Protein AF-A0A432I299-F1 (afdb_monomer)

pLDDT: mean 74.49, std 20.68, range [29.39, 97.19]

Secondary structure (DSSP, 8-state):
-------HHHHHHS-HHHHHHHHHHTT----S-HHHHHHHHHHHHHHHHGGG-------------TTHHHHHHHHHHHHHHHHHHHHHHHHHHHHHHHHHHHGGG--------PPP-------------------------PPPP--TTSTTTSGGG-HHHHSS-HHHHHHHHHHHHHHHHHHHHHHH-PPPEEPPPP-TT-EEEEEEEEEEEEEESHHHHHHHHHHTTSTTTTEEEEEEEEEEEEEEEEE--B-GGGSSSTT-STTBBBEEEE-TTS-EEEEEEEEEEEEEEEEEEEEEEETTEEEEEEEEEEEEEEEEEEEEEETTT--EEEEEEEEEEEETTEEEEEEEEE-SS--S-GGGSHHHHTGGGSPP-HHHHHTTPEE-TT-EEEETTEEEEEEEEEE-SSSEEEEEEEEETTHHHHT-EEEEEEEE-TT-SS-SEEEEEEE-

Foldseek 3Di:
DQDQDDDLVNLLVDDLVVLLVNCVVVVHDSDDDSVVSSVRNVVSNVVVVVVPDDDDDDDDDDDDDPPVVVVVVVVVVVVVVVVVVQVVQVVVLVVVVVCVVVVVPDDDDDDDDDDDDDDDDDDDDDDDDDDDDDDDDDDDDDDDDDDPPVVVVPPPPDPVPLCPDPVSVVVVVVVCCCVVVVVVCVVFDDDWDFFDFDDQFDKDKDWFNKDKDKDADFVRVVLVCVLQQNPCVFFGGIKMKIKIFMKMKTWHFAALVQDPHSVDPVLGRWGWDQFPVRDIATWTKMKMKTWMWMKMWHFGDDPNDRDDIDIDGGKTKIKMKIWTAGPPPRATRKIKMKIWIDDPRDIRIDIDMDGRDDDPRCNVCVVVVCVQVDFDQRCQAQPRDTADAQDWDGDDQKIKHWHGWDDDPPFIWIWMKMWGNVCVPPFWTWIKIFTGGPPDRTGPDMDIDDGD

Solvent-accessible surface area (backbone atoms only — not comparable to full-atom values): 26477 Å² total; per-residue (Å²): 137,79,84,83,80,81,50,76,70,57,53,70,70,52,52,64,69,57,48,36,48,52,24,53,78,69,76,40,79,66,77,74,56,68,64,57,47,41,53,54,54,52,53,55,56,54,63,67,65,60,80,75,76,85,78,86,88,79,93,80,90,80,95,79,67,82,71,59,56,64,52,52,52,51,50,52,57,48,49,56,50,48,54,53,48,51,53,49,50,53,54,50,54,53,52,52,54,53,50,63,68,61,61,83,76,67,86,77,81,79,80,87,76,88,78,80,87,77,90,78,82,92,74,88,83,78,87,82,88,78,84,80,81,81,77,82,81,80,88,87,81,84,83,77,91,73,72,85,74,65,69,72,75,68,62,86,79,57,72,75,69,52,72,74,38,75,73,52,44,52,54,50,50,52,50,46,48,50,52,51,49,49,49,50,48,66,76,68,59,72,79,68,41,53,47,35,65,84,52,67,56,44,69,50,78,47,76,40,85,79,43,77,49,79,40,70,40,52,69,56,46,50,48,52,21,58,47,36,41,51,78,47,77,58,57,37,51,39,38,38,36,39,34,31,40,40,36,39,39,37,30,46,58,29,50,53,87,37,41,95,54,66,83,54,74,87,59,60,22,30,29,64,40,62,33,73,83,73,44,79,44,57,13,46,40,36,41,39,39,38,47,29,48,31,34,43,32,36,25,26,63,53,95,93,35,72,71,45,75,49,74,48,75,69,29,44,38,38,37,44,36,42,36,33,28,30,68,84,82,64,42,57,27,29,38,42,36,39,32,34,39,32,43,97,90,47,74,22,63,28,74,34,76,40,42,69,64,95,66,98,49,67,53,68,46,46,69,64,76,42,44,80,79,47,83,57,56,37,18,80,56,50,40,87,44,71,49,41,70,75,37,68,53,72,40,97,58,32,37,39,40,30,40,56,81,38,86,50,100,89,48,65,26,38,36,32,42,36,38,35,61,66,41,52,74,79,56,41,40,39,37,36,44,34,34,38,43,79,92,36,32,46,52,84,40,77,48,72,51,75,46,111

Sequence (452 aa):
MLVTGSSPEELASMTVAQLKQLCRDAGLKVSGLKRELVDRLHFAAIADDTDALILDDEDVEPVVEEVQEVTAELDASREAKVAQLRERLLSEMEKQREVEAEGEVLEAEILEADVLDAEFDDEPFEADLLDADIIEVEEVFKPKAVSPLDAAAQVSRSTRNVLTRPSTLAVLVVLSLLAGGGYWYYTTNLDPFIADPTTYGDRMDFGINSGSLDIEGEEMVRAFDDATGGALQDVCTEMQISFTGVGHVAVARGTTSQLIDGSDTELIGAVRAQGPYGRTFLAVEQELEHSLSATFSGKTLVLDQCSTSFERSGYAFDQTTTTWTEVTDKTLLRSDSEVSLERDGVINRNRAVSYGLPTASLTEFLPELLLPLKPVDLHNLFGNALLKPGNTGANDGWTWTVGDVIPTSDNLGLKVYVKNTDVEQCLGHAQMTLHVIPGSPWPVMQQVDMKI

Radius of gyration: 33.85 Å; Cα contacts (8 Å, |Δi|>4): 677; chains: 1; bounding box: 110×93×74 Å

Nearest PDB structures (foldseek):
  6i97-assembly1_B  TM=2.087E-01  e=8.337E-01  Pseudomonas aeruginosa

Structure (mmCIF, N/CA/C/O backbone):
data_AF-A0A432I299-F1
#
_entry.id   AF-A0A432I299-F1
#
loop_
_atom_site.group_PDB
_atom_site.id
_atom_site.type_symbol
_atom_site.label_atom_id
_atom_site.label_alt_id
_atom_site.label_comp_id
_atom_site.label_asym_id
_atom_site.label_entity_id
_atom_site.label_seq_id
_atom_site.pdbx_PDB_ins_code
_atom_site.Cartn_x
_atom_site.Cartn_y
_atom_site.Cartn_z
_atom_site.occupancy
_atom_site.B_iso_or_equiv
_atom_site.auth_seq_id
_atom_site.auth_comp_id
_atom_site.auth_asym_id
_atom_site.auth_atom_id
_atom_site.pdbx_PDB_model_num
ATOM 1 N N . MET A 1 1 ? 29.543 -31.550 -27.685 1.00 32.06 1 MET A N 1
ATOM 2 C CA . MET A 1 1 ? 30.794 -32.004 -27.041 1.00 32.06 1 MET A CA 1
ATOM 3 C C . MET A 1 1 ? 31.085 -30.987 -25.950 1.00 32.06 1 MET A C 1
ATOM 5 O O . MET A 1 1 ? 31.722 -29.982 -26.225 1.00 32.06 1 MET A O 1
ATOM 9 N N . LEU A 1 2 ? 30.473 -31.164 -24.779 1.00 36.94 2 LEU A N 1
ATOM 10 C CA . LEU A 1 2 ? 30.712 -30.306 -23.618 1.00 36.94 2 LEU A CA 1
ATOM 11 C C . LEU A 1 2 ? 32.009 -30.782 -22.962 1.00 36.94 2 LEU A C 1
ATOM 13 O O . LEU A 1 2 ? 32.197 -31.981 -22.764 1.00 36.94 2 LEU A O 1
ATOM 17 N N . VAL A 1 3 ? 32.936 -29.856 -22.733 1.00 39.84 3 VAL A N 1
ATOM 18 C CA . VAL A 1 3 ? 34.218 -30.135 -22.083 1.00 39.84 3 VAL A CA 1
ATOM 19 C C . VAL A 1 3 ? 33.953 -30.240 -20.585 1.00 39.84 3 VAL A C 1
ATOM 21 O O . VAL A 1 3 ? 33.990 -29.250 -19.866 1.00 39.84 3 VAL A O 1
ATOM 24 N N . THR A 1 4 ? 33.642 -31.445 -20.121 1.00 45.62 4 THR A N 1
ATOM 25 C CA . THR A 1 4 ? 33.632 -31.784 -18.697 1.00 45.62 4 THR A CA 1
ATOM 26 C C . THR A 1 4 ? 35.082 -31.915 -18.225 1.00 45.62 4 THR A C 1
ATOM 28 O O . THR A 1 4 ? 35.813 -32.766 -18.739 1.00 45.62 4 THR A O 1
ATOM 31 N N . GLY A 1 5 ? 35.503 -31.083 -17.267 1.00 50.94 5 GLY A N 1
ATOM 32 C CA . GLY A 1 5 ? 36.723 -31.329 -16.485 1.00 50.94 5 GLY A CA 1
ATOM 33 C C . GLY A 1 5 ? 37.844 -30.285 -16.528 1.00 50.94 5 GLY A C 1
ATOM 34 O O . GLY A 1 5 ? 38.975 -30.643 -16.212 1.00 50.94 5 GLY A O 1
ATOM 35 N N . SER A 1 6 ? 37.597 -29.020 -16.889 1.00 58.44 6 SER A N 1
ATOM 36 C CA . SER A 1 6 ? 38.631 -27.984 -16.705 1.00 58.44 6 SER A CA 1
ATOM 37 C C . SER A 1 6 ? 38.724 -27.551 -15.242 1.00 58.44 6 SER A C 1
ATOM 39 O O . SER A 1 6 ? 37.759 -27.053 -14.667 1.00 58.44 6 SER A O 1
ATOM 41 N N . SER A 1 7 ? 39.901 -27.733 -14.642 1.00 67.94 7 SER A N 1
ATOM 42 C CA . SER A 1 7 ? 40.160 -27.373 -13.242 1.00 67.94 7 SER A CA 1
ATOM 43 C C . SER A 1 7 ? 40.159 -25.842 -13.034 1.00 67.94 7 SER A C 1
ATOM 45 O O . SER A 1 7 ? 40.447 -25.090 -13.972 1.00 67.94 7 SER A O 1
ATOM 47 N N . PRO A 1 8 ? 39.865 -25.329 -11.822 1.00 65.81 8 PRO A N 1
ATOM 48 C CA . PRO A 1 8 ? 39.810 -23.884 -11.555 1.00 65.81 8 PRO A CA 1
ATOM 49 C C . PRO A 1 8 ? 41.119 -23.142 -11.884 1.00 65.81 8 PRO A C 1
ATOM 51 O O . PRO A 1 8 ? 41.088 -21.984 -12.308 1.00 65.81 8 PRO A O 1
ATOM 54 N N . GLU A 1 9 ? 42.270 -23.811 -11.767 1.00 70.44 9 GLU A N 1
ATOM 55 C CA . GLU A 1 9 ? 43.573 -23.251 -12.150 1.00 70.44 9 GLU A CA 1
ATOM 56 C C . GLU A 1 9 ? 43.725 -23.095 -13.675 1.00 70.44 9 GLU A C 1
ATOM 58 O O . GLU A 1 9 ? 44.309 -22.114 -14.148 1.00 70.44 9 GLU A O 1
ATOM 63 N N . GLU A 1 10 ? 43.138 -23.995 -14.469 1.00 75.44 10 GLU A N 1
ATOM 64 C CA . GLU A 1 10 ? 43.145 -23.901 -15.932 1.00 75.44 10 GLU A CA 1
ATOM 65 C C . GLU A 1 10 ? 42.258 -22.753 -16.423 1.00 75.44 10 GLU A C 1
ATOM 67 O O . GLU A 1 10 ? 42.694 -21.967 -17.270 1.00 75.44 10 GLU A O 1
ATOM 72 N N . LEU A 1 11 ? 41.066 -22.578 -15.840 1.00 77.81 11 LEU A N 1
ATOM 73 C CA . LEU A 1 11 ? 40.159 -21.468 -16.164 1.00 77.81 11 LEU A CA 1
ATOM 74 C C . LEU A 1 11 ? 40.794 -20.103 -15.847 1.00 77.81 11 LEU A C 1
ATOM 76 O O . LEU A 1 11 ? 40.683 -19.157 -16.633 1.00 77.81 11 LEU A O 1
ATOM 80 N N . ALA A 1 12 ? 41.542 -20.000 -14.745 1.00 78.94 12 ALA A N 1
ATOM 81 C CA . ALA A 1 12 ? 42.261 -18.779 -14.383 1.00 78.94 12 ALA A CA 1
ATOM 82 C C . ALA A 1 12 ? 43.390 -18.425 -15.375 1.00 78.94 12 ALA A C 1
ATOM 84 O O . ALA A 1 12 ? 43.693 -17.241 -15.581 1.00 78.94 12 ALA A O 1
ATOM 85 N N . SER A 1 13 ? 43.985 -19.422 -16.037 1.00 81.88 13 SER A N 1
ATOM 86 C CA . SER A 1 13 ? 45.064 -19.235 -17.017 1.00 81.88 13 SER A CA 1
ATOM 87 C C . SER A 1 13 ? 44.579 -18.764 -18.400 1.00 81.88 13 SER A C 1
ATOM 89 O O . SER A 1 13 ? 45.346 -18.158 -19.152 1.00 81.88 13 SER A O 1
ATOM 91 N N . MET A 1 14 ? 43.294 -18.952 -18.723 1.00 84.19 14 MET A N 1
ATOM 92 C CA . MET A 1 14 ? 42.726 -18.625 -20.035 1.00 84.19 14 MET A CA 1
ATOM 93 C C . MET A 1 14 ? 42.581 -17.120 -20.292 1.00 84.19 14 MET A C 1
ATOM 95 O O . MET A 1 14 ? 42.508 -16.285 -19.386 1.00 84.19 14 MET A O 1
ATOM 99 N N . THR A 1 15 ? 42.527 -16.737 -21.567 1.00 87.75 15 THR A N 1
ATOM 100 C CA . THR A 1 15 ? 42.242 -15.348 -21.955 1.00 87.75 15 THR A CA 1
ATOM 101 C C . THR A 1 15 ? 40.756 -15.019 -21.785 1.00 87.75 15 THR A C 1
ATOM 103 O O . THR A 1 15 ? 39.892 -15.889 -21.876 1.00 87.75 15 THR A O 1
ATOM 106 N N . VAL A 1 16 ? 40.430 -13.735 -21.599 1.00 82.19 16 VAL A N 1
ATOM 107 C CA . VAL A 1 16 ? 39.033 -13.270 -21.471 1.00 82.19 16 VAL A CA 1
ATOM 108 C C . VAL A 1 16 ? 38.188 -13.660 -22.690 1.00 82.19 16 VAL A C 1
ATOM 110 O O . VAL A 1 16 ? 37.013 -13.977 -22.545 1.00 82.19 16 VAL A O 1
ATOM 113 N N . ALA A 1 17 ? 38.776 -13.681 -23.889 1.00 83.50 17 ALA A N 1
ATOM 114 C CA . ALA A 1 17 ? 38.079 -14.096 -25.104 1.00 83.50 17 ALA A CA 1
ATOM 115 C C . ALA A 1 17 ? 37.668 -15.580 -25.065 1.00 83.50 17 ALA A C 1
ATOM 117 O O . ALA A 1 17 ? 36.538 -15.903 -25.421 1.00 83.50 17 ALA A O 1
ATOM 118 N N . GLN A 1 18 ? 38.551 -16.458 -24.577 1.00 83.38 18 GLN A N 1
ATOM 119 C CA . GLN A 1 18 ? 38.274 -17.892 -24.421 1.00 83.38 18 GLN A CA 1
ATOM 120 C C . GLN A 1 18 ? 37.223 -18.151 -23.339 1.00 83.38 18 GLN A C 1
ATOM 122 O O . GLN A 1 18 ? 36.295 -18.918 -23.568 1.00 83.38 18 GLN A O 1
ATOM 127 N N . LEU A 1 19 ? 37.300 -17.448 -22.206 1.00 84.69 19 LEU A N 1
ATOM 128 C CA . LEU A 1 19 ? 36.306 -17.560 -21.133 1.00 84.69 19 LEU A CA 1
ATOM 129 C C . LEU A 1 19 ? 34.912 -17.114 -21.594 1.00 84.69 19 LEU A C 1
ATOM 131 O O . LEU A 1 19 ? 33.923 -17.775 -21.304 1.00 84.69 19 LEU A O 1
ATOM 135 N N . LYS A 1 20 ? 34.819 -16.040 -22.389 1.00 84.25 20 LYS A N 1
ATOM 136 C CA . LYS A 1 20 ? 33.545 -15.618 -22.998 1.00 84.25 20 LYS A CA 1
ATOM 137 C C . LYS A 1 20 ? 33.010 -16.629 -24.013 1.00 84.25 20 LYS A C 1
ATOM 139 O O . LYS A 1 20 ? 31.799 -16.732 -24.170 1.00 84.25 20 LYS A O 1
ATOM 144 N N . GLN A 1 21 ? 33.884 -17.342 -24.722 1.00 85.19 21 GLN A N 1
ATOM 145 C CA . GLN A 1 21 ? 33.474 -18.427 -25.615 1.00 85.19 21 GLN A CA 1
ATOM 146 C C . GLN A 1 21 ? 32.850 -19.572 -24.806 1.00 85.19 21 GLN A C 1
ATOM 148 O O . GLN A 1 21 ? 31.725 -19.958 -25.091 1.00 85.19 21 GLN A O 1
ATOM 153 N N . LEU A 1 22 ? 33.524 -20.011 -23.738 1.00 82.75 22 LEU A N 1
ATOM 154 C CA . LEU A 1 22 ? 33.038 -21.070 -22.851 1.00 82.75 22 LEU A CA 1
ATOM 155 C C . LEU A 1 22 ? 31.722 -20.697 -22.162 1.00 82.75 22 LEU A C 1
ATOM 157 O O . LEU A 1 22 ? 30.816 -21.519 -22.107 1.00 82.75 22 LEU A O 1
ATOM 161 N N . CYS A 1 23 ? 31.570 -19.448 -21.707 1.00 83.44 23 CYS A N 1
ATOM 162 C CA . CYS A 1 23 ? 30.292 -18.982 -21.172 1.00 83.44 23 CYS A CA 1
ATOM 163 C C . CYS A 1 23 ? 29.178 -19.044 -22.229 1.00 83.44 23 CYS A C 1
ATOM 165 O O . CYS A 1 23 ? 28.089 -19.497 -21.911 1.00 83.44 23 CYS A O 1
ATOM 167 N N . ARG A 1 24 ? 29.439 -18.648 -23.486 1.00 84.06 24 ARG A N 1
ATOM 168 C CA . ARG A 1 24 ? 28.449 -18.766 -24.576 1.00 84.06 24 ARG A CA 1
ATOM 169 C C . ARG A 1 24 ? 28.053 -20.215 -24.839 1.00 84.06 24 ARG A C 1
ATOM 171 O O . ARG A 1 24 ? 26.865 -20.491 -24.966 1.00 84.06 24 ARG A O 1
ATOM 178 N N . ASP A 1 25 ? 29.032 -21.110 -24.903 1.00 80.81 25 ASP A N 1
ATOM 179 C CA . ASP A 1 25 ? 28.803 -22.529 -25.186 1.00 80.81 25 ASP A CA 1
ATOM 180 C C . ASP A 1 25 ? 28.042 -23.226 -24.040 1.00 80.81 25 ASP A C 1
ATOM 182 O O . ASP A 1 25 ? 27.297 -24.170 -24.287 1.00 80.81 25 ASP A O 1
ATOM 186 N N . ALA A 1 26 ? 28.178 -22.722 -22.807 1.00 76.94 26 ALA A N 1
ATOM 187 C CA . ALA A 1 26 ? 27.447 -23.169 -21.620 1.00 76.94 26 ALA A CA 1
ATOM 188 C C . ALA A 1 26 ? 26.118 -22.417 -21.371 1.00 76.94 26 ALA A C 1
ATOM 190 O O . ALA A 1 26 ? 25.477 -22.638 -20.349 1.00 76.94 26 ALA A O 1
ATOM 191 N N . GLY A 1 27 ? 25.702 -21.500 -22.257 1.00 80.31 27 GLY A N 1
ATOM 192 C CA . GLY A 1 27 ? 24.475 -20.704 -22.077 1.00 80.31 27 GLY A CA 1
ATOM 193 C C . GLY A 1 27 ? 24.541 -19.651 -20.957 1.00 80.31 27 GLY A C 1
ATOM 194 O O . GLY A 1 27 ? 23.516 -19.136 -20.521 1.00 80.31 27 GLY A O 1
ATOM 195 N N . LEU A 1 28 ? 25.740 -19.306 -20.488 1.00 82.00 28 LEU A N 1
ATOM 196 C CA . LEU A 1 28 ? 26.002 -18.377 -19.389 1.00 82.00 28 LEU A CA 1
ATOM 197 C C . LEU A 1 28 ? 26.278 -16.950 -19.900 1.00 82.00 28 LEU A C 1
ATOM 199 O O . LEU A 1 28 ? 26.834 -16.730 -20.980 1.00 82.00 28 LEU A O 1
ATOM 203 N N . LYS A 1 29 ? 25.962 -15.941 -19.075 1.00 84.81 29 LYS A N 1
ATOM 204 C CA . LYS A 1 29 ? 26.227 -14.516 -19.368 1.00 84.81 29 LYS A CA 1
ATOM 205 C C . LYS A 1 29 ? 27.720 -14.288 -19.679 1.00 84.81 29 LYS A C 1
ATOM 207 O O . LYS A 1 29 ? 28.592 -14.851 -19.018 1.00 84.81 29 LYS A O 1
ATOM 212 N N . VAL A 1 30 ? 28.037 -13.431 -20.658 1.00 85.88 30 VAL A N 1
ATOM 213 C CA . VAL A 1 30 ? 29.423 -13.197 -21.150 1.00 85.88 30 VAL A CA 1
ATOM 214 C C . VAL A 1 30 ? 30.014 -11.830 -20.805 1.00 85.88 30 VAL A C 1
ATOM 216 O O . VAL A 1 30 ? 31.121 -11.490 -21.233 1.00 85.88 30 VAL A O 1
ATOM 219 N N . SER A 1 31 ? 29.279 -11.026 -20.045 1.00 79.00 31 SER A N 1
ATOM 220 C CA . SER A 1 31 ? 29.757 -9.758 -19.501 1.00 79.00 31 SER A CA 1
ATOM 221 C C . SER A 1 31 ? 30.408 -9.969 -18.133 1.00 79.00 31 SER A C 1
ATOM 223 O O . SER A 1 31 ? 30.036 -10.893 -17.397 1.00 79.00 31 SER A O 1
ATOM 225 N N . GLY A 1 32 ? 31.361 -9.096 -17.806 1.00 80.50 32 GLY A N 1
ATOM 226 C CA . GLY A 1 32 ? 32.045 -9.086 -16.517 1.00 80.50 32 GLY A CA 1
ATOM 227 C C . GLY A 1 32 ? 33.567 -9.044 -16.615 1.00 80.50 32 GLY A C 1
ATOM 228 O O . GLY A 1 32 ? 34.158 -9.152 -17.699 1.00 80.50 32 GLY A O 1
ATOM 229 N N . LEU A 1 33 ? 34.193 -8.880 -15.452 1.00 82.69 33 LEU A N 1
ATOM 230 C CA . LEU A 1 33 ? 35.639 -8.989 -15.268 1.00 82.69 33 LEU A CA 1
ATOM 231 C C . LEU A 1 33 ? 36.093 -10.447 -15.447 1.00 82.69 33 LEU A C 1
ATOM 233 O O . LEU A 1 33 ? 35.315 -11.386 -15.294 1.00 82.69 33 LEU A O 1
ATOM 237 N N . LYS A 1 34 ? 37.386 -10.664 -15.736 1.00 84.25 34 LYS A N 1
ATOM 238 C CA . LYS A 1 34 ? 37.943 -12.017 -15.943 1.00 84.25 34 LYS A CA 1
ATOM 239 C C . LYS A 1 34 ? 37.614 -12.971 -14.784 1.00 84.25 34 LYS A C 1
ATOM 241 O O . LYS A 1 34 ? 37.296 -14.125 -15.037 1.00 84.25 34 LYS A O 1
ATOM 246 N N . ARG A 1 35 ? 37.667 -12.478 -13.541 1.00 83.00 35 ARG A N 1
ATOM 247 C CA . ARG A 1 35 ? 37.366 -13.260 -12.332 1.00 83.00 35 ARG A CA 1
ATOM 248 C C . ARG A 1 35 ? 35.907 -13.725 -12.298 1.00 83.00 35 ARG A C 1
ATOM 250 O O . ARG A 1 35 ? 35.661 -14.901 -12.105 1.00 83.00 35 ARG A O 1
ATOM 257 N N . GLU A 1 36 ? 34.970 -12.841 -12.628 1.00 83.94 36 GLU A N 1
ATOM 258 C CA . GLU A 1 36 ? 33.532 -13.149 -12.645 1.00 83.94 36 GLU A CA 1
ATOM 259 C C . GLU A 1 36 ? 33.162 -14.199 -13.702 1.00 83.94 36 GLU A C 1
ATOM 261 O O . GLU A 1 36 ? 32.254 -14.997 -13.491 1.00 83.94 36 GLU A O 1
ATOM 266 N N . LEU A 1 37 ? 33.863 -14.216 -14.843 1.00 83.06 37 LEU A N 1
ATOM 267 C CA . LEU A 1 37 ? 33.676 -15.252 -15.865 1.00 83.06 37 LEU A CA 1
ATOM 268 C C . LEU A 1 37 ? 34.187 -16.620 -15.390 1.00 83.06 37 LEU A C 1
ATOM 270 O O . LEU A 1 37 ? 33.558 -17.633 -15.681 1.00 83.06 37 LEU A O 1
ATOM 274 N N . VAL A 1 38 ? 35.304 -16.648 -14.655 1.00 84.56 38 VAL A N 1
ATOM 275 C CA . VAL A 1 38 ? 35.860 -17.879 -14.067 1.00 84.56 38 VAL A CA 1
ATOM 276 C C . VAL A 1 38 ? 34.945 -18.413 -12.965 1.00 84.56 38 VAL A C 1
ATOM 278 O O . VAL A 1 38 ? 34.606 -19.592 -12.994 1.00 84.56 38 VAL A O 1
ATOM 281 N N . ASP A 1 39 ? 34.485 -17.549 -12.058 1.00 83.88 39 ASP A N 1
ATOM 282 C CA . ASP A 1 39 ? 33.597 -17.931 -10.952 1.00 83.88 39 ASP A CA 1
ATOM 283 C C . ASP A 1 39 ? 32.272 -18.514 -11.477 1.00 83.88 39 ASP A C 1
ATOM 285 O O . ASP A 1 39 ? 31.792 -19.535 -10.985 1.00 83.88 39 ASP A O 1
ATOM 289 N N . ARG A 1 40 ? 31.717 -17.918 -12.543 1.00 85.94 40 ARG A N 1
ATOM 290 C CA . ARG A 1 40 ? 30.478 -18.374 -13.192 1.00 85.94 40 ARG A CA 1
ATOM 291 C C . ARG A 1 40 ? 30.627 -19.747 -13.851 1.00 85.94 40 ARG A C 1
ATOM 293 O O . ARG A 1 40 ? 29.728 -20.573 -13.732 1.00 85.94 40 ARG A O 1
ATOM 300 N N . LEU A 1 41 ? 31.752 -19.998 -14.524 1.00 84.75 41 LEU A N 1
ATOM 301 C CA . LEU A 1 41 ? 32.046 -21.300 -15.134 1.00 84.75 41 LEU A CA 1
ATOM 302 C C . LEU A 1 41 ? 32.315 -22.381 -14.079 1.00 84.75 41 LEU A C 1
ATOM 304 O O . LEU A 1 41 ? 31.888 -23.517 -14.249 1.00 84.75 41 LEU A O 1
ATOM 308 N N . HIS A 1 42 ? 32.977 -22.025 -12.978 1.00 82.81 42 HIS A N 1
ATOM 309 C CA . HIS A 1 42 ? 33.238 -22.943 -11.872 1.00 82.81 42 HIS A CA 1
ATOM 310 C C . HIS A 1 42 ? 31.951 -23.351 -11.145 1.00 82.81 42 HIS A C 1
ATOM 312 O O . HIS A 1 42 ? 31.745 -24.527 -10.865 1.00 82.81 42 HIS A O 1
ATOM 318 N N . PHE A 1 43 ? 31.057 -22.395 -10.878 1.00 78.06 43 PHE A N 1
ATOM 319 C CA . PHE A 1 43 ? 29.774 -22.682 -10.238 1.00 78.06 43 PHE A CA 1
ATOM 320 C C . PHE A 1 43 ? 28.886 -23.586 -11.105 1.00 78.06 43 PHE A C 1
ATOM 322 O O . PHE A 1 43 ? 28.287 -24.529 -10.597 1.00 78.06 43 PHE A O 1
ATOM 329 N N . ALA A 1 44 ? 28.860 -23.348 -12.421 1.00 76.31 44 ALA A N 1
ATOM 330 C CA . ALA A 1 44 ? 28.121 -24.189 -13.360 1.00 76.31 44 ALA A CA 1
ATOM 331 C C . ALA A 1 44 ? 28.643 -25.638 -13.402 1.00 76.31 44 ALA A C 1
ATOM 333 O O . ALA A 1 44 ? 27.847 -26.559 -13.534 1.00 76.31 44 ALA A O 1
ATOM 334 N N . ALA A 1 45 ? 29.954 -25.850 -13.240 1.00 70.44 45 ALA A N 1
ATOM 335 C CA . ALA A 1 45 ? 30.539 -27.191 -13.194 1.00 70.44 45 ALA A CA 1
ATOM 336 C C . ALA A 1 45 ? 30.165 -27.971 -11.919 1.00 70.44 45 ALA A C 1
ATOM 338 O O . ALA A 1 45 ? 29.996 -29.181 -11.978 1.00 70.44 45 ALA A O 1
ATOM 339 N N . ILE A 1 46 ? 30.005 -27.288 -10.778 1.00 68.31 46 ILE A N 1
ATOM 340 C CA . ILE A 1 46 ? 29.592 -27.926 -9.513 1.00 68.31 46 ILE A CA 1
ATOM 341 C C . ILE A 1 46 ? 28.116 -28.334 -9.557 1.00 68.31 46 ILE A C 1
ATOM 343 O O . ILE A 1 46 ? 27.763 -29.392 -9.045 1.00 68.31 46 ILE A O 1
ATOM 347 N N . ALA A 1 47 ? 27.265 -27.505 -10.167 1.00 59.88 47 ALA A N 1
ATOM 348 C CA . ALA A 1 47 ? 25.834 -27.779 -10.274 1.00 59.88 47 ALA A CA 1
ATOM 349 C C . ALA A 1 47 ? 25.531 -29.039 -11.112 1.00 59.88 47 ALA A C 1
ATOM 351 O O . ALA A 1 47 ? 24.580 -29.753 -10.810 1.00 59.88 47 ALA A O 1
ATOM 352 N N . ASP A 1 48 ? 26.364 -29.333 -12.116 1.00 57.62 48 ASP A N 1
ATOM 353 C CA . ASP A 1 48 ? 26.231 -30.514 -12.984 1.00 57.62 48 ASP A CA 1
ATOM 354 C C . ASP A 1 48 ? 26.664 -31.818 -12.270 1.00 57.62 48 ASP A C 1
ATOM 356 O O . ASP A 1 48 ? 26.117 -32.886 -12.530 1.00 57.62 48 ASP A O 1
ATOM 360 N N . ASP A 1 49 ? 27.594 -31.739 -11.306 1.00 50.06 49 ASP A N 1
ATOM 361 C CA . ASP A 1 49 ? 28.052 -32.892 -10.506 1.00 50.06 49 ASP A CA 1
ATOM 362 C C . ASP A 1 49 ? 27.076 -33.269 -9.366 1.00 50.06 49 ASP A C 1
ATOM 364 O O . ASP A 1 49 ? 27.116 -34.392 -8.854 1.00 50.06 49 ASP A O 1
ATOM 368 N N . THR A 1 50 ? 26.187 -32.360 -8.944 1.00 47.19 50 THR A N 1
ATOM 369 C CA . THR A 1 50 ? 25.258 -32.590 -7.817 1.00 47.19 50 THR A CA 1
ATOM 370 C C . THR A 1 50 ? 23.990 -33.376 -8.164 1.00 47.19 50 THR A C 1
ATOM 372 O O . THR A 1 50 ? 23.322 -33.856 -7.249 1.00 47.19 50 THR A O 1
ATOM 375 N N . ASP A 1 51 ? 23.698 -33.603 -9.447 1.00 39.94 51 ASP A N 1
ATOM 376 C CA . ASP A 1 51 ? 22.523 -34.370 -9.907 1.00 39.94 51 ASP A CA 1
ATOM 377 C C . ASP A 1 51 ? 22.670 -35.903 -9.730 1.00 39.94 51 ASP A C 1
ATOM 379 O O . ASP A 1 51 ? 21.787 -36.677 -10.096 1.00 39.94 51 ASP A O 1
ATOM 383 N N . ALA A 1 52 ? 23.778 -36.372 -9.138 1.00 37.25 52 ALA A N 1
ATOM 384 C CA . ALA A 1 52 ? 24.092 -37.794 -8.963 1.00 37.25 52 ALA A CA 1
ATOM 385 C C . ALA A 1 52 ? 23.933 -38.343 -7.525 1.00 37.25 52 ALA A C 1
ATOM 387 O O . ALA A 1 52 ? 24.331 -39.480 -7.268 1.00 37.25 52 ALA A O 1
ATOM 388 N N . LEU A 1 53 ? 23.365 -37.586 -6.576 1.00 34.72 53 LEU A N 1
ATOM 389 C CA . LEU A 1 53 ? 23.188 -38.033 -5.182 1.00 34.72 53 LEU A CA 1
ATOM 390 C C . LEU A 1 53 ? 21.711 -38.068 -4.756 1.00 34.72 53 LEU A C 1
ATOM 392 O O . LEU A 1 53 ? 21.266 -37.274 -3.933 1.00 34.72 53 LEU A O 1
ATOM 396 N N . ILE A 1 54 ? 20.971 -39.048 -5.283 1.00 32.97 54 ILE A N 1
ATOM 397 C CA . ILE A 1 54 ? 19.734 -39.555 -4.670 1.00 32.97 54 ILE A CA 1
ATOM 398 C C . ILE A 1 54 ? 20.139 -40.758 -3.808 1.00 32.97 54 ILE A C 1
ATOM 400 O O . ILE A 1 54 ? 20.676 -41.735 -4.330 1.00 32.97 54 ILE A O 1
ATOM 404 N N . LEU A 1 55 ? 19.943 -40.665 -2.491 1.00 35.06 55 LEU A N 1
ATOM 405 C CA . LEU A 1 55 ? 20.048 -41.794 -1.562 1.00 35.06 55 LEU A CA 1
ATOM 406 C C . LEU A 1 55 ? 18.635 -42.220 -1.154 1.00 35.06 55 LEU A C 1
ATOM 408 O O . LEU A 1 55 ? 17.816 -41.371 -0.815 1.00 35.06 55 LEU A O 1
ATOM 412 N N . ASP A 1 56 ? 18.415 -43.530 -1.236 1.00 32.72 56 ASP A N 1
ATOM 413 C CA . ASP A 1 56 ? 17.158 -44.266 -1.100 1.00 32.72 56 ASP A CA 1
ATOM 414 C C . ASP A 1 56 ? 16.362 -43.984 0.193 1.00 32.72 56 ASP A C 1
ATOM 416 O O . ASP A 1 56 ? 16.925 -43.896 1.288 1.00 32.72 56 ASP A O 1
ATOM 420 N N . ASP A 1 57 ? 15.036 -43.917 0.034 1.00 33.72 57 ASP A N 1
ATOM 421 C CA . ASP A 1 57 ? 14.007 -43.856 1.078 1.00 33.72 57 ASP A CA 1
ATOM 422 C C . ASP A 1 57 ? 13.849 -45.204 1.818 1.00 33.72 57 ASP A C 1
ATOM 424 O O . ASP A 1 57 ? 13.731 -46.253 1.183 1.00 33.72 57 ASP A O 1
ATOM 428 N N . GLU A 1 58 ? 13.747 -45.179 3.155 1.00 33.66 58 GLU A N 1
ATOM 429 C CA . GLU A 1 58 ? 13.117 -46.256 3.940 1.00 33.66 58 GLU A CA 1
ATOM 430 C C . GLU A 1 58 ? 11.939 -45.719 4.779 1.00 33.66 58 GLU A C 1
ATOM 432 O O . GLU A 1 58 ? 12.079 -44.822 5.612 1.00 33.66 58 GLU A O 1
ATOM 437 N N . ASP A 1 59 ? 10.788 -46.336 4.507 1.00 35.16 59 ASP A N 1
ATOM 438 C CA . ASP A 1 59 ? 9.481 -46.402 5.169 1.00 35.16 59 ASP A CA 1
ATOM 439 C C . ASP A 1 59 ? 9.310 -45.833 6.595 1.00 35.16 59 ASP A C 1
ATOM 441 O O . ASP A 1 59 ? 9.732 -46.437 7.585 1.00 35.16 59 ASP A O 1
ATOM 445 N N . VAL A 1 60 ? 8.476 -44.788 6.718 1.00 30.92 60 VAL A N 1
ATOM 446 C CA . VAL A 1 60 ? 7.603 -44.559 7.889 1.00 30.92 60 VAL A CA 1
ATOM 447 C C . VAL A 1 60 ? 6.271 -43.956 7.418 1.00 30.92 60 VAL A C 1
ATOM 449 O O . VAL A 1 60 ? 6.214 -42.787 7.047 1.00 30.92 60 VAL A O 1
ATOM 452 N N . GLU A 1 61 ? 5.180 -44.725 7.467 1.00 39.78 61 GLU A N 1
ATOM 453 C CA . GLU A 1 61 ? 3.820 -44.176 7.338 1.00 39.78 61 GLU A CA 1
ATOM 454 C C . GLU A 1 61 ? 3.408 -43.421 8.615 1.00 39.78 61 GLU A C 1
ATOM 456 O O . GLU A 1 61 ? 3.599 -43.933 9.726 1.00 39.78 61 GLU A O 1
ATOM 461 N N . PRO A 1 62 ? 2.720 -42.272 8.480 1.00 32.44 62 PRO A N 1
ATOM 462 C CA . PRO A 1 62 ? 1.672 -41.942 9.431 1.00 32.44 62 PRO A CA 1
ATOM 463 C C . PRO A 1 62 ? 0.330 -41.617 8.758 1.00 32.44 62 PRO A C 1
ATOM 465 O O . PRO A 1 62 ? 0.211 -40.814 7.839 1.00 32.44 62 PRO A O 1
ATOM 468 N N . VAL A 1 63 ? -0.693 -42.250 9.320 1.00 38.97 63 VAL A N 1
ATOM 469 C CA . VAL A 1 63 ? -2.130 -42.105 9.077 1.00 38.97 63 VAL A CA 1
ATOM 470 C C . VAL A 1 63 ? -2.612 -40.686 9.411 1.00 38.97 63 VAL A C 1
ATOM 472 O O . VAL A 1 63 ? -2.637 -40.341 10.589 1.00 38.97 63 VAL A O 1
ATOM 475 N N . VAL A 1 64 ? -3.044 -39.898 8.415 1.00 38.22 64 VAL A N 1
ATOM 476 C CA . VAL A 1 64 ? -3.941 -38.723 8.562 1.00 38.22 64 VAL A CA 1
ATOM 477 C C . VAL A 1 64 ? -4.442 -38.251 7.178 1.00 38.22 64 VAL A C 1
ATOM 479 O O . VAL A 1 64 ? -3.893 -37.316 6.614 1.00 38.22 64 VAL A O 1
ATOM 482 N N . GLU A 1 65 ? -5.484 -38.878 6.617 1.00 44.59 65 GLU A N 1
ATOM 483 C CA . GLU A 1 65 ? -6.135 -38.393 5.372 1.00 44.59 65 GLU A CA 1
ATOM 484 C C . GLU A 1 65 ? -7.468 -37.654 5.617 1.00 44.59 65 GLU A C 1
ATOM 486 O O . GLU A 1 65 ? -7.812 -36.748 4.867 1.00 44.59 65 GLU A O 1
ATOM 491 N N . GLU A 1 66 ? -8.209 -37.932 6.696 1.00 38.09 66 GLU A N 1
ATOM 492 C CA . GLU A 1 66 ? -9.598 -37.435 6.807 1.00 38.09 66 GLU A CA 1
ATOM 493 C C . GLU A 1 66 ? -9.763 -35.968 7.263 1.00 38.09 66 GLU A C 1
ATOM 495 O O . GLU A 1 66 ? -10.850 -35.410 7.130 1.00 38.09 66 GLU A O 1
ATOM 500 N N . VAL A 1 67 ? -8.729 -35.305 7.798 1.00 39.44 67 VAL A N 1
ATOM 501 C CA . VAL A 1 67 ? -8.852 -33.907 8.290 1.00 39.44 67 VAL A CA 1
ATOM 502 C C . VAL A 1 67 ? -8.449 -32.875 7.227 1.00 39.44 67 VAL A C 1
ATOM 504 O O . VAL A 1 67 ? -8.886 -31.729 7.281 1.00 39.44 67 VAL A O 1
ATOM 507 N N . GLN A 1 68 ? -7.644 -33.276 6.241 1.00 38.69 68 GLN A N 1
ATOM 508 C CA . GLN A 1 68 ? -7.037 -32.376 5.256 1.00 38.69 68 GLN A CA 1
ATOM 509 C C . GLN A 1 68 ? -8.006 -32.001 4.121 1.00 38.69 68 GLN A C 1
ATOM 511 O O . GLN A 1 68 ? -7.988 -30.871 3.630 1.00 38.69 68 GLN A O 1
ATOM 516 N N . GLU A 1 69 ? -8.896 -32.926 3.750 1.00 44.03 69 GLU A N 1
ATOM 517 C CA . GLU A 1 69 ? -9.859 -32.753 2.656 1.00 44.03 69 GLU A CA 1
ATOM 518 C C . GLU A 1 69 ? -10.942 -31.714 3.006 1.00 44.03 69 GLU A C 1
ATOM 520 O O . GLU A 1 69 ? -11.250 -30.835 2.205 1.00 44.03 69 GLU A O 1
ATOM 525 N N . VAL A 1 70 ? -11.423 -31.707 4.256 1.00 38.19 70 VAL A N 1
ATOM 526 C CA . VAL A 1 70 ? -12.488 -30.792 4.713 1.00 38.19 70 VAL A CA 1
ATOM 527 C C . VAL A 1 70 ? -12.029 -29.325 4.745 1.00 38.19 70 VAL A C 1
ATOM 529 O O . VAL A 1 70 ? -12.822 -28.417 4.493 1.00 38.19 70 VAL A O 1
ATOM 532 N N . THR A 1 71 ? -10.749 -29.063 5.035 1.00 45.72 71 THR A N 1
ATOM 533 C CA . THR A 1 71 ? -10.185 -27.702 5.002 1.00 45.72 71 THR A CA 1
ATOM 534 C C . THR A 1 71 ? -9.862 -27.242 3.585 1.00 45.72 71 THR A C 1
ATOM 536 O O . THR A 1 71 ? -10.153 -26.098 3.251 1.00 45.72 71 THR A O 1
ATOM 539 N N . ALA A 1 72 ? -9.351 -28.133 2.729 1.00 51.06 72 ALA A N 1
ATOM 540 C CA . ALA A 1 72 ? -9.054 -27.810 1.334 1.00 51.06 72 ALA A CA 1
ATOM 541 C C . ALA A 1 72 ? -10.328 -27.472 0.540 1.00 51.06 72 ALA A C 1
ATOM 543 O O . ALA A 1 72 ? -10.334 -26.522 -0.240 1.00 51.06 72 ALA A O 1
ATOM 544 N N . GLU A 1 73 ? -11.432 -28.185 0.781 1.00 49.81 73 GLU A N 1
ATOM 545 C CA . GLU A 1 73 ? -12.729 -27.866 0.173 1.00 49.81 73 GLU A CA 1
ATOM 546 C C . GLU A 1 73 ? -13.300 -26.528 0.669 1.00 49.81 73 GLU A C 1
ATOM 548 O O . GLU A 1 73 ? -13.884 -25.771 -0.114 1.00 49.81 73 GLU A O 1
ATOM 553 N N . LEU A 1 74 ? -13.118 -26.203 1.955 1.00 49.03 74 LEU A N 1
ATOM 554 C CA . LEU A 1 74 ? -13.554 -24.925 2.522 1.00 49.03 74 LEU A CA 1
ATOM 555 C C . LEU A 1 74 ? -12.732 -23.752 1.972 1.00 49.03 74 LEU A C 1
ATOM 557 O O . LEU A 1 74 ? -13.303 -22.703 1.662 1.00 49.03 74 LEU A O 1
ATOM 561 N N . ASP A 1 75 ? -11.421 -23.927 1.822 1.00 51.34 75 ASP A N 1
ATOM 562 C CA . ASP A 1 75 ? -10.533 -22.920 1.245 1.00 51.34 75 ASP A CA 1
ATOM 563 C C . ASP A 1 75 ? -10.794 -22.732 -0.253 1.00 51.34 75 ASP A C 1
ATOM 565 O O . ASP A 1 75 ? -11.001 -21.596 -0.674 1.00 51.34 75 ASP A O 1
ATOM 569 N N . ALA A 1 76 ? -10.972 -23.810 -1.022 1.00 63.75 76 ALA A N 1
ATOM 570 C CA . ALA A 1 76 ? -11.348 -23.734 -2.435 1.00 63.75 76 ALA A CA 1
ATOM 571 C C . ALA A 1 76 ? -12.733 -23.090 -2.644 1.00 63.75 76 ALA A C 1
ATOM 573 O O . ALA A 1 76 ? -12.924 -22.253 -3.530 1.00 63.75 76 ALA A O 1
ATOM 574 N N . SER A 1 77 ? -13.723 -23.422 -1.803 1.00 60.00 77 SER A N 1
ATOM 575 C CA . SER A 1 77 ? -15.044 -22.780 -1.852 1.00 60.00 77 SER A CA 1
ATOM 576 C C . SER A 1 77 ? -14.985 -21.299 -1.466 1.00 60.00 77 SER A C 1
ATOM 578 O O . SER A 1 77 ? -15.794 -20.508 -1.960 1.00 60.00 77 SER A O 1
ATOM 580 N N . ARG A 1 78 ? -14.073 -20.915 -0.567 1.00 57.09 78 ARG A N 1
ATOM 581 C CA . ARG A 1 78 ? -13.859 -19.525 -0.154 1.00 57.09 78 ARG A CA 1
ATOM 582 C C . ARG A 1 78 ? -13.135 -18.737 -1.247 1.00 57.09 78 ARG A C 1
ATOM 584 O O . ARG A 1 78 ? -13.576 -17.636 -1.558 1.00 57.09 78 ARG A O 1
ATOM 591 N N . GLU A 1 79 ? -12.123 -19.316 -1.885 1.00 65.62 79 GLU A N 1
ATOM 592 C CA . GLU A 1 79 ? -11.415 -18.752 -3.042 1.00 65.62 79 GLU A CA 1
ATOM 593 C C . GLU A 1 79 ? -12.342 -18.532 -4.238 1.00 65.62 79 GLU A C 1
ATOM 595 O O . GLU A 1 79 ? -12.347 -17.453 -4.825 1.00 65.62 79 GLU A O 1
ATOM 600 N N . ALA A 1 80 ? -13.221 -19.490 -4.545 1.00 69.44 80 ALA A N 1
ATOM 601 C CA . ALA A 1 80 ? -14.215 -19.323 -5.605 1.00 69.44 80 ALA A CA 1
ATOM 602 C C . ALA A 1 80 ? -15.161 -18.136 -5.339 1.00 69.44 80 ALA A C 1
ATOM 604 O O . ALA A 1 80 ? -15.573 -17.432 -6.264 1.00 69.44 80 ALA A O 1
ATOM 605 N N . LYS A 1 81 ? -15.500 -17.884 -4.069 1.00 65.19 81 LYS A N 1
ATOM 606 C CA . LYS A 1 81 ? -16.341 -16.749 -3.671 1.00 65.19 81 LYS A CA 1
ATOM 607 C C . LYS A 1 81 ? -15.590 -15.416 -3.753 1.00 65.19 81 LYS A C 1
ATOM 609 O O . LYS A 1 81 ? -16.194 -14.420 -4.141 1.00 65.19 81 LYS A O 1
ATOM 614 N N . VAL A 1 82 ? -14.298 -15.412 -3.430 1.00 61.69 82 VAL A N 1
ATOM 615 C CA . VAL A 1 82 ? -13.396 -14.262 -3.614 1.00 61.69 82 VAL A CA 1
ATOM 616 C C . VAL A 1 82 ? -13.256 -13.928 -5.101 1.00 61.69 82 VAL A C 1
ATOM 618 O O . VAL A 1 82 ? -13.475 -12.786 -5.490 1.00 61.69 82 VAL A O 1
ATOM 621 N N . ALA A 1 83 ? -13.032 -14.923 -5.963 1.00 69.62 83 ALA A N 1
ATOM 622 C CA . ALA A 1 83 ? -12.963 -14.718 -7.411 1.00 69.62 83 ALA A CA 1
ATOM 623 C C . ALA A 1 83 ? -14.249 -14.075 -7.974 1.00 69.62 83 ALA A C 1
ATOM 625 O O . ALA A 1 83 ? -14.183 -13.136 -8.767 1.00 69.62 83 ALA A O 1
ATOM 626 N N . GLN A 1 84 ? -15.424 -14.513 -7.505 1.00 73.06 84 GLN A N 1
ATOM 627 C CA . GLN A 1 84 ? -16.707 -13.896 -7.871 1.00 73.06 84 GLN A CA 1
ATOM 628 C C . GLN A 1 84 ? -16.860 -12.457 -7.356 1.00 73.06 84 GLN A C 1
ATOM 630 O O . GLN A 1 84 ? -17.467 -11.622 -8.029 1.00 73.06 84 GLN A O 1
ATOM 635 N N . LEU A 1 85 ? -16.357 -12.154 -6.156 1.00 68.75 85 LEU A N 1
ATOM 636 C CA . LEU A 1 85 ? -16.379 -10.796 -5.603 1.00 68.75 85 LEU A CA 1
ATOM 637 C C . LEU A 1 85 ? -15.443 -9.864 -6.375 1.00 68.75 85 LEU A C 1
ATOM 639 O O . LEU A 1 85 ? -15.837 -8.739 -6.670 1.00 68.75 85 LEU A O 1
ATOM 643 N N . ARG A 1 86 ? -14.269 -10.351 -6.783 1.00 70.94 86 ARG A N 1
ATOM 644 C CA . ARG A 1 86 ? -13.324 -9.625 -7.637 1.00 70.94 86 ARG A CA 1
ATOM 645 C C . ARG A 1 86 ? -13.935 -9.269 -8.991 1.00 70.94 86 ARG A C 1
ATOM 647 O O . ARG A 1 86 ? -13.841 -8.122 -9.415 1.00 70.94 86 ARG A O 1
ATOM 654 N N . GLU A 1 87 ? -14.615 -10.213 -9.643 1.00 81.25 87 GLU A N 1
ATOM 655 C CA . GLU A 1 87 ? -15.330 -9.945 -10.901 1.00 81.25 87 GLU A CA 1
ATOM 656 C C . GLU A 1 87 ? -16.450 -8.910 -10.706 1.00 81.25 87 GLU A C 1
ATOM 658 O O . GLU A 1 87 ? -16.606 -7.989 -11.510 1.00 81.25 87 GLU A O 1
ATOM 663 N N . ARG A 1 88 ? -17.197 -8.999 -9.595 1.00 78.19 88 ARG A N 1
ATOM 664 C CA . ARG A 1 88 ? -18.213 -7.995 -9.250 1.00 78.19 88 ARG A CA 1
ATOM 665 C C . ARG A 1 88 ? -17.594 -6.612 -9.055 1.00 78.19 88 ARG A C 1
ATOM 667 O O . ARG A 1 88 ? -18.134 -5.653 -9.597 1.00 78.19 88 ARG A O 1
ATOM 674 N N . LEU A 1 89 ? -16.484 -6.516 -8.329 1.00 76.00 89 LEU A N 1
ATOM 675 C CA . LEU A 1 89 ? -15.801 -5.254 -8.060 1.00 76.00 89 LEU A CA 1
ATOM 676 C C . LEU A 1 89 ? -15.301 -4.599 -9.352 1.00 76.00 89 LEU A C 1
ATOM 678 O O . LEU A 1 89 ? -15.553 -3.417 -9.565 1.00 76.00 89 LEU A O 1
ATOM 682 N N . LEU A 1 90 ? -14.693 -5.381 -10.250 1.00 77.00 90 LEU A N 1
ATOM 683 C CA . LEU A 1 90 ? -14.310 -4.917 -11.587 1.00 77.00 90 LEU A CA 1
ATOM 684 C C . LEU A 1 90 ? -15.518 -4.352 -12.348 1.00 77.00 90 LEU A C 1
ATOM 686 O O . LEU A 1 90 ? -15.452 -3.243 -12.873 1.00 77.00 90 LEU A O 1
ATOM 690 N N . SER A 1 91 ? -16.652 -5.062 -12.333 1.00 79.62 91 SER A N 1
ATOM 691 C CA . SER A 1 91 ? -17.878 -4.600 -13.002 1.00 79.62 91 SER A CA 1
ATOM 692 C C . SER A 1 91 ? -18.471 -3.325 -12.386 1.00 79.62 91 SER A C 1
ATOM 694 O O . SER A 1 91 ? -19.156 -2.557 -13.059 1.00 79.62 91 SER A O 1
ATOM 696 N N . GLU A 1 92 ? -18.256 -3.102 -11.091 1.00 78.81 92 GLU A N 1
ATOM 697 C CA . GLU A 1 92 ? -18.753 -1.929 -10.373 1.00 78.81 92 GLU A CA 1
ATOM 698 C C . GLU A 1 92 ? -17.873 -0.704 -10.645 1.00 78.81 92 GLU A C 1
ATOM 700 O O . GLU A 1 92 ? -18.398 0.378 -10.905 1.00 78.81 92 GLU A O 1
ATOM 705 N N . MET A 1 93 ? -16.553 -0.901 -10.727 1.00 73.38 93 MET A N 1
ATOM 706 C CA . MET A 1 93 ? -15.606 0.119 -11.184 1.00 73.38 93 MET A CA 1
ATOM 707 C C . MET A 1 93 ? -15.889 0.561 -12.628 1.00 73.38 93 MET A C 1
ATOM 709 O O . MET A 1 93 ? -15.855 1.756 -12.924 1.00 73.38 93 MET A O 1
ATOM 713 N N . GLU A 1 94 ? -16.212 -0.375 -13.528 1.00 74.94 94 GLU A N 1
ATOM 714 C CA . GLU A 1 94 ? -16.600 -0.048 -14.908 1.00 74.94 94 GLU A CA 1
ATOM 715 C C . GLU A 1 94 ? -17.860 0.827 -14.957 1.00 74.94 94 GLU A C 1
ATOM 717 O O . GLU A 1 94 ? -17.869 1.851 -15.638 1.00 74.94 94 GLU A O 1
ATOM 722 N N . LYS A 1 95 ? -18.894 0.490 -14.175 1.00 76.19 95 LYS A N 1
ATOM 723 C CA . LYS A 1 95 ? -20.120 1.302 -14.086 1.00 76.19 95 LYS A CA 1
ATOM 724 C C . LYS A 1 95 ? -19.852 2.697 -13.537 1.00 76.19 95 LYS A C 1
ATOM 726 O O . LYS A 1 95 ? -20.420 3.667 -14.027 1.00 76.19 95 LYS A O 1
ATOM 731 N N . GLN A 1 96 ? -19.002 2.813 -12.520 1.00 65.56 96 GLN A N 1
ATOM 732 C CA . GLN A 1 96 ? -18.677 4.108 -11.930 1.00 65.56 96 GLN A CA 1
ATOM 733 C C . GLN A 1 96 ? -17.950 5.016 -12.934 1.00 65.56 96 GLN A C 1
ATOM 735 O O . GLN A 1 96 ? -18.260 6.203 -13.021 1.00 65.56 96 GLN A O 1
ATOM 740 N N . ARG A 1 97 ? -17.078 4.441 -13.772 1.00 66.00 97 ARG A N 1
ATOM 741 C CA . ARG A 1 97 ? -16.422 5.142 -14.884 1.00 66.00 97 ARG A CA 1
ATOM 742 C C . ARG A 1 97 ? -17.412 5.642 -15.945 1.00 66.00 97 ARG A C 1
ATOM 744 O O . ARG A 1 97 ? -17.213 6.724 -16.491 1.00 66.00 97 ARG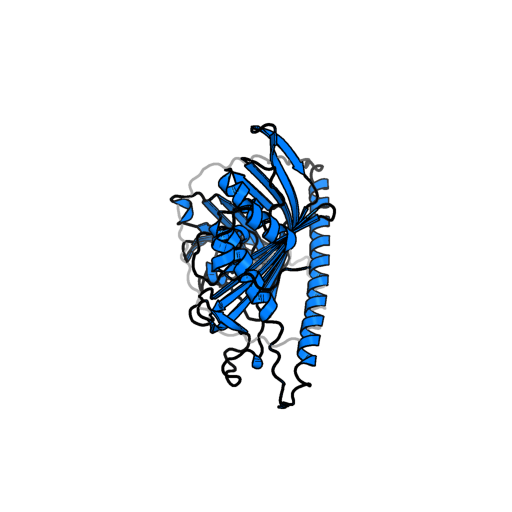 A O 1
ATOM 751 N N . GLU A 1 98 ? -18.463 4.879 -16.247 1.00 62.94 98 GLU A N 1
ATOM 752 C CA . GLU A 1 98 ? -19.522 5.308 -17.176 1.00 62.94 98 GLU A CA 1
ATOM 753 C C . GLU A 1 98 ? -20.344 6.476 -16.606 1.00 62.94 98 GLU A C 1
ATOM 755 O O . GLU A 1 98 ? -20.622 7.439 -17.317 1.00 62.94 98 GLU A O 1
ATOM 760 N N . VAL A 1 99 ? -20.664 6.443 -15.309 1.00 64.81 99 VAL A N 1
ATOM 761 C CA . VAL A 1 99 ? -21.414 7.516 -14.632 1.00 64.81 99 VAL A CA 1
ATOM 762 C C . VAL A 1 99 ? -20.616 8.822 -14.569 1.00 64.81 99 VAL A C 1
ATOM 764 O O . VAL A 1 99 ? -21.178 9.890 -14.806 1.00 64.81 99 VAL A O 1
ATOM 767 N N . GLU A 1 100 ? -19.312 8.762 -14.291 1.00 53.56 100 GLU A N 1
ATOM 768 C CA . GLU A 1 100 ? -18.446 9.9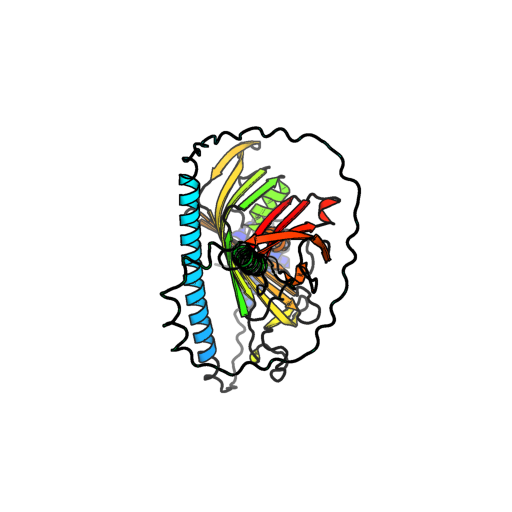52 -14.310 1.00 53.56 100 GLU A CA 1
ATOM 769 C C . GLU A 1 100 ? -18.317 10.557 -15.717 1.00 53.56 100 GLU A C 1
ATOM 771 O O . GLU A 1 100 ? -18.261 11.778 -15.852 1.00 53.56 100 GLU A O 1
ATOM 776 N N . ALA A 1 101 ? -18.347 9.732 -16.769 1.00 51.81 101 ALA A N 1
ATOM 777 C CA . ALA A 1 101 ? -18.317 10.199 -18.156 1.00 51.81 101 ALA A CA 1
ATOM 778 C C . ALA A 1 101 ? -19.641 10.848 -18.612 1.00 51.81 101 ALA A C 1
ATOM 780 O O . ALA A 1 101 ? -19.627 11.737 -19.463 1.00 51.81 101 ALA A O 1
ATOM 781 N N . GLU A 1 102 ? -20.783 10.436 -18.055 1.00 50.88 102 GLU A N 1
ATOM 782 C CA . GLU A 1 102 ? -22.095 11.040 -18.340 1.00 50.88 102 GLU A CA 1
ATOM 783 C C . GLU A 1 102 ? -22.421 12.251 -17.437 1.00 50.88 102 GLU A C 1
ATOM 785 O O . GLU A 1 102 ? -23.308 13.047 -17.756 1.00 50.88 102 GLU A O 1
ATOM 790 N N . GLY A 1 103 ? -21.687 12.435 -16.333 1.00 41.84 10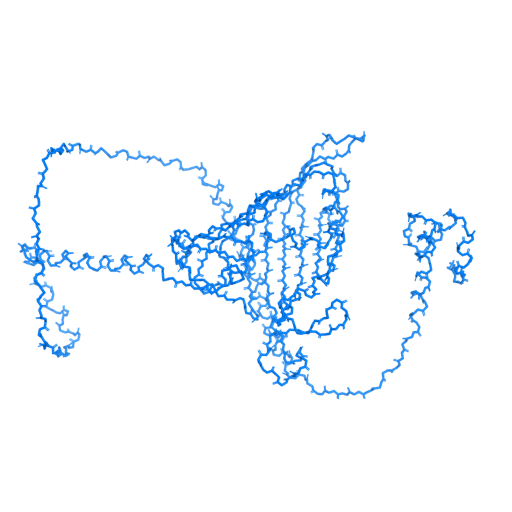3 GLY A N 1
ATOM 791 C CA . GLY A 1 103 ? -21.901 13.495 -15.339 1.00 41.84 103 GLY A CA 1
ATOM 792 C C . GLY A 1 103 ? -21.487 14.914 -15.757 1.00 41.84 103 GLY A C 1
ATOM 793 O O . GLY A 1 103 ? -21.845 15.867 -15.067 1.00 41.84 103 GLY A O 1
ATOM 794 N N . GLU A 1 104 ? -20.791 15.096 -16.884 1.00 39.88 104 GLU A N 1
ATOM 795 C CA . GLU A 1 104 ? -20.367 16.423 -17.374 1.00 39.88 104 GLU A CA 1
ATOM 796 C C . GLU A 1 104 ? -21.506 17.214 -18.069 1.00 39.88 104 GLU A C 1
ATOM 798 O O . GLU A 1 104 ? -21.303 18.339 -18.517 1.00 39.88 104 GLU A O 1
ATOM 803 N N . VAL A 1 105 ? -22.732 16.670 -18.158 1.00 40.03 105 VAL A N 1
ATOM 804 C CA . VAL A 1 105 ? -23.826 17.257 -18.965 1.00 40.03 105 VAL A CA 1
ATOM 805 C C . VAL A 1 105 ? -25.121 17.524 -18.188 1.00 40.03 105 VAL A C 1
ATOM 807 O O . VAL A 1 105 ? -26.208 17.337 -18.720 1.00 40.03 105 VAL A O 1
ATOM 810 N N . LEU A 1 106 ? -25.050 17.997 -16.942 1.00 35.34 106 LEU A N 1
ATOM 811 C CA . LEU A 1 106 ? -26.209 18.580 -16.244 1.00 35.34 106 LEU A CA 1
ATOM 812 C C . LEU A 1 106 ? -25.777 19.825 -15.450 1.00 35.34 106 LEU A C 1
ATOM 814 O O . LEU A 1 106 ? -25.613 19.786 -14.233 1.00 35.34 106 LEU A O 1
ATOM 818 N N . GLU A 1 107 ? -25.614 20.953 -16.151 1.00 32.78 107 GLU A N 1
ATOM 819 C CA . GLU A 1 107 ? -25.656 22.275 -15.517 1.00 32.78 107 GLU A CA 1
ATOM 820 C C . GLU A 1 107 ? -27.037 22.454 -14.872 1.00 32.78 107 GLU A C 1
ATOM 822 O O . GLU A 1 107 ? -28.068 22.527 -15.545 1.00 32.78 107 GLU A O 1
ATOM 827 N N . ALA A 1 108 ? -27.054 22.473 -13.542 1.00 35.66 108 ALA A N 1
ATOM 828 C CA . ALA A 1 108 ? -28.244 22.723 -12.752 1.00 35.66 108 ALA A CA 1
ATOM 829 C C . ALA A 1 108 ? -28.720 24.171 -12.957 1.00 35.66 108 ALA A C 1
ATOM 831 O O . ALA A 1 108 ? -28.074 25.127 -12.531 1.00 35.66 108 ALA A O 1
ATOM 832 N N . GLU A 1 109 ? -29.884 24.316 -13.586 1.00 31.61 109 GLU A N 1
ATOM 833 C CA . GLU A 1 109 ? -30.689 25.534 -13.601 1.00 31.61 109 GLU A CA 1
ATOM 834 C C . GLU A 1 109 ? -31.150 25.837 -12.162 1.00 31.61 109 GLU A C 1
ATOM 836 O O . GLU A 1 109 ? -32.046 25.190 -11.615 1.00 31.61 109 GLU A O 1
ATOM 841 N N . ILE A 1 110 ? -30.480 26.791 -11.513 1.00 33.56 110 ILE A N 1
ATOM 842 C CA . ILE A 1 110 ? -30.853 27.308 -10.194 1.00 33.56 110 ILE A CA 1
ATOM 843 C C . ILE A 1 110 ? -32.075 28.213 -10.384 1.00 33.56 110 ILE A C 1
ATOM 845 O O . ILE A 1 110 ? -31.972 29.313 -10.922 1.00 33.56 110 ILE A O 1
ATOM 849 N N . LEU A 1 111 ? -33.241 27.749 -9.933 1.00 32.75 111 LEU A N 1
ATOM 850 C CA . LEU A 1 111 ? -34.427 28.584 -9.754 1.00 32.75 111 LEU A CA 1
ATOM 851 C C . LEU A 1 111 ? -34.188 29.548 -8.582 1.00 32.75 111 LEU A C 1
ATOM 853 O O . LEU A 1 111 ? -34.174 29.133 -7.423 1.00 32.75 111 LEU A O 1
ATOM 857 N N . GLU A 1 112 ? -34.009 30.832 -8.896 1.00 30.89 112 GLU A N 1
ATOM 858 C CA . GLU A 1 112 ? -34.052 31.934 -7.932 1.00 30.89 112 GLU A CA 1
ATOM 859 C C . GLU A 1 112 ? -35.417 31.953 -7.225 1.00 30.89 112 GLU A C 1
ATOM 861 O O . GLU A 1 112 ? -36.466 32.126 -7.849 1.00 30.89 112 GLU A O 1
ATOM 866 N N . ALA A 1 113 ? -35.401 31.770 -5.906 1.00 36.06 113 ALA A N 1
ATOM 867 C CA . ALA A 1 113 ? -36.528 32.070 -5.038 1.00 36.06 113 ALA A CA 1
ATOM 868 C C . ALA A 1 113 ? -36.230 33.386 -4.308 1.00 36.06 113 ALA A C 1
ATOM 870 O O . ALA A 1 113 ? -35.316 33.451 -3.486 1.00 36.06 113 ALA A O 1
ATOM 871 N N . ASP A 1 114 ? -37.007 34.420 -4.633 1.00 29.39 114 ASP A N 1
ATOM 872 C CA . ASP A 1 114 ? -36.975 35.741 -4.004 1.00 29.39 114 ASP A CA 1
ATOM 873 C C . ASP A 1 114 ? -37.161 35.640 -2.480 1.00 29.39 114 ASP A C 1
ATOM 875 O O . ASP A 1 114 ? -38.204 35.207 -1.978 1.00 29.39 114 ASP A O 1
ATOM 879 N N . VAL A 1 115 ? -36.146 36.081 -1.735 1.00 34.41 115 VAL A N 1
ATOM 880 C CA . VAL A 1 115 ? -36.210 36.300 -0.288 1.00 34.41 115 VAL A CA 1
ATOM 881 C C . VAL A 1 115 ? -36.792 37.693 -0.052 1.00 34.41 115 VAL A C 1
ATOM 883 O O . VAL A 1 115 ? -36.217 38.699 -0.458 1.00 34.41 115 VAL A O 1
ATOM 886 N N . LEU A 1 116 ? -37.955 37.749 0.597 1.00 32.22 116 LEU A N 1
ATOM 887 C CA . LEU A 1 116 ? -38.551 38.989 1.089 1.00 32.22 116 LEU A CA 1
ATOM 888 C C . LEU A 1 116 ? -37.729 39.518 2.274 1.00 32.22 116 LEU A C 1
ATOM 890 O O . LEU A 1 116 ? -37.649 38.860 3.310 1.00 32.22 116 LEU A O 1
ATOM 894 N N . ASP A 1 117 ? -37.167 40.716 2.108 1.00 29.56 117 ASP A N 1
ATOM 895 C CA . ASP A 1 117 ? -36.527 41.514 3.158 1.00 29.56 117 ASP A CA 1
ATOM 896 C C . ASP A 1 117 ? -37.526 41.802 4.291 1.00 29.56 117 ASP A C 1
ATOM 898 O O . ASP A 1 117 ? -38.513 42.522 4.112 1.00 29.56 117 ASP A O 1
ATOM 902 N N . ALA A 1 118 ? -37.262 41.241 5.471 1.00 36.69 118 ALA A N 1
ATOM 903 C CA . ALA A 1 118 ? -37.868 41.670 6.722 1.00 36.69 118 ALA A CA 1
ATOM 904 C C . ALA A 1 118 ? -36.783 42.372 7.546 1.00 36.69 118 ALA A C 1
ATOM 906 O O . ALA A 1 118 ? -35.919 41.732 8.141 1.00 36.69 118 ALA A O 1
ATOM 907 N N . GLU A 1 119 ? -36.834 43.699 7.527 1.00 35.09 119 GLU A N 1
ATOM 908 C CA . GLU A 1 119 ? -36.040 44.611 8.347 1.00 35.09 119 GLU A CA 1
ATOM 909 C C . GLU A 1 119 ? -36.303 44.308 9.836 1.00 35.09 119 GLU A C 1
ATOM 911 O O . GLU A 1 119 ? -37.431 44.445 10.315 1.00 35.09 119 GLU A O 1
ATOM 916 N N . PHE A 1 120 ? -35.282 43.831 10.555 1.00 32.41 120 PHE A N 1
ATOM 917 C CA . PHE A 1 120 ? -35.314 43.666 12.009 1.00 32.41 120 PHE A CA 1
ATOM 918 C C . PHE A 1 120 ? -34.571 44.838 12.654 1.00 32.41 120 PHE A C 1
ATOM 920 O O . PHE A 1 120 ? -33.388 45.050 12.401 1.00 32.41 120 PHE A O 1
ATOM 927 N N . ASP A 1 121 ? -35.317 45.595 13.453 1.00 30.41 121 ASP A N 1
ATOM 928 C CA . ASP A 1 121 ? -34.870 46.729 14.257 1.00 30.41 121 ASP A CA 1
ATOM 929 C C . ASP A 1 121 ? -34.108 46.218 15.496 1.00 30.41 121 ASP A C 1
ATOM 931 O O . ASP A 1 121 ? -34.578 45.314 16.198 1.00 30.41 121 ASP A O 1
ATOM 935 N N . ASP A 1 122 ? -32.924 46.777 15.746 1.00 36.22 122 ASP A N 1
ATOM 936 C CA . ASP A 1 122 ? -32.046 46.437 16.868 1.00 36.22 122 ASP A CA 1
ATOM 937 C C . ASP A 1 122 ? -32.518 47.146 18.155 1.00 36.22 122 ASP A C 1
ATOM 939 O O . ASP A 1 122 ? -32.141 48.289 18.423 1.00 36.22 122 ASP A O 1
ATOM 943 N N . GLU A 1 123 ? -33.279 46.454 19.012 1.00 38.94 123 GLU A N 1
ATOM 944 C CA . GLU A 1 123 ? -33.406 46.817 20.434 1.00 38.94 123 GLU A CA 1
ATOM 945 C C . GLU A 1 123 ? -32.701 45.778 21.332 1.00 38.94 123 GLU A C 1
ATOM 947 O O . GLU A 1 123 ? -32.979 44.578 21.237 1.00 38.94 123 GLU A O 1
ATOM 952 N N . PRO A 1 124 ? -31.797 46.198 22.241 1.00 37.12 124 PRO A N 1
ATOM 953 C CA . PRO A 1 124 ? -31.134 45.288 23.165 1.00 37.12 124 PRO A CA 1
ATOM 954 C C . PRO A 1 124 ? -32.076 44.904 24.316 1.00 37.12 124 PRO A C 1
ATOM 956 O O . PRO A 1 124 ? -32.388 45.726 25.176 1.00 37.12 124 PRO A O 1
ATOM 959 N N . PHE A 1 125 ? -32.494 43.638 24.375 1.00 33.78 125 PHE A N 1
ATOM 960 C CA . PHE A 1 125 ? -33.177 43.098 25.552 1.00 33.78 125 PHE A CA 1
ATOM 961 C C . PHE A 1 125 ? -32.164 42.745 26.649 1.00 33.78 125 PHE A C 1
ATOM 963 O O . PHE A 1 125 ? -31.364 41.817 26.518 1.00 33.78 125 PHE A O 1
ATOM 970 N N . GLU A 1 126 ? -32.220 43.508 27.741 1.00 31.41 126 GLU A N 1
ATOM 971 C CA . GLU A 1 126 ? -31.623 43.160 29.027 1.00 31.41 126 GLU A CA 1
ATOM 972 C C . GLU A 1 126 ? -32.348 41.970 29.687 1.00 31.41 126 GLU A C 1
ATOM 974 O O . GLU A 1 126 ? -33.522 41.695 29.444 1.00 31.41 126 GLU A O 1
ATOM 979 N N . ALA A 1 127 ? -31.565 41.282 30.517 1.00 41.78 127 ALA A N 1
ATOM 980 C CA . ALA A 1 127 ? -31.791 40.062 31.283 1.00 41.78 127 ALA A CA 1
ATOM 981 C C . ALA A 1 127 ? -33.193 39.795 31.864 1.00 41.78 127 ALA A C 1
ATOM 983 O O . ALA A 1 127 ? -33.804 40.671 32.466 1.00 41.78 127 ALA A O 1
ATOM 984 N N . ASP A 1 128 ? -33.564 38.508 31.899 1.00 31.19 128 ASP A N 1
ATOM 985 C CA . ASP A 1 128 ? -34.071 37.925 33.145 1.00 31.19 128 ASP A CA 1
ATOM 986 C C . ASP A 1 128 ? -33.703 36.435 33.261 1.00 31.19 128 ASP A C 1
ATOM 988 O O . ASP A 1 128 ? -33.974 35.616 32.379 1.00 31.19 128 ASP A O 1
ATOM 992 N N . LEU A 1 129 ? -33.018 36.110 34.359 1.00 38.31 129 LEU A N 1
ATOM 993 C CA . LEU A 1 129 ? -32.707 34.758 34.812 1.00 38.31 129 LEU A CA 1
ATOM 994 C C . LEU A 1 129 ? -34.005 34.091 35.279 1.00 38.31 129 LEU A C 1
ATOM 996 O O . LEU A 1 129 ? -34.624 34.557 36.231 1.00 38.31 129 LEU A O 1
ATOM 1000 N N . LEU A 1 130 ? -34.390 32.975 34.661 1.00 33.38 130 LEU A N 1
ATOM 1001 C CA . LEU A 1 130 ? -35.400 32.087 35.232 1.00 33.38 130 LEU A CA 1
ATOM 1002 C C . LEU A 1 130 ? -34.699 30.962 35.997 1.00 33.38 130 LEU A C 1
ATOM 1004 O O . LEU A 1 130 ? -34.131 30.047 35.400 1.00 33.38 130 LEU A O 1
ATOM 1008 N N . ASP A 1 131 ? -34.757 31.068 37.325 1.00 30.38 131 ASP A N 1
ATOM 1009 C CA . ASP A 1 131 ? -34.487 29.990 38.272 1.00 30.38 131 ASP A CA 1
ATOM 1010 C C . ASP A 1 131 ? -35.358 28.771 37.928 1.00 30.38 131 ASP A C 1
ATOM 1012 O O . ASP A 1 131 ? -36.590 28.838 37.899 1.00 30.38 131 ASP A O 1
ATOM 1016 N N . ALA A 1 132 ? -34.708 27.644 37.646 1.00 36.81 132 ALA A N 1
ATOM 1017 C CA . ALA A 1 132 ? -35.370 26.362 37.479 1.00 36.81 132 ALA A CA 1
ATOM 1018 C C . ALA A 1 132 ? -35.568 25.716 38.857 1.00 36.81 132 ALA A C 1
ATOM 1020 O O . ALA A 1 132 ? -34.642 25.124 39.412 1.00 36.81 132 ALA A O 1
ATOM 1021 N N . ASP A 1 133 ? -36.784 25.810 39.396 1.00 30.83 133 ASP A N 1
ATOM 1022 C CA . ASP A 1 133 ? -37.210 24.984 40.525 1.00 30.83 133 ASP A CA 1
ATOM 1023 C C . ASP A 1 133 ? -37.242 23.506 40.099 1.00 30.83 133 ASP A C 1
ATOM 1025 O O . ASP A 1 133 ? -37.958 23.096 39.180 1.00 30.83 133 ASP A O 1
ATOM 1029 N N . ILE A 1 134 ? -36.441 22.697 40.791 1.00 34.56 134 ILE A N 1
ATOM 1030 C CA . ILE A 1 134 ? -36.418 21.239 40.693 1.00 34.56 134 ILE A CA 1
ATOM 1031 C C . ILE A 1 134 ? -37.732 20.714 41.283 1.00 34.56 134 ILE A C 1
ATOM 1033 O O . ILE A 1 134 ? -37.951 20.782 42.491 1.00 34.56 134 ILE A O 1
ATOM 1037 N N . ILE A 1 135 ? -38.610 20.170 40.440 1.00 30.23 135 ILE A N 1
ATOM 1038 C CA . ILE A 1 135 ? -39.777 19.410 40.899 1.00 30.23 135 ILE A CA 1
ATOM 1039 C C . ILE A 1 135 ? -39.307 17.991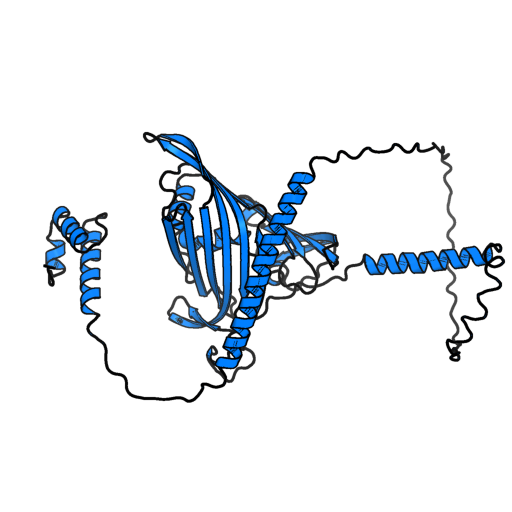 41.233 1.00 30.23 135 ILE A C 1
ATOM 1041 O O . ILE A 1 135 ? -38.961 17.214 40.342 1.00 30.23 135 ILE A O 1
ATOM 1045 N N . GLU A 1 136 ? -39.300 17.659 42.523 1.00 33.66 136 GLU A N 1
ATOM 1046 C CA . GLU A 1 136 ? -39.177 16.287 43.016 1.00 33.66 136 GLU A CA 1
ATOM 1047 C C . GLU A 1 136 ? -40.355 15.449 42.491 1.00 33.66 136 GLU A C 1
ATOM 1049 O O . GLU A 1 136 ? -41.524 15.736 42.755 1.00 33.66 136 GLU A O 1
ATOM 1054 N N . VAL A 1 137 ? -40.045 14.416 41.707 1.00 37.22 137 VAL A N 1
ATOM 1055 C CA . VAL A 1 137 ? -41.031 13.466 41.184 1.00 37.22 137 VAL A CA 1
ATOM 1056 C C . VAL A 1 137 ? -41.286 12.406 42.252 1.00 37.22 137 VAL A C 1
ATOM 1058 O O . VAL A 1 137 ? -40.466 11.514 42.460 1.00 37.22 137 VAL A O 1
ATOM 1061 N N . GLU A 1 138 ? -42.429 12.504 42.928 1.00 33.22 138 GLU A N 1
ATOM 1062 C CA . GLU A 1 138 ? -42.955 11.433 43.774 1.00 33.22 138 GLU A CA 1
ATOM 1063 C C . GLU A 1 138 ? -43.478 10.284 42.893 1.00 33.22 138 GLU A C 1
ATOM 1065 O O . GLU A 1 138 ? -44.164 10.489 41.887 1.00 33.22 138 GLU A O 1
ATOM 1070 N N . GLU A 1 139 ? -43.102 9.058 43.258 1.00 44.06 139 GLU A N 1
ATOM 1071 C CA . GLU A 1 139 ? -43.477 7.829 42.570 1.00 44.06 139 GLU A CA 1
ATOM 1072 C C . GLU A 1 139 ? -44.997 7.588 42.531 1.00 44.06 139 GLU A C 1
ATOM 1074 O O . GLU A 1 139 ? -45.740 7.961 43.435 1.00 44.06 139 GLU A O 1
ATOM 1079 N N . VAL A 1 140 ? -45.397 6.804 41.519 1.00 36.59 140 VAL A N 1
ATOM 1080 C CA . VAL A 1 140 ? -46.471 5.787 41.482 1.00 36.59 140 VAL A CA 1
ATOM 1081 C C . VAL A 1 140 ? -47.381 6.007 40.278 1.00 36.59 140 VAL A C 1
ATOM 1083 O O . VAL A 1 140 ? -48.335 6.765 40.341 1.00 36.59 140 VAL A O 1
ATOM 1086 N N . PHE A 1 141 ? -47.177 5.219 39.219 1.00 31.98 141 PHE A N 1
ATOM 1087 C CA . PHE A 1 141 ? -48.287 4.594 38.491 1.00 31.98 141 PHE A CA 1
ATOM 1088 C C . PHE A 1 141 ? -47.792 3.333 37.770 1.00 31.98 141 PHE A C 1
ATOM 1090 O O . PHE A 1 141 ? -47.039 3.398 36.803 1.00 31.98 141 PHE A O 1
ATOM 1097 N N . LYS A 1 142 ? -48.233 2.155 38.232 1.00 36.56 142 LYS A N 1
ATOM 1098 C CA . LYS A 1 142 ? -48.127 0.906 37.462 1.00 36.56 142 LYS A CA 1
ATOM 1099 C C . LYS A 1 142 ? -49.212 0.922 36.377 1.00 36.56 142 LYS A C 1
ATOM 1101 O O . LYS A 1 142 ? -50.390 0.949 36.747 1.00 36.56 142 LYS A O 1
ATOM 1106 N N . PRO A 1 143 ? -48.890 0.864 35.074 1.00 41.94 143 PRO A N 1
ATOM 1107 C CA . PRO A 1 143 ? -49.923 0.724 34.061 1.00 41.94 143 PRO A CA 1
ATOM 1108 C C . PRO A 1 143 ? -50.446 -0.717 34.049 1.00 41.94 143 PRO A C 1
ATOM 1110 O O . PRO A 1 143 ? -49.689 -1.688 34.080 1.00 41.94 143 PRO A O 1
ATOM 1113 N N . LYS A 1 144 ? -51.771 -0.863 34.017 1.00 35.09 144 LYS A N 1
ATOM 1114 C CA . LYS A 1 144 ? -52.443 -2.143 33.784 1.00 35.09 144 LYS A CA 1
ATOM 1115 C C . LYS A 1 144 ? -52.470 -2.398 32.276 1.00 35.09 144 LYS A C 1
ATOM 1117 O O . LYS A 1 144 ? -52.875 -1.518 31.523 1.00 35.09 144 LYS A O 1
ATOM 1122 N N . ALA A 1 145 ? -52.055 -3.589 31.848 1.00 40.38 145 ALA A N 1
ATOM 1123 C CA . ALA A 1 145 ? -52.089 -3.989 30.445 1.00 40.38 145 ALA A CA 1
ATOM 1124 C C . ALA A 1 145 ? -53.530 -3.965 29.905 1.00 40.38 145 ALA A C 1
ATOM 1126 O O . ALA A 1 145 ? -54.428 -4.567 30.499 1.00 40.38 145 ALA A O 1
ATOM 1127 N N . VAL A 1 146 ? -53.732 -3.279 28.779 1.00 42.28 146 VAL A N 1
ATOM 1128 C CA . VAL A 1 146 ? -54.983 -3.294 28.012 1.00 42.28 146 VAL A CA 1
ATOM 1129 C C . VAL A 1 146 ? -54.682 -3.877 26.634 1.00 42.28 146 VAL A C 1
ATOM 1131 O O . VAL A 1 146 ? -53.682 -3.527 26.011 1.00 42.28 146 VAL A O 1
ATOM 1134 N N . SER A 1 147 ? -55.519 -4.812 26.197 1.00 43.88 147 SER A N 1
ATOM 1135 C CA . SER A 1 147 ? -55.367 -5.593 24.969 1.00 43.88 147 SER A CA 1
ATOM 1136 C C . SER A 1 147 ? -55.392 -4.711 23.703 1.00 43.88 147 SER A C 1
ATOM 1138 O O . SER A 1 147 ? -56.175 -3.762 23.645 1.00 43.88 147 SER A O 1
ATOM 1140 N N . PRO A 1 148 ? -54.625 -5.046 22.647 1.00 46.44 148 PRO A N 1
ATOM 1141 C CA . PRO A 1 148 ? -54.392 -4.177 21.483 1.00 46.44 148 PRO A CA 1
ATOM 1142 C C . PRO A 1 148 ? -55.578 -4.035 20.509 1.00 46.44 148 PRO A C 1
ATOM 1144 O O . PRO A 1 148 ? -55.441 -3.375 19.482 1.00 46.44 148 PRO A O 1
ATOM 1147 N N . LEU A 1 149 ? -56.744 -4.627 20.795 1.00 43.69 149 LEU A N 1
ATOM 1148 C CA . LEU A 1 149 ? -57.858 -4.682 19.838 1.00 43.69 149 LEU A CA 1
ATOM 1149 C C . LEU A 1 149 ? -58.941 -3.607 20.041 1.00 43.69 149 LEU A C 1
ATOM 1151 O O . LEU A 1 149 ? -59.671 -3.318 19.098 1.00 43.69 149 LEU A O 1
ATOM 1155 N N . ASP A 1 150 ? -59.001 -2.950 21.203 1.00 40.06 150 ASP A N 1
ATOM 1156 C CA . ASP A 1 150 ? -59.991 -1.886 21.459 1.00 40.06 150 ASP A CA 1
ATOM 1157 C C . ASP A 1 150 ? -59.448 -0.463 21.221 1.00 40.06 150 ASP A C 1
ATOM 1159 O O . ASP A 1 150 ? -60.221 0.483 21.063 1.00 40.06 150 ASP A O 1
ATOM 1163 N N . ALA A 1 151 ? -58.126 -0.291 21.098 1.00 43.78 151 ALA A N 1
ATOM 1164 C CA . ALA A 1 151 ? -57.516 1.015 20.823 1.00 43.78 151 ALA A CA 1
ATOM 1165 C C . ALA A 1 151 ? -57.745 1.497 19.375 1.00 43.78 151 ALA A C 1
ATOM 1167 O O . ALA A 1 151 ? -57.787 2.700 19.122 1.00 43.78 151 ALA A O 1
ATOM 1168 N N . ALA A 1 152 ? -57.953 0.581 18.422 1.00 45.00 152 ALA A N 1
ATOM 1169 C CA . ALA A 1 152 ? -58.169 0.922 17.013 1.00 45.00 152 ALA A CA 1
ATOM 1170 C C . ALA A 1 152 ? -59.602 1.412 16.711 1.00 45.00 152 ALA A C 1
ATOM 1172 O O . ALA A 1 152 ? -59.814 2.154 15.751 1.00 45.00 152 ALA A O 1
ATOM 1173 N N . ALA A 1 153 ? -60.596 1.053 17.533 1.00 42.66 153 ALA A N 1
ATOM 1174 C CA . ALA A 1 153 ? -62.006 1.338 17.247 1.00 42.66 153 ALA A CA 1
ATOM 1175 C C . ALA A 1 153 ? -62.501 2.715 17.746 1.00 42.66 153 ALA A C 1
ATOM 1177 O O . ALA A 1 153 ? -63.534 3.195 17.276 1.00 42.66 153 ALA A O 1
ATOM 1178 N N . GLN A 1 154 ? -61.774 3.400 18.640 1.00 41.91 154 GLN A N 1
ATOM 1179 C CA . GLN A 1 154 ? -62.160 4.735 19.140 1.00 41.91 154 GLN A CA 1
ATOM 1180 C C . GLN A 1 154 ? -61.498 5.922 18.413 1.00 41.91 154 GLN A C 1
ATOM 1182 O O . GLN A 1 154 ? -61.888 7.067 18.638 1.00 41.91 154 GLN A O 1
ATOM 1187 N N . VAL A 1 155 ? -60.559 5.689 17.489 1.00 45.19 155 VAL A N 1
ATOM 1188 C CA . VAL A 1 155 ? -59.785 6.770 16.836 1.00 45.19 155 VAL A CA 1
ATOM 1189 C C . VAL A 1 155 ? -60.533 7.437 15.663 1.00 45.19 155 VAL A C 1
ATOM 1191 O O . VAL A 1 155 ? -60.190 8.540 15.243 1.00 45.19 155 VAL A O 1
ATOM 1194 N N . SER A 1 156 ? -61.629 6.855 15.166 1.00 46.56 156 SER A N 1
ATOM 1195 C CA . SER A 1 156 ? -62.293 7.339 13.939 1.00 46.56 156 SER A CA 1
ATOM 1196 C C . SER A 1 156 ? -63.264 8.526 14.124 1.00 46.56 156 SER A C 1
ATOM 1198 O O . SER A 1 156 ? -63.792 9.053 13.146 1.00 46.56 156 SER A O 1
ATOM 1200 N N . ARG A 1 157 ? -63.521 9.010 15.349 1.00 46.38 157 ARG A N 1
ATOM 1201 C CA . ARG A 1 157 ? -64.470 10.126 15.568 1.00 46.38 157 ARG A CA 1
ATOM 1202 C C . ARG A 1 157 ? -64.013 11.167 16.591 1.00 46.38 157 ARG A C 1
ATOM 1204 O O . ARG A 1 157 ? -64.800 11.550 17.443 1.00 46.38 157 ARG A O 1
ATOM 1211 N N . SER A 1 158 ? -62.779 11.672 16.509 1.00 50.53 158 SER A N 1
ATOM 1212 C CA . SER A 1 158 ? -62.454 12.978 17.127 1.00 50.53 158 SER A CA 1
ATOM 1213 C C . SER A 1 158 ? -61.133 13.615 16.655 1.00 50.53 158 SER A C 1
ATOM 1215 O O . SER A 1 158 ? -60.502 14.348 17.409 1.00 50.53 158 SER A O 1
ATOM 1217 N N . THR A 1 159 ? -60.680 13.404 15.420 1.00 51.72 159 THR A N 1
ATOM 1218 C CA . THR A 1 159 ? -59.424 14.030 14.948 1.00 51.72 159 THR A CA 1
ATOM 1219 C C . THR A 1 159 ? -59.570 15.518 14.597 1.00 51.72 159 THR A C 1
ATOM 1221 O O . THR A 1 159 ? -58.584 16.246 14.599 1.00 51.72 159 THR A O 1
ATOM 1224 N N . ARG A 1 160 ? -60.797 16.020 14.379 1.00 53.53 160 ARG A N 1
ATOM 1225 C CA . ARG A 1 160 ? -61.040 17.441 14.046 1.00 53.53 160 ARG A CA 1
ATOM 1226 C C . ARG A 1 160 ? -61.092 18.403 15.242 1.00 53.53 160 ARG A C 1
ATOM 1228 O O . ARG A 1 160 ? -60.820 19.579 15.052 1.00 53.53 160 ARG A O 1
ATOM 1235 N N . ASN A 1 161 ? -61.383 17.928 16.458 1.00 53.94 161 ASN A N 1
ATOM 1236 C CA . ASN A 1 161 ? -61.440 18.776 17.667 1.00 53.94 161 ASN A CA 1
ATOM 1237 C C . ASN A 1 161 ? -60.151 18.760 18.508 1.00 53.94 161 ASN A C 1
ATOM 1239 O O . ASN A 1 161 ? -60.022 19.546 19.443 1.00 53.94 161 ASN A O 1
ATOM 1243 N N . VAL A 1 162 ? -59.205 17.869 18.197 1.00 54.25 162 VAL A N 1
ATOM 1244 C CA . VAL A 1 162 ? -57.884 17.816 18.853 1.00 54.25 162 VAL A CA 1
ATOM 1245 C C . VAL A 1 162 ? -56.923 18.842 18.238 1.00 54.25 162 VAL A C 1
ATOM 1247 O O . VAL A 1 162 ? -56.017 19.311 18.917 1.00 54.25 162 VAL A O 1
ATOM 1250 N N . LEU A 1 163 ? -57.164 19.260 16.992 1.00 52.94 163 LEU A N 1
ATOM 1251 C CA . LEU A 1 163 ? -56.318 20.214 16.267 1.00 52.94 163 LEU A CA 1
ATOM 1252 C C . LEU A 1 163 ? -56.692 21.693 16.500 1.00 52.94 163 LEU A C 1
ATOM 1254 O O . LEU A 1 163 ? -55.968 22.580 16.071 1.00 52.94 163 LEU A O 1
ATOM 1258 N N . THR A 1 164 ? -57.818 21.982 17.162 1.00 59.47 164 THR A N 1
ATOM 1259 C CA . THR A 1 164 ? -58.337 23.356 17.339 1.00 59.47 164 THR A CA 1
ATOM 1260 C C . THR A 1 164 ? -58.093 23.944 18.729 1.00 59.47 164 THR A C 1
ATOM 1262 O O . THR A 1 164 ? -58.418 25.107 18.964 1.00 59.47 164 THR A O 1
ATOM 1265 N N . ARG A 1 165 ? -57.519 23.175 19.665 1.00 70.31 165 ARG A N 1
ATOM 1266 C CA . ARG A 1 165 ? -57.137 23.674 20.994 1.00 70.31 165 ARG A CA 1
ATOM 1267 C C . ARG A 1 165 ? -55.639 24.014 21.012 1.00 70.31 165 ARG A C 1
ATOM 1269 O O . ARG A 1 165 ? -54.827 23.141 20.716 1.00 70.31 165 ARG A O 1
ATOM 1276 N N . PRO A 1 166 ? -55.245 25.240 21.402 1.00 66.19 166 PRO A N 1
ATOM 1277 C CA . PRO A 1 166 ? -53.838 25.650 21.383 1.00 66.19 166 PRO A CA 1
ATOM 1278 C C . PRO A 1 166 ? -52.959 24.813 22.330 1.00 66.19 166 PRO A C 1
ATOM 1280 O O . PRO A 1 166 ? -51.795 24.566 22.032 1.00 66.19 166 PRO A O 1
ATOM 1283 N N . SER A 1 167 ? -53.523 24.291 23.427 1.00 70.44 167 SER A N 1
ATOM 1284 C CA . SER A 1 167 ? -52.798 23.451 24.390 1.00 70.44 167 SER A CA 1
ATOM 1285 C C . SER A 1 167 ? -52.494 22.032 23.894 1.00 70.44 167 SER A C 1
ATOM 1287 O O . SER A 1 167 ? -51.482 21.462 24.284 1.00 70.44 167 SER A O 1
ATOM 1289 N N . THR A 1 168 ? -53.323 21.448 23.024 1.00 71.88 168 THR A N 1
ATOM 1290 C CA . THR A 1 168 ? -53.064 20.113 22.450 1.00 71.88 168 THR A CA 1
ATOM 1291 C C . THR A 1 168 ? -52.101 20.178 21.270 1.00 71.88 168 THR A C 1
ATOM 1293 O O . THR A 1 168 ? -51.339 19.240 21.050 1.00 71.88 168 THR A O 1
ATOM 1296 N N . LEU A 1 169 ? -52.092 21.299 20.545 1.00 73.88 169 LEU A N 1
ATOM 1297 C CA . LEU A 1 169 ? -51.180 21.538 19.430 1.00 73.88 169 LEU A CA 1
ATOM 1298 C C . LEU A 1 169 ? -49.728 21.696 19.919 1.00 73.88 169 LEU A C 1
ATOM 1300 O O . LEU A 1 169 ? -48.833 21.077 19.354 1.00 73.88 169 LEU A O 1
ATOM 1304 N N . ALA A 1 170 ? -49.505 22.407 21.031 1.00 77.38 170 ALA A N 1
ATOM 1305 C CA . ALA A 1 170 ? -48.179 22.540 21.646 1.00 77.38 170 ALA A CA 1
ATOM 1306 C C . ALA A 1 170 ? -47.585 21.189 22.091 1.00 77.38 170 ALA A C 1
ATOM 1308 O O . ALA A 1 170 ? -46.423 20.901 21.815 1.00 77.38 170 ALA A O 1
ATOM 1309 N N . VAL A 1 171 ? -48.389 20.323 22.719 1.00 82.31 171 VAL A N 1
ATOM 1310 C CA . VAL A 1 171 ? -47.940 18.990 23.162 1.00 82.31 171 VAL A CA 1
ATOM 1311 C C . VAL A 1 171 ? -47.570 18.096 21.973 1.00 82.31 171 VAL A C 1
ATOM 1313 O O . VAL A 1 171 ? -46.572 17.382 22.032 1.00 82.31 171 VAL A O 1
ATOM 1316 N N . LEU A 1 172 ? -48.330 18.155 20.875 1.00 79.75 172 LEU A N 1
ATOM 1317 C CA . LEU A 1 172 ? -48.010 17.411 19.653 1.00 79.75 172 LEU A CA 1
ATOM 1318 C C . LEU A 1 172 ? -46.740 17.928 18.969 1.00 79.75 172 LEU A C 1
ATOM 1320 O O . LEU A 1 172 ? -45.957 17.114 18.491 1.00 79.75 172 LEU A O 1
ATOM 1324 N N . VAL A 1 173 ? -46.502 19.244 18.966 1.00 83.25 173 VAL A N 1
ATOM 1325 C CA . VAL A 1 173 ? -45.256 19.828 18.444 1.00 83.25 173 VAL A CA 1
ATOM 1326 C C . VAL A 1 173 ? -44.059 19.362 19.270 1.00 83.25 173 VAL A C 1
ATOM 1328 O O . VAL A 1 173 ? -43.089 18.879 18.695 1.00 83.25 173 VAL A O 1
ATOM 1331 N N . VAL A 1 174 ? -44.143 19.401 20.602 1.00 86.44 174 VAL A N 1
ATOM 1332 C CA . VAL A 1 174 ? -43.069 18.902 21.480 1.00 86.44 174 VAL A CA 1
ATOM 1333 C C . VAL A 1 174 ? -42.825 17.408 21.265 1.00 86.44 174 VAL A C 1
ATOM 1335 O O . VAL A 1 174 ? -41.680 16.999 21.116 1.00 86.44 174 VAL A O 1
ATOM 1338 N N . LEU A 1 175 ? -43.876 16.589 21.164 1.00 84.31 175 LEU A N 1
ATOM 1339 C CA . LEU A 1 175 ? -43.733 15.164 20.845 1.00 84.31 175 LEU A CA 1
ATOM 1340 C C . LEU A 1 175 ? -43.124 14.936 19.458 1.00 84.31 175 LEU A C 1
ATOM 1342 O O . LEU A 1 175 ? -42.321 14.024 19.302 1.00 84.31 175 LEU A O 1
ATOM 1346 N N . SER A 1 176 ? -43.457 15.765 18.465 1.00 83.38 176 SER A N 1
ATOM 1347 C CA . SER A 1 176 ? -42.863 15.682 17.128 1.00 83.38 176 SER A CA 1
ATOM 1348 C C . SER A 1 176 ? -41.406 16.147 17.095 1.00 83.38 176 SER A C 1
ATOM 1350 O O . SER A 1 176 ? -40.616 15.561 16.368 1.00 83.38 176 SER A O 1
ATOM 1352 N N . LEU A 1 177 ? -41.024 17.128 17.919 1.00 82.38 177 LEU A N 1
ATOM 1353 C CA . LEU A 1 177 ? -39.637 17.570 18.076 1.00 82.38 177 LEU A CA 1
ATOM 1354 C C . LEU A 1 177 ? -38.808 16.553 18.859 1.00 82.38 177 LEU A C 1
ATOM 1356 O O . LEU A 1 177 ? -37.656 16.333 18.519 1.00 82.38 177 LEU A O 1
ATOM 1360 N N . LEU A 1 178 ? -39.381 15.889 19.864 1.00 81.62 178 LEU A N 1
ATOM 1361 C CA . LEU A 1 178 ? -38.709 14.805 20.584 1.00 81.62 178 LEU A CA 1
ATOM 1362 C C . LEU A 1 178 ? -38.588 13.546 19.721 1.00 81.62 178 LEU A C 1
ATOM 1364 O O . LEU A 1 178 ? -37.537 12.917 19.714 1.00 81.62 178 LEU A O 1
ATOM 1368 N N . ALA A 1 179 ? -39.627 13.193 18.962 1.00 79.56 179 ALA A N 1
ATOM 1369 C CA . ALA A 1 179 ? -39.580 12.063 18.039 1.00 79.56 179 ALA A CA 1
ATOM 1370 C C . ALA A 1 179 ? -38.659 12.348 16.844 1.00 79.56 179 ALA A C 1
ATOM 1372 O O . ALA A 1 179 ? -37.826 11.516 16.508 1.00 79.56 179 ALA A O 1
ATOM 1373 N N . GLY A 1 180 ? -38.768 13.528 16.231 1.00 75.31 180 GLY A N 1
ATOM 1374 C CA . GLY A 1 180 ? -37.941 13.950 15.102 1.00 75.31 180 GLY A CA 1
ATOM 1375 C C . GLY A 1 180 ? -36.497 14.231 15.507 1.00 75.31 180 GLY A C 1
ATOM 1376 O O . GLY A 1 180 ? -35.581 13.752 14.854 1.00 75.31 180 GLY A O 1
ATOM 1377 N N . GLY A 1 181 ? -36.286 14.935 16.618 1.00 75.75 181 GLY A N 1
ATOM 1378 C CA . GLY A 1 181 ? -34.963 15.213 17.177 1.00 75.75 181 GLY A CA 1
ATOM 1379 C C . GLY A 1 181 ? -34.290 13.966 17.745 1.00 75.75 181 GLY A C 1
ATOM 1380 O O . GLY A 1 181 ? -33.099 13.777 17.532 1.00 75.75 181 GLY A O 1
ATOM 1381 N N . GLY A 1 182 ? -35.043 13.073 18.395 1.00 73.38 182 GLY A N 1
ATOM 1382 C CA . GLY A 1 182 ? -34.533 11.784 18.868 1.00 73.38 182 GLY A CA 1
ATOM 1383 C C . GLY A 1 182 ? -34.177 10.838 17.722 1.00 73.38 182 GLY A C 1
ATOM 1384 O O . GLY A 1 182 ? -33.121 10.214 17.754 1.00 73.38 182 GLY A O 1
ATOM 1385 N N . TYR A 1 183 ? -35.011 10.779 16.678 1.00 73.69 183 TYR A N 1
ATOM 1386 C CA . TYR A 1 183 ? -34.708 10.030 15.458 1.00 73.69 183 TYR A CA 1
ATOM 1387 C C . TYR A 1 183 ? -33.477 10.603 14.747 1.00 73.69 183 TYR A C 1
ATOM 1389 O O . TYR A 1 183 ? -32.547 9.862 14.445 1.00 73.69 183 TYR A O 1
ATOM 1397 N N . TRP A 1 184 ? -33.418 11.925 14.563 1.00 74.06 184 TRP A N 1
ATOM 1398 C CA . TRP A 1 184 ? -32.274 12.596 13.949 1.00 74.06 184 TRP A CA 1
ATOM 1399 C C . TRP A 1 184 ? -30.984 12.345 14.734 1.00 74.06 184 TRP A C 1
ATOM 1401 O O . TRP A 1 184 ? -29.992 11.932 14.140 1.00 74.06 184 TRP A O 1
ATOM 1411 N N . TYR A 1 185 ? -31.019 12.475 16.065 1.00 74.12 185 TYR A N 1
ATOM 1412 C CA . TYR A 1 185 ? -29.884 12.183 16.941 1.00 74.12 185 TYR A CA 1
ATOM 1413 C C . TYR A 1 185 ? -29.420 10.727 16.802 1.00 74.12 185 TYR A C 1
ATOM 1415 O O . TYR A 1 185 ? -28.237 10.484 16.591 1.00 74.12 185 TYR A O 1
ATOM 1423 N N . TYR A 1 186 ? -30.336 9.758 16.836 1.00 67.50 186 TYR A N 1
ATOM 1424 C CA . TYR A 1 186 ? -29.987 8.341 16.708 1.00 67.50 186 TYR A CA 1
ATOM 1425 C C . TYR A 1 186 ? -29.389 7.993 15.336 1.00 67.50 186 TYR A C 1
ATOM 1427 O O . TYR A 1 186 ? -28.485 7.174 15.247 1.00 67.50 186 TYR A O 1
ATOM 1435 N N . THR A 1 187 ? -29.862 8.634 14.265 1.00 66.06 187 THR A N 1
ATOM 1436 C CA . THR A 1 187 ? -29.389 8.351 12.897 1.00 66.06 187 THR A CA 1
ATOM 1437 C C . THR A 1 187 ? -28.132 9.111 12.482 1.00 66.06 187 THR A C 1
ATOM 1439 O O . THR A 1 187 ? -27.556 8.784 11.452 1.00 66.06 187 THR A O 1
ATOM 1442 N N . THR A 1 188 ? -27.715 10.130 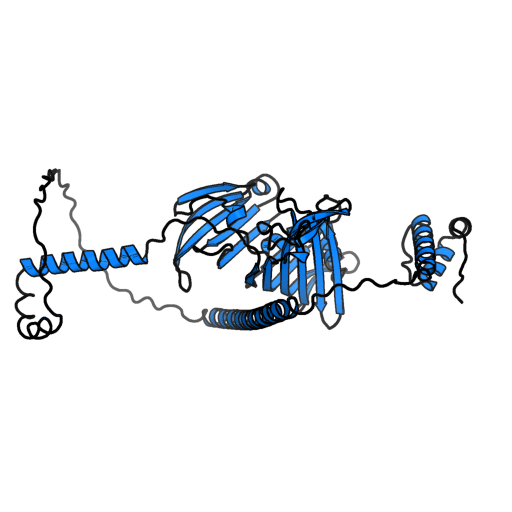13.239 1.00 66.56 188 THR A N 1
ATOM 1443 C CA . THR A 1 188 ? -26.541 10.959 12.897 1.00 66.56 188 THR A CA 1
ATOM 1444 C C . THR A 1 188 ? -25.372 10.796 13.865 1.00 66.56 188 THR A C 1
ATOM 1446 O O . THR A 1 188 ? -24.257 11.191 13.528 1.00 66.56 188 THR A O 1
ATOM 1449 N N . ASN A 1 189 ? -25.579 10.200 15.045 1.00 74.38 189 ASN A N 1
ATOM 1450 C CA . ASN A 1 189 ? -24.494 9.959 15.991 1.00 74.38 189 ASN A CA 1
ATOM 1451 C C . ASN A 1 189 ? -23.855 8.596 15.739 1.00 74.38 189 ASN A C 1
ATOM 1453 O O . ASN A 1 189 ? -24.449 7.553 15.993 1.00 74.38 189 ASN A O 1
ATOM 1457 N N . LEU A 1 190 ? -22.616 8.634 15.263 1.00 84.25 190 LEU A N 1
ATOM 1458 C CA . LEU A 1 190 ? -21.728 7.485 15.262 1.00 84.25 190 LEU A CA 1
ATOM 1459 C C . LEU A 1 190 ? -21.107 7.339 16.654 1.00 84.25 190 LEU A C 1
ATOM 1461 O O . LEU A 1 190 ? -20.462 8.270 17.150 1.00 84.25 190 LEU A O 1
ATOM 1465 N N . ASP A 1 191 ? -21.298 6.176 17.274 1.00 88.75 191 ASP A N 1
ATOM 1466 C CA . ASP A 1 191 ? -20.644 5.864 18.540 1.00 88.75 191 ASP A CA 1
ATOM 1467 C C . ASP A 1 191 ? -19.117 5.838 18.350 1.00 88.75 191 ASP A C 1
ATOM 1469 O O . ASP A 1 191 ? -18.627 5.251 17.381 1.00 88.75 191 ASP A O 1
ATOM 1473 N N . PRO A 1 192 ? -18.340 6.460 19.257 1.00 90.69 192 PRO A N 1
ATOM 1474 C CA . PRO A 1 192 ? -16.890 6.353 19.229 1.00 90.69 192 PRO A CA 1
ATOM 1475 C C . PRO A 1 192 ? -16.444 4.892 19.304 1.00 90.69 192 PRO A C 1
ATOM 1477 O O . PRO A 1 192 ? -16.953 4.130 20.127 1.00 90.69 192 PRO A O 1
ATOM 1480 N N . PHE A 1 193 ? -15.458 4.518 18.499 1.00 93.62 193 PHE A N 1
ATOM 1481 C CA . PHE A 1 193 ? -14.987 3.136 18.402 1.00 93.62 193 PHE A CA 1
ATOM 1482 C C . PHE A 1 193 ? -13.462 3.063 18.360 1.00 93.62 193 PHE A C 1
ATOM 1484 O O . PHE A 1 193 ? -12.784 4.071 18.179 1.00 93.62 193 PHE A O 1
ATOM 1491 N N . ILE A 1 194 ? -12.919 1.869 18.572 1.00 94.31 194 ILE A N 1
ATOM 1492 C CA . ILE A 1 194 ? -11.491 1.571 18.426 1.00 94.31 194 ILE A CA 1
ATOM 1493 C C . ILE A 1 194 ? -11.330 0.775 17.132 1.00 94.31 194 ILE A C 1
ATOM 1495 O O . ILE A 1 194 ? -12.224 0.012 16.774 1.00 94.31 194 ILE A O 1
ATOM 1499 N N . ALA A 1 195 ? -10.221 0.974 16.424 1.00 93.31 195 ALA A N 1
ATOM 1500 C CA . ALA A 1 195 ? -9.919 0.185 15.240 1.00 93.31 195 ALA A CA 1
ATOM 1501 C C . ALA A 1 195 ? -9.683 -1.286 15.600 1.00 93.31 195 ALA A C 1
ATOM 1503 O O . ALA A 1 195 ? -8.872 -1.599 16.482 1.00 93.31 195 ALA A O 1
ATOM 1504 N N . ASP A 1 196 ? -10.377 -2.174 14.894 1.00 91.19 196 ASP A N 1
ATOM 1505 C CA . ASP A 1 196 ? -10.228 -3.607 15.097 1.00 91.19 196 ASP A CA 1
ATOM 1506 C C . ASP A 1 196 ? -8.884 -4.089 14.533 1.00 91.19 196 ASP A C 1
ATOM 1508 O O . ASP A 1 196 ? -8.471 -3.643 13.459 1.00 91.19 196 ASP A O 1
ATOM 1512 N N . PRO A 1 197 ? -8.169 -4.977 15.243 1.00 91.44 197 PRO A N 1
ATOM 1513 C CA . PRO A 1 197 ? -6.955 -5.584 14.722 1.00 91.44 197 PRO A CA 1
ATOM 1514 C C . PRO A 1 197 ? -7.269 -6.568 13.598 1.00 91.44 197 PRO A C 1
ATOM 1516 O O . PRO A 1 197 ? -8.314 -7.219 13.599 1.00 91.44 197 PRO A O 1
ATOM 1519 N N . THR A 1 198 ? -6.321 -6.730 12.678 1.00 92.00 198 THR A N 1
ATOM 1520 C CA . THR A 1 198 ? -6.347 -7.833 11.717 1.00 92.00 198 THR A CA 1
ATOM 1521 C C . THR A 1 198 ? -6.208 -9.176 12.438 1.00 92.00 198 THR A C 1
ATOM 1523 O O . THR A 1 198 ? -5.424 -9.335 13.378 1.00 92.00 198 THR A O 1
ATOM 1526 N N . THR A 1 199 ? -6.989 -10.164 12.008 1.00 92.31 199 THR A N 1
ATOM 1527 C CA . THR A 1 199 ? -7.026 -11.510 12.585 1.00 92.31 199 THR A CA 1
ATOM 1528 C C . THR A 1 199 ? -6.738 -12.585 11.538 1.00 92.31 199 THR A C 1
ATOM 1530 O O . THR A 1 199 ? -6.860 -12.379 10.329 1.00 92.31 199 THR A O 1
ATOM 1533 N N . TYR A 1 200 ? -6.331 -13.772 11.998 1.00 93.00 200 TYR A N 1
ATOM 1534 C CA . TYR A 1 200 ? -6.024 -14.891 11.109 1.00 93.00 200 TYR A CA 1
ATOM 1535 C C . TYR A 1 200 ? -7.225 -15.271 10.247 1.00 93.00 200 TYR A C 1
ATOM 1537 O O . TYR A 1 200 ? -8.288 -15.622 10.766 1.00 93.00 200 TYR A O 1
ATOM 1545 N N . GLY A 1 201 ? -7.031 -15.320 8.933 1.00 92.06 201 GLY A N 1
ATOM 1546 C CA . GLY A 1 201 ? -8.069 -15.645 7.961 1.00 92.06 201 GLY A CA 1
ATOM 1547 C C . GLY A 1 201 ? -8.870 -14.450 7.449 1.00 92.06 201 GLY A C 1
ATOM 1548 O O . GLY A 1 201 ? -9.750 -14.683 6.614 1.00 92.06 201 GLY A O 1
ATOM 1549 N N . ASP A 1 202 ? -8.588 -13.229 7.915 1.00 94.69 202 ASP A N 1
ATOM 1550 C CA . ASP A 1 202 ? -9.166 -12.014 7.344 1.00 94.69 202 ASP A CA 1
ATOM 1551 C C . ASP A 1 202 ? -8.678 -11.810 5.910 1.00 94.69 202 ASP A C 1
ATOM 1553 O O . ASP A 1 202 ? -7.532 -12.111 5.569 1.00 94.69 202 ASP A O 1
ATOM 1557 N N . ARG A 1 203 ? -9.576 -11.321 5.051 1.00 94.81 203 ARG A N 1
ATOM 1558 C CA . ARG A 1 203 ? -9.306 -11.060 3.635 1.00 94.81 203 ARG A CA 1
ATOM 1559 C C . ARG A 1 203 ? -10.057 -9.812 3.192 1.00 94.81 203 ARG A C 1
ATOM 1561 O O . ARG A 1 203 ? -11.161 -9.562 3.677 1.00 94.81 203 ARG A O 1
ATOM 1568 N N . MET A 1 204 ? -9.491 -9.074 2.249 1.00 93.38 204 MET A N 1
ATOM 1569 C CA . MET A 1 204 ? -10.127 -7.913 1.638 1.00 93.38 204 MET A CA 1
ATOM 1570 C C . MET A 1 204 ? -9.774 -7.837 0.156 1.00 93.38 204 MET A C 1
ATOM 1572 O O . MET A 1 204 ? -8.603 -7.885 -0.214 1.00 93.38 204 MET A O 1
ATOM 1576 N N . ASP A 1 205 ? -10.802 -7.662 -0.670 1.00 94.69 205 ASP A N 1
ATOM 1577 C CA . ASP A 1 205 ? -10.677 -7.253 -2.066 1.00 94.69 205 ASP A CA 1
ATOM 1578 C C . ASP A 1 205 ? -10.892 -5.742 -2.155 1.00 94.69 205 ASP A C 1
ATOM 1580 O O . ASP A 1 205 ? -11.792 -5.199 -1.508 1.00 94.69 205 ASP A O 1
ATOM 1584 N N . PHE A 1 206 ? -10.080 -5.055 -2.951 1.00 93.88 206 PHE A N 1
ATOM 1585 C CA . PHE A 1 206 ? -10.161 -3.606 -3.104 1.00 93.88 206 PHE A CA 1
ATOM 1586 C C . PHE A 1 206 ? -9.873 -3.169 -4.541 1.00 93.88 206 PHE A C 1
ATOM 1588 O O . PHE A 1 206 ? -9.167 -3.838 -5.296 1.00 93.88 206 PHE A O 1
ATOM 1595 N N . GLY A 1 207 ? -10.467 -2.041 -4.926 1.00 94.56 207 GLY A N 1
ATOM 1596 C CA . GLY A 1 207 ? -10.318 -1.437 -6.246 1.00 94.56 207 GLY A CA 1
ATOM 1597 C C . GLY A 1 207 ? -9.372 -0.244 -6.191 1.00 94.56 207 GLY A C 1
ATOM 1598 O O . GLY A 1 207 ? -9.393 0.533 -5.237 1.00 94.56 207 GLY A O 1
ATOM 1599 N N . ILE A 1 208 ? -8.555 -0.090 -7.226 1.00 93.75 208 ILE A N 1
ATOM 1600 C CA . ILE A 1 208 ? -7.680 1.060 -7.443 1.00 93.75 208 ILE A CA 1
ATOM 1601 C C . ILE A 1 208 ? -8.228 1.821 -8.649 1.00 93.75 208 ILE A C 1
ATOM 1603 O O . ILE A 1 208 ? -8.079 1.387 -9.794 1.00 93.75 208 ILE A O 1
ATOM 1607 N N . ASN A 1 209 ? -8.880 2.953 -8.380 1.00 91.12 209 ASN A N 1
ATOM 1608 C CA . ASN A 1 209 ? -9.607 3.717 -9.399 1.00 91.12 209 ASN A CA 1
ATOM 1609 C C . ASN A 1 209 ? -8.709 4.662 -10.208 1.00 91.12 209 ASN A C 1
ATOM 1611 O O . ASN A 1 209 ? -8.925 4.827 -11.404 1.00 91.12 209 ASN A O 1
ATOM 1615 N N . SER A 1 210 ? -7.717 5.292 -9.575 1.00 87.69 210 SER A N 1
ATOM 1616 C CA . SER A 1 210 ? -6.860 6.295 -10.220 1.00 87.69 210 SER A CA 1
ATOM 1617 C C . SER A 1 210 ? -5.503 6.393 -9.520 1.00 87.69 210 SER A C 1
ATOM 1619 O O . SER A 1 210 ? -5.292 7.253 -8.664 1.00 87.69 210 SER A O 1
ATOM 1621 N N . GLY A 1 211 ? -4.590 5.482 -9.850 1.00 91.69 211 GLY A N 1
ATOM 1622 C CA . GLY A 1 211 ? -3.211 5.529 -9.377 1.00 91.69 211 GLY A CA 1
ATOM 1623 C C . GLY A 1 211 ? -2.305 6.290 -10.342 1.00 91.69 211 GLY A C 1
ATOM 1624 O O . GLY A 1 211 ? -2.408 6.117 -11.558 1.00 91.69 211 GLY A O 1
ATOM 1625 N N . SER A 1 212 ? -1.407 7.112 -9.801 1.00 92.31 212 SER A N 1
ATOM 1626 C CA . SER A 1 212 ? -0.340 7.780 -10.550 1.00 92.31 212 SER A CA 1
ATOM 1627 C C . SER A 1 212 ? 0.977 7.687 -9.788 1.00 92.31 212 SER A C 1
ATOM 1629 O O . SER A 1 212 ? 1.019 7.994 -8.597 1.00 92.31 212 SER A O 1
ATOM 1631 N N . LEU A 1 213 ? 2.043 7.290 -10.476 1.00 90.81 213 LEU A N 1
ATOM 1632 C CA . LEU A 1 213 ? 3.406 7.260 -9.962 1.00 90.81 213 LEU A CA 1
ATOM 1633 C C . LEU A 1 213 ? 4.312 8.040 -10.913 1.00 90.81 213 LEU A C 1
ATOM 1635 O O . LEU A 1 213 ? 4.466 7.660 -12.073 1.00 90.81 213 LEU A O 1
ATOM 1639 N N . ASP A 1 214 ? 4.926 9.099 -10.398 1.00 91.75 214 ASP A N 1
ATOM 1640 C CA . ASP A 1 214 ? 5.898 9.912 -11.120 1.00 91.75 214 ASP A CA 1
ATOM 1641 C C . ASP A 1 214 ? 7.299 9.626 -10.569 1.00 91.75 214 ASP A C 1
ATOM 1643 O O . ASP A 1 214 ? 7.549 9.732 -9.368 1.00 91.75 214 ASP A O 1
ATOM 1647 N N . ILE A 1 215 ? 8.215 9.236 -11.453 1.00 89.69 215 ILE A N 1
ATOM 1648 C CA . ILE A 1 215 ? 9.603 8.909 -11.131 1.00 89.69 215 ILE A CA 1
ATOM 1649 C C . ILE A 1 215 ? 10.510 9.882 -11.875 1.00 89.69 215 ILE A C 1
ATOM 1651 O O . ILE A 1 215 ? 10.550 9.903 -13.107 1.00 89.69 215 ILE A O 1
ATOM 1655 N N . GLU A 1 216 ? 11.272 10.664 -11.119 1.00 89.19 216 GLU A N 1
ATOM 1656 C CA . GLU A 1 216 ? 12.254 11.611 -11.640 1.00 89.19 216 GLU A CA 1
ATOM 1657 C C . GLU A 1 216 ? 13.679 11.163 -11.291 1.00 89.19 216 GLU A C 1
ATOM 1659 O O . GLU A 1 216 ? 13.958 10.676 -10.197 1.00 89.19 216 GLU A O 1
ATOM 1664 N N . GLY A 1 217 ? 14.605 11.370 -12.225 1.00 88.56 217 GLY A N 1
ATOM 1665 C CA . GLY A 1 217 ? 16.012 11.015 -12.079 1.00 88.56 217 GLY A CA 1
ATOM 1666 C C . GLY A 1 217 ? 16.367 9.689 -12.752 1.00 88.56 217 GLY A C 1
ATOM 1667 O O . GLY A 1 217 ? 15.661 8.689 -12.653 1.00 88.56 217 GLY A O 1
ATOM 1668 N N . GLU A 1 218 ? 17.512 9.673 -13.438 1.00 85.88 218 GLU A N 1
ATOM 1669 C CA . GLU A 1 218 ? 17.970 8.498 -14.190 1.00 85.88 218 GLU A CA 1
ATOM 1670 C C . GLU A 1 218 ? 18.202 7.276 -13.292 1.00 85.88 218 GLU A C 1
ATOM 1672 O O . GLU A 1 218 ? 17.845 6.169 -13.677 1.00 85.88 218 GLU A O 1
ATOM 1677 N N . GLU A 1 219 ? 18.741 7.466 -12.086 1.00 85.25 219 GLU A N 1
ATOM 1678 C CA . GLU A 1 219 ? 18.995 6.374 -11.138 1.00 85.25 219 GLU A CA 1
ATOM 1679 C C . GLU A 1 219 ? 17.701 5.672 -10.705 1.00 85.25 219 GLU A C 1
ATOM 1681 O O . GLU A 1 219 ? 17.625 4.446 -10.745 1.00 85.25 219 GLU A O 1
ATOM 1686 N N . MET A 1 220 ? 16.659 6.439 -10.375 1.00 83.50 220 MET A N 1
ATOM 1687 C CA . MET A 1 220 ? 15.370 5.897 -9.940 1.00 83.50 220 MET A CA 1
ATOM 1688 C C . MET A 1 220 ? 14.610 5.229 -11.088 1.00 83.50 220 MET A C 1
ATOM 1690 O O . MET A 1 220 ? 14.042 4.154 -10.906 1.00 83.50 220 MET A O 1
ATOM 1694 N N . VAL A 1 221 ? 14.651 5.816 -12.290 1.00 86.94 221 VAL A N 1
ATOM 1695 C CA . VAL A 1 221 ? 14.072 5.197 -13.494 1.00 86.94 221 VAL A CA 1
ATOM 1696 C C . VAL A 1 221 ? 14.750 3.857 -13.790 1.00 86.94 221 VAL A C 1
ATOM 1698 O O . VAL A 1 221 ? 14.066 2.871 -14.053 1.00 86.94 221 VAL A O 1
ATOM 1701 N N . ARG A 1 222 ? 16.085 3.788 -13.700 1.00 84.31 222 ARG A N 1
ATOM 1702 C CA . ARG A 1 222 ? 16.842 2.540 -13.897 1.00 84.31 222 ARG A CA 1
ATOM 1703 C C . ARG A 1 222 ? 16.548 1.508 -12.816 1.00 84.31 222 ARG A C 1
ATOM 1705 O O . ARG A 1 222 ? 16.386 0.338 -13.134 1.00 84.31 222 ARG A O 1
ATOM 1712 N N . ALA A 1 223 ? 16.429 1.936 -11.564 1.00 81.00 223 ALA A N 1
ATOM 1713 C CA . ALA A 1 223 ? 16.072 1.044 -10.473 1.00 81.00 223 ALA A CA 1
ATOM 1714 C C . ALA A 1 223 ? 14.677 0.434 -10.648 1.00 81.00 223 ALA A C 1
ATOM 1716 O O . ALA A 1 223 ? 14.500 -0.759 -10.414 1.00 81.00 223 ALA A O 1
ATOM 1717 N N . PHE A 1 224 ? 13.700 1.230 -11.090 1.00 84.50 224 PHE A N 1
ATOM 1718 C CA . PHE A 1 224 ? 12.362 0.735 -11.399 1.00 84.50 224 PHE A CA 1
ATOM 1719 C C . PHE A 1 224 ? 12.366 -0.214 -12.609 1.00 84.50 224 PHE A C 1
ATOM 1721 O O . PHE A 1 224 ? 11.697 -1.248 -12.598 1.00 84.50 224 PHE A O 1
ATOM 1728 N N . ASP A 1 225 ? 13.135 0.107 -13.651 1.00 85.31 225 ASP A N 1
ATOM 1729 C CA . ASP A 1 225 ? 13.322 -0.769 -14.812 1.00 85.31 225 ASP A CA 1
ATOM 1730 C C . ASP A 1 225 ? 13.886 -2.135 -14.388 1.00 85.31 225 ASP A C 1
ATOM 1732 O O . ASP A 1 225 ? 13.271 -3.167 -14.650 1.00 85.31 225 ASP A O 1
ATOM 1736 N N . ASP A 1 226 ? 14.985 -2.153 -13.628 1.00 82.06 226 ASP A N 1
ATOM 1737 C CA . ASP A 1 226 ? 15.577 -3.383 -13.087 1.00 82.06 226 ASP A CA 1
ATOM 1738 C C . ASP A 1 226 ? 14.578 -4.151 -12.204 1.00 82.06 226 ASP A C 1
ATOM 1740 O O . ASP A 1 226 ? 14.432 -5.371 -12.321 1.00 82.06 226 ASP A O 1
ATOM 1744 N N . ALA A 1 227 ? 13.835 -3.432 -11.359 1.00 76.75 227 ALA A N 1
ATOM 1745 C CA . ALA A 1 227 ? 12.812 -3.990 -10.489 1.00 76.75 227 ALA A CA 1
ATOM 1746 C C . ALA A 1 227 ? 11.646 -4.647 -11.247 1.00 76.75 227 ALA A C 1
ATOM 1748 O O . ALA A 1 227 ? 11.089 -5.625 -10.754 1.00 76.75 227 ALA A O 1
ATOM 1749 N N . THR A 1 228 ? 11.311 -4.162 -12.443 1.00 78.38 228 THR A N 1
ATOM 1750 C CA . THR A 1 228 ? 10.249 -4.709 -13.309 1.00 78.38 228 THR A CA 1
ATOM 1751 C C . THR A 1 228 ? 10.771 -5.693 -14.362 1.00 78.38 228 THR A C 1
ATOM 1753 O O . THR A 1 228 ? 10.038 -6.105 -15.262 1.00 78.38 228 THR A O 1
ATOM 1756 N N . GLY A 1 229 ? 12.032 -6.122 -14.243 1.00 79.38 229 GLY A N 1
ATOM 1757 C CA . GLY A 1 229 ? 12.636 -7.122 -15.123 1.00 79.38 229 GLY A CA 1
ATOM 1758 C C . GLY A 1 229 ? 13.223 -6.557 -16.419 1.00 79.38 229 GLY A C 1
ATOM 1759 O O . GLY A 1 229 ? 13.449 -7.316 -17.359 1.00 79.38 229 GLY A O 1
ATOM 1760 N N . GLY A 1 230 ? 13.492 -5.251 -16.481 1.00 81.50 230 GLY A N 1
ATOM 1761 C CA . GLY A 1 230 ? 14.194 -4.604 -17.590 1.00 81.50 230 GLY A CA 1
ATOM 1762 C C . GLY A 1 230 ? 13.313 -4.300 -18.806 1.00 81.50 230 GLY A C 1
ATOM 1763 O O . GLY A 1 230 ? 13.805 -4.318 -19.937 1.00 81.50 230 GLY A O 1
ATOM 1764 N N . ALA A 1 231 ? 12.010 -4.091 -18.612 1.00 78.62 231 ALA A N 1
ATOM 1765 C CA . ALA A 1 231 ? 11.039 -3.878 -19.689 1.00 78.62 231 ALA A CA 1
ATOM 1766 C C . ALA A 1 231 ? 11.085 -2.469 -20.322 1.00 78.62 231 ALA A C 1
ATOM 1768 O O . ALA A 1 231 ? 10.446 -2.220 -21.349 1.00 78.62 231 ALA A O 1
ATOM 1769 N N . LEU A 1 232 ? 11.805 -1.536 -19.699 1.00 80.88 232 LEU A N 1
ATOM 1770 C CA . LEU A 1 232 ? 11.765 -0.089 -19.918 1.00 80.88 232 LEU A CA 1
ATOM 1771 C C . LEU A 1 232 ? 13.168 0.494 -20.184 1.00 80.88 232 LEU A C 1
ATOM 1773 O O . LEU A 1 232 ? 13.397 1.684 -19.988 1.00 80.88 232 LEU A O 1
ATOM 1777 N N . GLN A 1 233 ? 14.094 -0.317 -20.708 1.00 76.00 233 GLN A N 1
ATOM 1778 C CA . GLN A 1 233 ? 15.505 0.048 -20.932 1.00 76.00 233 GLN A CA 1
ATOM 1779 C C . GLN A 1 233 ? 15.729 1.322 -21.765 1.00 76.00 233 GLN A C 1
ATOM 1781 O O . GLN A 1 233 ? 16.757 1.991 -21.606 1.00 76.00 233 GLN A O 1
ATOM 1786 N N . ASP A 1 234 ? 14.789 1.670 -22.644 1.00 81.69 234 ASP A N 1
ATOM 1787 C CA . ASP A 1 234 ? 14.886 2.847 -23.512 1.00 81.69 234 ASP A CA 1
ATOM 1788 C C . ASP A 1 234 ? 14.435 4.149 -22.825 1.00 81.69 234 ASP A C 1
ATOM 1790 O O . ASP A 1 234 ? 14.667 5.228 -23.378 1.00 81.69 234 ASP A O 1
ATOM 1794 N N . VAL A 1 235 ? 13.790 4.063 -21.654 1.00 86.31 235 VAL A N 1
ATOM 1795 C CA . VAL A 1 235 ? 13.251 5.201 -20.892 1.00 86.31 235 VAL A CA 1
ATOM 1796 C C . VAL A 1 235 ? 14.374 5.919 -20.142 1.00 86.31 235 VAL A C 1
ATOM 1798 O O . VAL A 1 235 ? 15.296 5.297 -19.614 1.00 86.31 235 VAL A O 1
ATOM 1801 N N . CYS A 1 236 ? 14.325 7.249 -20.109 1.00 85.56 236 CYS A N 1
ATOM 1802 C CA . CYS A 1 236 ? 15.354 8.083 -19.502 1.00 85.56 236 CYS A CA 1
ATOM 1803 C C . CYS A 1 236 ? 14.767 9.289 -18.762 1.00 85.56 236 CYS A C 1
ATOM 1805 O O . CYS A 1 236 ? 13.749 9.845 -19.168 1.00 85.56 236 CYS A O 1
ATOM 1807 N N . THR A 1 237 ? 15.484 9.721 -17.718 1.00 84.50 237 THR A 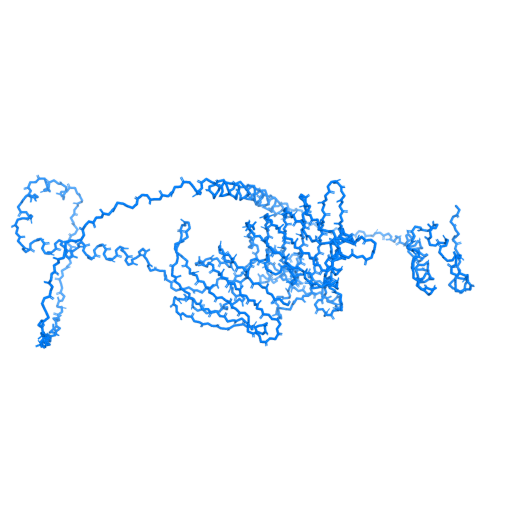N 1
ATOM 1808 C CA . THR A 1 237 ? 15.287 10.957 -16.931 1.00 84.50 237 THR A CA 1
ATOM 1809 C C . THR A 1 237 ? 13.983 11.070 -16.142 1.00 84.50 237 THR A C 1
ATOM 1811 O O . THR A 1 237 ? 14.046 11.402 -14.965 1.00 84.50 237 THR A O 1
ATOM 1814 N N . GLU A 1 238 ? 12.832 10.837 -16.760 1.00 89.75 238 GLU A N 1
ATOM 1815 C CA . GLU A 1 238 ? 11.511 10.978 -16.154 1.00 89.75 238 GLU A CA 1
ATOM 1816 C C . GLU A 1 238 ? 10.570 9.904 -16.705 1.00 89.75 238 GLU A C 1
ATOM 1818 O O . GLU A 1 238 ? 10.614 9.557 -17.893 1.00 89.75 238 GLU A O 1
ATOM 1823 N N . MET A 1 239 ? 9.713 9.385 -15.836 1.00 90.88 239 MET A N 1
ATOM 1824 C CA . MET A 1 239 ? 8.699 8.408 -16.187 1.00 90.88 239 MET A CA 1
ATOM 1825 C C . MET A 1 239 ? 7.457 8.635 -15.340 1.00 90.88 239 MET A C 1
ATOM 1827 O O . MET A 1 239 ? 7.549 8.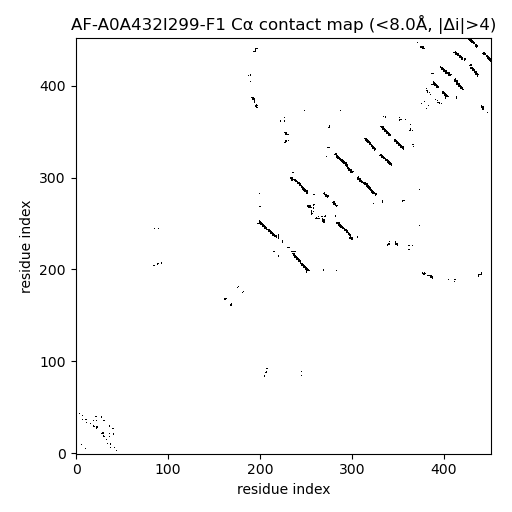793 -14.129 1.00 90.88 239 MET A O 1
ATOM 1831 N N . GLN A 1 240 ? 6.303 8.598 -15.984 1.00 93.44 240 GLN A N 1
ATOM 1832 C CA . GLN A 1 240 ? 5.008 8.650 -15.336 1.00 93.44 240 GLN A CA 1
ATOM 1833 C C . GLN A 1 240 ? 4.248 7.363 -15.644 1.00 93.44 240 GLN A C 1
ATOM 1835 O O . GLN A 1 240 ? 4.237 6.872 -16.775 1.00 93.44 240 GLN A O 1
ATOM 1840 N N . ILE A 1 241 ? 3.622 6.805 -14.617 1.00 92.25 241 ILE A N 1
ATOM 1841 C CA . ILE A 1 241 ? 2.842 5.578 -14.695 1.00 92.25 241 ILE A CA 1
ATOM 1842 C C . ILE A 1 241 ? 1.457 5.890 -14.158 1.00 92.25 241 ILE A C 1
ATOM 1844 O O . ILE A 1 241 ? 1.315 6.249 -12.993 1.00 92.25 241 ILE A O 1
ATOM 1848 N N . SER A 1 242 ? 0.432 5.730 -14.985 1.00 94.81 242 SER A N 1
ATOM 1849 C CA . SER A 1 242 ? -0.951 5.708 -14.515 1.00 94.81 242 SER A CA 1
ATOM 1850 C C . SER A 1 242 ? -1.466 4.279 -14.520 1.00 94.81 242 SER A C 1
ATOM 1852 O O . SER A 1 242 ? -1.204 3.517 -15.453 1.00 94.81 242 SER A O 1
ATOM 1854 N N . PHE A 1 243 ? -2.170 3.889 -13.464 1.00 94.12 243 PHE A N 1
ATOM 1855 C CA . PHE A 1 243 ? -2.651 2.523 -13.309 1.00 94.12 243 PHE A CA 1
ATOM 1856 C C . PHE A 1 243 ? -4.000 2.464 -12.602 1.00 94.12 243 PHE A C 1
ATOM 1858 O O . PHE A 1 243 ? -4.335 3.288 -11.749 1.00 94.12 243 PHE A O 1
ATOM 1865 N N . THR A 1 244 ? -4.771 1.451 -12.970 1.00 95.56 244 THR A N 1
ATOM 1866 C CA . THR A 1 244 ? -6.044 1.096 -12.345 1.00 95.56 244 THR A CA 1
ATOM 1867 C C . THR A 1 244 ? -6.145 -0.416 -12.264 1.00 95.56 244 THR A C 1
ATOM 1869 O O . THR A 1 244 ? -5.478 -1.128 -13.015 1.00 95.56 244 THR A O 1
ATOM 1872 N N . GLY A 1 245 ? -6.966 -0.933 -11.360 1.00 94.81 245 GLY A N 1
ATOM 1873 C CA . GLY A 1 245 ? -7.159 -2.373 -11.255 1.00 94.81 245 GLY A CA 1
ATOM 1874 C C . GLY A 1 245 ? -7.664 -2.785 -9.894 1.00 94.81 245 GLY A C 1
ATOM 1875 O O . GLY A 1 245 ? -8.357 -2.028 -9.221 1.00 94.81 245 GLY A O 1
ATOM 1876 N N . VAL A 1 246 ? -7.317 -3.997 -9.495 1.00 95.25 246 VAL A N 1
ATOM 1877 C CA . VAL A 1 246 ? -7.782 -4.586 -8.242 1.00 95.25 246 VAL A CA 1
ATOM 1878 C C . VAL A 1 246 ? -6.617 -5.137 -7.450 1.00 95.25 246 VAL A C 1
ATOM 1880 O O . VAL A 1 246 ? -5.595 -5.534 -8.015 1.00 95.25 246 VAL A O 1
ATOM 1883 N N . GLY A 1 247 ? -6.796 -5.177 -6.140 1.00 94.19 247 GLY A N 1
ATOM 1884 C CA . GLY A 1 247 ? -5.905 -5.874 -5.240 1.00 94.19 247 GLY A CA 1
ATOM 1885 C C . GLY A 1 247 ? -6.660 -6.769 -4.272 1.00 94.19 247 GLY A C 1
ATOM 1886 O O . GLY A 1 247 ? -7.861 -6.611 -4.038 1.00 94.19 247 GLY A O 1
ATOM 1887 N N . HIS A 1 248 ? -5.922 -7.725 -3.732 1.00 94.88 248 HIS A N 1
ATOM 1888 C CA . HIS A 1 248 ? -6.370 -8.668 -2.727 1.00 94.88 248 HIS A CA 1
ATOM 1889 C C . HIS A 1 248 ? -5.361 -8.669 -1.588 1.00 94.88 248 HIS A C 1
ATOM 1891 O O . HIS A 1 248 ? -4.158 -8.701 -1.824 1.00 94.88 248 HIS A O 1
ATOM 1897 N N . VAL A 1 249 ? -5.835 -8.645 -0.348 1.00 93.25 249 VAL A N 1
ATOM 1898 C CA . VAL A 1 249 ? -4.998 -8.899 0.825 1.00 93.25 249 VAL A CA 1
ATOM 1899 C C . VAL A 1 249 ? -5.617 -10.014 1.649 1.00 93.25 249 VAL A C 1
ATOM 1901 O O . VAL A 1 249 ? -6.827 -10.027 1.877 1.00 93.25 249 VAL A O 1
ATOM 1904 N N . ALA A 1 250 ? -4.791 -10.948 2.106 1.00 95.19 250 ALA A N 1
ATOM 1905 C CA . ALA A 1 250 ? -5.210 -12.068 2.932 1.00 95.19 250 ALA A CA 1
ATOM 1906 C C . ALA A 1 250 ? -4.219 -12.317 4.062 1.00 95.19 250 ALA A C 1
ATOM 1908 O O . ALA A 1 250 ? -3.009 -12.321 3.855 1.00 95.19 250 ALA A O 1
ATOM 1909 N N . VAL A 1 251 ? -4.741 -12.575 5.257 1.00 95.00 251 VAL A N 1
ATOM 1910 C CA . VAL A 1 251 ? -3.972 -13.086 6.390 1.00 95.00 251 VAL A CA 1
ATOM 1911 C C . VAL A 1 251 ? -4.203 -14.589 6.462 1.00 95.00 251 VAL A C 1
ATOM 1913 O O . VAL A 1 251 ? -5.346 -15.046 6.566 1.00 95.00 251 VAL A O 1
ATOM 1916 N N . ALA A 1 252 ? -3.133 -15.376 6.407 1.00 93.81 252 ALA A N 1
ATOM 1917 C CA . ALA A 1 252 ? -3.230 -16.826 6.462 1.00 93.81 252 ALA A CA 1
ATOM 1918 C C . ALA A 1 252 ? -3.857 -17.297 7.787 1.00 93.81 252 ALA A C 1
ATOM 1920 O O . ALA A 1 252 ? -3.775 -16.636 8.825 1.00 93.81 252 ALA A O 1
ATOM 1921 N N . ARG A 1 253 ? -4.487 -18.476 7.755 1.00 93.56 253 ARG A N 1
ATOM 1922 C CA . ARG A 1 253 ? -4.968 -19.176 8.952 1.00 93.56 253 ARG A CA 1
ATOM 1923 C C . ARG A 1 253 ? -4.321 -20.555 9.011 1.00 93.56 253 ARG A C 1
ATOM 1925 O O . ARG A 1 253 ? -4.898 -21.540 8.561 1.00 93.56 253 ARG A O 1
ATOM 1932 N N . GLY A 1 254 ? -3.111 -20.598 9.557 1.00 88.69 254 GLY A N 1
ATOM 1933 C CA . GLY A 1 254 ? -2.364 -21.827 9.791 1.00 88.69 254 GLY A CA 1
ATOM 1934 C C . GLY A 1 254 ? -3.097 -22.805 10.712 1.00 88.69 254 GLY A C 1
ATOM 1935 O O . GLY A 1 254 ? -3.889 -22.426 11.578 1.00 88.69 254 GLY A O 1
ATOM 1936 N N . THR A 1 255 ? -2.831 -24.092 10.512 1.00 86.50 255 THR A N 1
ATOM 1937 C CA . THR A 1 255 ? -3.407 -25.189 11.298 1.00 86.50 255 THR A CA 1
ATOM 1938 C C . THR A 1 255 ? -2.420 -25.676 12.362 1.00 86.50 255 THR A C 1
ATOM 1940 O O . THR A 1 255 ? -1.273 -25.236 12.423 1.00 86.50 255 THR A O 1
ATOM 1943 N N . THR A 1 256 ? -2.834 -26.626 13.203 1.00 83.88 256 THR A N 1
ATOM 1944 C CA . THR A 1 256 ? -1.977 -27.187 14.263 1.00 83.88 256 THR A CA 1
ATOM 1945 C C . THR A 1 256 ? -0.696 -27.842 13.739 1.00 83.88 256 THR A C 1
ATOM 1947 O O . THR A 1 256 ? 0.290 -27.899 14.468 1.00 83.88 256 THR A O 1
ATOM 1950 N N . SER A 1 257 ? -0.659 -28.290 12.477 1.00 83.31 257 SER A N 1
ATOM 1951 C CA . SER A 1 257 ? 0.552 -28.851 11.858 1.00 83.31 257 SER A CA 1
ATOM 1952 C C . SER A 1 257 ? 1.636 -27.803 11.587 1.00 83.31 257 SER A C 1
ATOM 1954 O O . SER A 1 257 ? 2.814 -28.147 11.480 1.00 83.31 257 SER A O 1
ATOM 1956 N N . GLN A 1 258 ? 1.254 -26.528 11.505 1.00 83.94 258 GLN A N 1
ATOM 1957 C CA . GLN A 1 258 ? 2.174 -25.410 11.315 1.00 83.94 258 GLN A CA 1
ATOM 1958 C C . GLN A 1 258 ? 2.808 -24.945 12.631 1.00 83.94 258 GLN A C 1
ATOM 1960 O O . GLN A 1 258 ? 3.838 -24.270 12.625 1.00 83.94 258 GLN A O 1
ATOM 1965 N N . LEU A 1 259 ? 2.251 -25.346 13.773 1.00 82.44 259 LEU A N 1
ATOM 1966 C CA . LEU A 1 259 ? 2.774 -24.959 15.077 1.00 82.44 259 LEU A CA 1
ATOM 1967 C C . LEU A 1 259 ? 4.067 -25.713 15.403 1.00 82.44 259 LEU A C 1
ATOM 1969 O O . LEU A 1 259 ? 4.320 -26.809 14.897 1.00 82.44 259 LEU A O 1
ATOM 1973 N N . ILE A 1 260 ? 4.926 -25.113 16.230 1.00 77.00 260 ILE A N 1
ATOM 1974 C CA . ILE A 1 260 ? 6.134 -25.790 16.736 1.00 77.00 260 ILE A CA 1
ATOM 1975 C C . ILE A 1 260 ? 5.727 -26.877 17.742 1.00 77.00 260 ILE A C 1
ATOM 1977 O O . ILE A 1 260 ? 6.279 -27.976 17.714 1.00 77.00 260 ILE A O 1
ATOM 1981 N N . ASP A 1 261 ? 4.723 -26.583 18.572 1.00 76.50 261 ASP A N 1
ATOM 1982 C CA . ASP A 1 261 ? 4.041 -27.527 19.455 1.00 76.50 261 ASP A CA 1
ATOM 1983 C C . ASP A 1 261 ? 2.561 -27.607 19.052 1.00 76.50 261 ASP A C 1
ATOM 1985 O O . ASP A 1 261 ? 1.814 -26.641 19.192 1.00 76.50 261 ASP A O 1
ATOM 1989 N N . GLY A 1 262 ? 2.130 -28.760 18.538 1.00 67.19 262 GLY A N 1
ATOM 1990 C CA . GLY A 1 262 ? 0.753 -28.973 18.080 1.00 67.19 262 GLY A CA 1
ATOM 1991 C C . GLY A 1 262 ? -0.295 -29.024 19.198 1.00 67.19 262 GLY A C 1
ATOM 1992 O O . GLY A 1 262 ? -1.483 -29.134 18.898 1.00 67.19 262 GLY A O 1
ATOM 1993 N N . SER A 1 263 ? 0.120 -28.978 20.470 1.00 71.00 263 SER A N 1
ATOM 1994 C CA . SER A 1 263 ? -0.784 -28.882 21.620 1.00 71.00 263 SER A CA 1
ATOM 1995 C C . SER A 1 263 ? -1.135 -27.442 22.008 1.00 71.00 263 SER A C 1
ATOM 1997 O O . SER A 1 263 ? -2.078 -27.238 22.775 1.00 71.00 263 SER A O 1
ATOM 1999 N N . ASP A 1 264 ? -0.424 -26.451 21.459 1.00 74.44 264 ASP A N 1
ATOM 2000 C CA . ASP A 1 264 ? -0.678 -25.038 21.722 1.00 74.44 264 ASP A CA 1
ATOM 2001 C C . ASP A 1 264 ? -1.877 -24.544 20.904 1.00 74.44 264 ASP A C 1
ATOM 2003 O O . ASP A 1 264 ? -1.791 -24.265 19.710 1.00 74.44 264 ASP A O 1
ATOM 2007 N N . THR A 1 265 ? -3.039 -24.452 21.547 1.00 77.25 265 THR A N 1
ATOM 2008 C CA . THR A 1 265 ? -4.254 -23.974 20.882 1.00 77.25 265 THR A CA 1
ATOM 2009 C C . THR A 1 265 ? -4.347 -22.450 20.803 1.00 77.25 265 THR A C 1
ATOM 2011 O O . THR A 1 265 ? -5.214 -21.945 20.093 1.00 77.25 265 THR A O 1
ATOM 2014 N N . GLU A 1 266 ? -3.500 -21.708 21.526 1.00 79.50 266 GLU A N 1
ATOM 2015 C CA . GLU A 1 266 ? -3.540 -20.238 21.563 1.00 79.50 266 GLU A CA 1
ATOM 2016 C C . GLU A 1 266 ? -2.892 -19.618 20.320 1.00 79.50 266 GLU A C 1
ATOM 2018 O O . GLU A 1 266 ? -3.262 -18.519 19.911 1.00 79.50 266 GLU A O 1
ATOM 2023 N N . LEU A 1 267 ? -1.972 -20.345 19.680 1.00 82.31 267 LEU A N 1
ATOM 2024 C CA . LEU A 1 267 ? -1.247 -19.896 18.487 1.00 82.31 267 LEU A CA 1
ATOM 2025 C C . LEU A 1 267 ? -1.842 -20.415 17.170 1.00 82.31 267 LEU A C 1
ATOM 2027 O O . LEU A 1 267 ? -1.256 -20.212 16.105 1.00 82.31 267 LEU A O 1
ATOM 2031 N N . ILE A 1 268 ? -3.013 -21.061 17.218 1.00 85.12 268 ILE A N 1
ATOM 2032 C CA . ILE A 1 268 ? -3.731 -21.514 16.020 1.00 85.12 268 ILE A CA 1
ATOM 2033 C C . ILE A 1 268 ? -3.982 -20.319 15.091 1.00 85.12 268 ILE A C 1
ATOM 2035 O O . ILE A 1 268 ? -4.521 -19.293 15.501 1.00 85.12 268 ILE A O 1
ATOM 2039 N N . GLY A 1 269 ? -3.610 -20.476 13.821 1.00 86.75 269 GLY A N 1
ATOM 2040 C CA . GLY A 1 269 ? -3.636 -19.424 12.808 1.00 86.75 269 GLY A CA 1
ATOM 2041 C C . GLY A 1 269 ? -2.244 -18.960 12.376 1.00 86.75 269 GLY A C 1
ATOM 2042 O O . GLY A 1 269 ? -2.081 -18.584 11.217 1.00 86.75 269 GLY A O 1
ATOM 2043 N N . ALA A 1 270 ? -1.231 -19.071 13.241 1.00 91.94 270 ALA A N 1
ATOM 2044 C CA . ALA A 1 270 ? 0.155 -18.795 12.870 1.00 91.94 270 ALA A CA 1
ATOM 2045 C C . ALA A 1 270 ? 0.720 -19.870 11.925 1.00 91.94 270 ALA A C 1
ATOM 2047 O O . ALA A 1 270 ? 0.314 -21.036 11.962 1.00 91.94 270 ALA A O 1
ATOM 2048 N N . VAL A 1 271 ? 1.699 -19.485 11.107 1.00 92.75 271 VAL A N 1
ATOM 2049 C CA . VAL A 1 271 ? 2.426 -20.389 10.209 1.00 92.75 271 VAL A CA 1
ATOM 2050 C C . VAL A 1 271 ? 3.889 -20.532 10.614 1.00 92.75 271 VAL A C 1
ATOM 2052 O O . VAL A 1 271 ? 4.460 -19.670 11.287 1.00 92.75 271 VAL A O 1
ATOM 2055 N N . ARG A 1 272 ? 4.523 -21.623 10.181 1.00 90.94 272 ARG A N 1
ATOM 2056 C CA . ARG A 1 272 ? 5.955 -21.834 10.379 1.00 90.94 272 ARG A CA 1
ATOM 2057 C C . ARG A 1 272 ? 6.749 -21.079 9.318 1.00 90.94 272 ARG A C 1
ATOM 2059 O O . ARG A 1 272 ? 6.636 -21.388 8.137 1.00 90.94 272 ARG A O 1
ATOM 2066 N N . ALA A 1 273 ? 7.618 -20.163 9.733 1.00 90.56 273 ALA A N 1
ATOM 2067 C CA . ALA A 1 273 ? 8.484 -19.417 8.821 1.00 90.56 273 ALA A CA 1
ATOM 2068 C C . ALA A 1 273 ? 9.960 -19.530 9.216 1.00 90.56 273 ALA A C 1
ATOM 2070 O O . ALA A 1 273 ? 10.303 -19.647 10.395 1.00 90.56 273 ALA A O 1
ATOM 2071 N N . GLN A 1 274 ? 10.852 -19.491 8.224 1.00 87.75 274 GLN A N 1
ATOM 2072 C CA . GLN A 1 274 ? 12.291 -19.386 8.465 1.00 87.75 274 GLN A CA 1
ATOM 2073 C C . GLN A 1 274 ? 12.709 -17.916 8.494 1.00 87.75 274 GLN A C 1
ATOM 2075 O O . GLN A 1 274 ? 12.426 -17.170 7.560 1.00 87.75 274 GLN A O 1
ATOM 2080 N N . GLY A 1 275 ? 13.405 -17.513 9.555 1.00 82.06 275 GLY A N 1
ATOM 2081 C CA . GLY A 1 275 ? 14.021 -16.192 9.648 1.00 82.06 275 GLY A CA 1
ATOM 2082 C C . GLY A 1 275 ? 15.389 -16.112 8.946 1.00 82.06 275 GLY A C 1
ATOM 2083 O O . GLY A 1 275 ? 15.910 -17.131 8.483 1.00 82.06 275 GLY A O 1
ATOM 2084 N N . PRO A 1 276 ? 16.035 -14.929 8.947 1.00 76.81 276 PRO A N 1
ATOM 2085 C CA . PRO A 1 276 ? 17.291 -14.642 8.230 1.00 76.81 276 PRO A CA 1
ATOM 2086 C C . PRO A 1 276 ? 18.470 -15.586 8.513 1.00 76.81 276 PRO A C 1
ATOM 2088 O O . PRO A 1 276 ? 19.369 -15.725 7.690 1.00 76.81 276 PRO A O 1
ATOM 2091 N N . TYR A 1 277 ? 18.487 -16.248 9.673 1.00 82.94 277 TYR A N 1
ATOM 2092 C CA . TYR A 1 277 ? 19.569 -17.152 10.087 1.00 82.94 277 TYR A CA 1
ATOM 2093 C C . TYR A 1 277 ? 19.178 -18.638 10.020 1.00 82.94 277 TYR A C 1
ATOM 2095 O O . TYR A 1 277 ? 19.766 -19.459 10.724 1.00 82.94 277 TYR A O 1
ATOM 2103 N N . GLY A 1 278 ? 18.140 -18.984 9.248 1.00 83.56 278 GLY A N 1
ATOM 2104 C CA . GLY A 1 278 ? 17.647 -20.360 9.090 1.00 83.56 278 GLY A CA 1
ATOM 2105 C C . GLY A 1 278 ? 16.942 -20.927 10.328 1.00 83.56 278 GLY A C 1
ATOM 2106 O O . GLY A 1 278 ? 16.617 -22.112 10.380 1.00 83.56 278 GLY A O 1
ATOM 2107 N N . ARG A 1 279 ? 16.702 -20.095 11.349 1.00 86.81 279 ARG A N 1
ATOM 2108 C CA . ARG A 1 279 ? 15.905 -20.468 12.523 1.00 86.81 279 ARG A CA 1
ATOM 2109 C C . ARG A 1 279 ? 14.428 -20.467 12.166 1.00 86.81 279 ARG A C 1
ATOM 2111 O O . ARG A 1 279 ? 13.978 -19.642 11.380 1.00 86.81 279 ARG A O 1
ATOM 2118 N N . THR A 1 280 ? 13.694 -21.389 12.770 1.00 88.94 280 THR A N 1
ATOM 2119 C CA . THR A 1 280 ? 12.248 -21.501 12.602 1.00 88.94 280 THR A CA 1
ATOM 2120 C C . THR A 1 280 ? 11.527 -20.665 13.652 1.00 88.94 280 THR A C 1
ATOM 2122 O O . THR A 1 280 ? 11.851 -20.763 14.834 1.00 88.94 280 THR A O 1
ATOM 2125 N N . PHE A 1 281 ? 10.542 -19.892 13.211 1.00 91.06 281 PHE A N 1
ATOM 2126 C CA . PHE A 1 281 ? 9.680 -19.050 14.032 1.00 91.06 281 PHE A CA 1
ATOM 2127 C C . PHE A 1 281 ? 8.211 -19.325 13.709 1.00 91.06 281 PHE A C 1
ATOM 2129 O O . PHE A 1 281 ? 7.888 -19.895 12.661 1.00 91.06 281 PHE A O 1
ATOM 2136 N N . LEU A 1 282 ? 7.329 -18.895 14.609 1.00 92.62 282 LEU A N 1
ATOM 2137 C CA . LEU A 1 282 ? 5.912 -18.739 14.305 1.00 92.62 282 LEU A CA 1
ATOM 2138 C C . LEU A 1 282 ? 5.675 -17.323 13.799 1.00 92.62 282 LEU A C 1
ATOM 2140 O O . LEU A 1 282 ? 6.125 -16.351 14.412 1.00 92.62 282 LEU A O 1
ATOM 2144 N N . ALA A 1 283 ? 4.979 -17.223 12.676 1.00 93.06 283 ALA A N 1
ATOM 2145 C CA . ALA A 1 283 ? 4.762 -15.976 11.975 1.00 93.06 283 ALA A CA 1
ATOM 2146 C C . ALA A 1 283 ? 3.306 -15.817 11.539 1.00 93.06 283 ALA A C 1
ATOM 2148 O O . ALA A 1 283 ? 2.599 -16.789 11.273 1.00 93.06 283 ALA A O 1
ATOM 2149 N N . VAL A 1 284 ? 2.889 -14.565 11.429 1.00 93.44 284 VAL A N 1
ATOM 2150 C CA . VAL A 1 284 ? 1.726 -14.153 10.659 1.00 93.44 284 VAL A CA 1
ATOM 2151 C C . VAL A 1 284 ? 2.163 -14.074 9.201 1.00 93.44 284 VAL A C 1
ATOM 2153 O O . VAL A 1 284 ? 3.056 -13.295 8.864 1.00 93.44 284 VAL A O 1
ATOM 2156 N N . GLU A 1 285 ? 1.557 -14.897 8.353 1.00 94.00 285 GLU A N 1
ATOM 2157 C CA . GLU A 1 285 ? 1.714 -14.803 6.904 1.00 94.00 285 GLU A CA 1
ATOM 2158 C C . GLU A 1 285 ? 0.609 -13.924 6.336 1.00 94.00 285 GLU A C 1
ATOM 2160 O O . GLU A 1 285 ? -0.573 -14.118 6.631 1.00 94.00 285 GLU A O 1
ATOM 2165 N N . GLN A 1 286 ? 1.011 -12.945 5.538 1.00 92.88 286 GLN A N 1
ATOM 2166 C CA . GLN A 1 286 ? 0.102 -12.070 4.821 1.00 92.88 286 GLN A CA 1
ATOM 2167 C C . GLN A 1 286 ? 0.478 -12.072 3.346 1.00 92.88 286 GLN A C 1
ATOM 2169 O O . GLN A 1 286 ? 1.632 -11.826 2.999 1.00 92.88 286 GLN A O 1
ATOM 2174 N N . GLU A 1 287 ? -0.512 -12.308 2.503 1.00 93.88 287 GLU A N 1
ATOM 2175 C CA . GLU A 1 287 ? -0.414 -12.258 1.054 1.00 93.88 287 GLU A CA 1
ATOM 2176 C C . GLU A 1 287 ? -1.082 -10.981 0.546 1.00 93.88 287 GLU A C 1
ATOM 2178 O O . GLU A 1 287 ? -2.141 -10.577 1.033 1.00 93.88 287 GLU A O 1
ATOM 2183 N N . LEU A 1 288 ? -0.430 -10.321 -0.402 1.00 92.31 288 LEU A N 1
ATOM 2184 C CA . LEU A 1 288 ? -0.903 -9.136 -1.094 1.00 92.31 288 LEU A CA 1
ATOM 2185 C C . LEU A 1 288 ? -0.747 -9.377 -2.588 1.00 92.31 288 LEU A C 1
ATOM 2187 O O . LEU A 1 288 ? 0.364 -9.604 -3.059 1.00 92.31 288 LEU A O 1
ATOM 2191 N N . GLU A 1 289 ? -1.841 -9.289 -3.323 1.00 94.00 289 GLU A N 1
ATOM 2192 C CA . GLU A 1 289 ? -1.849 -9.409 -4.772 1.00 94.00 289 GLU A CA 1
ATOM 2193 C C . GLU A 1 289 ? -2.402 -8.142 -5.406 1.00 94.00 289 GLU A C 1
ATOM 2195 O O . GLU A 1 289 ? -3.354 -7.545 -4.901 1.00 94.00 289 GLU A O 1
ATOM 2200 N N . HIS A 1 290 ? -1.865 -7.782 -6.564 1.00 93.88 290 HIS A N 1
ATOM 2201 C CA . HIS A 1 290 ? -2.397 -6.738 -7.424 1.00 93.88 290 HIS A CA 1
ATOM 2202 C C . HIS A 1 290 ? -2.431 -7.218 -8.860 1.00 93.88 290 HIS A C 1
ATOM 2204 O O . HIS A 1 290 ? -1.530 -7.914 -9.319 1.00 93.88 290 HIS A O 1
ATOM 2210 N N . SER A 1 291 ? -3.465 -6.791 -9.573 1.00 95.38 291 SER A N 1
ATOM 2211 C CA . SER A 1 291 ? -3.581 -6.966 -11.013 1.00 95.38 291 SER A CA 1
ATOM 2212 C C . SER A 1 291 ? -4.073 -5.662 -11.608 1.00 95.38 291 SER A C 1
ATOM 2214 O O . SER A 1 291 ? -5.220 -5.247 -11.394 1.00 95.38 291 SER A O 1
ATOM 2216 N N . LEU A 1 292 ? -3.151 -4.971 -12.269 1.00 94.44 292 LEU A N 1
ATOM 2217 C CA . LEU A 1 292 ? -3.294 -3.590 -12.695 1.00 94.44 292 LEU A CA 1
ATOM 2218 C C . LEU A 1 292 ? -3.124 -3.479 -14.208 1.00 94.44 292 LEU A C 1
ATOM 2220 O O . LEU A 1 292 ? -2.260 -4.107 -14.817 1.00 94.44 292 LEU A O 1
ATOM 2224 N N . SER A 1 293 ? -3.918 -2.607 -14.813 1.00 94.94 293 SER A N 1
ATOM 2225 C CA . SER A 1 293 ? -3.689 -2.104 -16.160 1.00 94.94 293 SER A CA 1
ATOM 2226 C C . SER A 1 293 ? -2.921 -0.794 -16.060 1.00 94.94 293 SER A C 1
ATOM 2228 O O . SER A 1 293 ? -3.416 0.165 -15.469 1.00 94.94 293 SER A O 1
ATOM 2230 N N . ALA A 1 294 ? -1.739 -0.734 -16.670 1.00 94.00 294 ALA A N 1
ATOM 2231 C CA . ALA A 1 294 ? -0.844 0.413 -16.583 1.00 94.00 294 ALA A CA 1
ATOM 2232 C C . ALA A 1 294 ? -0.577 1.071 -17.948 1.00 94.00 294 ALA A C 1
ATOM 2234 O O . ALA A 1 294 ? -0.440 0.416 -18.989 1.00 94.00 294 ALA A O 1
ATOM 2235 N N . THR A 1 295 ? -0.463 2.397 -17.924 1.00 94.38 295 THR A N 1
ATOM 2236 C CA . THR A 1 295 ? -0.020 3.242 -19.034 1.00 94.38 295 THR A CA 1
ATOM 2237 C C . THR A 1 295 ? 1.254 3.952 -18.613 1.00 94.38 295 THR A C 1
ATOM 2239 O O . THR A 1 295 ? 1.295 4.576 -17.558 1.00 94.38 295 THR A O 1
ATOM 2242 N N . PHE A 1 296 ? 2.291 3.855 -19.441 1.00 92.56 296 PHE A N 1
ATOM 2243 C CA . PHE A 1 296 ? 3.586 4.469 -19.161 1.00 92.56 296 PHE A CA 1
ATOM 2244 C C . PHE A 1 296 ? 3.827 5.601 -20.139 1.00 92.56 296 PHE A C 1
ATOM 2246 O O . PHE A 1 296 ? 3.704 5.410 -21.353 1.00 92.56 296 PHE A O 1
ATOM 2253 N N . SER A 1 297 ? 4.233 6.745 -19.618 1.00 92.94 297 SER A N 1
ATOM 2254 C CA . SER A 1 297 ? 4.686 7.890 -20.386 1.00 92.94 297 SER A CA 1
ATOM 2255 C C . SER A 1 297 ? 6.044 8.360 -19.876 1.00 92.94 297 SER A C 1
ATOM 2257 O O . SER A 1 297 ? 6.466 8.055 -18.762 1.00 92.94 297 SER A O 1
ATOM 2259 N N . GLY A 1 298 ? 6.783 9.061 -20.724 1.00 91.94 298 GLY A N 1
ATOM 2260 C CA . GLY A 1 298 ? 8.099 9.574 -20.367 1.00 91.94 298 GLY A CA 1
ATOM 2261 C C . GLY A 1 298 ? 8.904 9.938 -21.598 1.00 91.94 298 GLY A C 1
ATOM 2262 O O . GLY A 1 298 ? 8.352 10.163 -22.680 1.00 91.94 298 GLY A O 1
ATOM 2263 N N . LYS A 1 299 ? 10.227 9.971 -21.448 1.00 89.38 299 LYS A N 1
ATOM 2264 C CA . LYS A 1 299 ? 11.159 10.238 -22.548 1.00 89.38 299 LYS A CA 1
ATOM 2265 C C . LYS A 1 299 ? 12.014 9.016 -22.847 1.00 89.38 299 LYS A C 1
ATOM 2267 O O . LYS A 1 299 ? 12.380 8.277 -21.940 1.00 89.38 299 LYS A O 1
ATOM 2272 N N . THR A 1 300 ? 12.351 8.819 -24.118 1.00 88.94 300 THR A N 1
ATOM 2273 C CA . THR A 1 300 ? 13.307 7.796 -24.553 1.00 88.94 300 THR A CA 1
ATOM 2274 C C . THR A 1 300 ? 14.597 8.392 -25.100 1.00 88.94 300 THR A C 1
ATOM 2276 O O . THR A 1 300 ? 14.637 9.528 -25.596 1.00 88.94 300 THR A O 1
ATOM 2279 N N . LEU A 1 301 ? 15.657 7.587 -25.056 1.00 83.25 301 LEU A N 1
ATOM 2280 C CA . LEU A 1 301 ? 16.968 7.942 -25.583 1.00 83.25 301 LEU A CA 1
ATOM 2281 C C . LEU A 1 301 ? 16.986 7.881 -27.120 1.00 83.25 301 LEU A C 1
ATOM 2283 O O . LEU A 1 301 ? 16.692 6.849 -27.719 1.00 83.25 301 LEU A O 1
ATOM 2287 N N . VAL A 1 302 ? 17.386 8.975 -27.770 1.00 81.75 302 VAL A N 1
ATOM 2288 C CA . VAL A 1 302 ? 17.660 9.027 -29.214 1.00 81.75 302 VAL A CA 1
ATOM 2289 C C . VAL A 1 302 ? 19.004 9.713 -29.429 1.00 81.75 302 VAL A C 1
ATOM 2291 O O . VAL A 1 302 ? 19.159 10.873 -29.065 1.00 81.75 302 VAL A O 1
ATOM 2294 N N . LEU A 1 303 ? 19.977 9.008 -30.027 1.00 81.44 303 LEU A N 1
ATOM 2295 C CA . LEU A 1 303 ? 21.341 9.521 -30.265 1.00 81.44 303 LEU A CA 1
ATOM 2296 C C . LEU A 1 303 ? 21.989 10.105 -28.990 1.00 81.44 303 LEU A C 1
ATOM 2298 O O . LEU A 1 303 ? 22.513 11.216 -29.009 1.00 81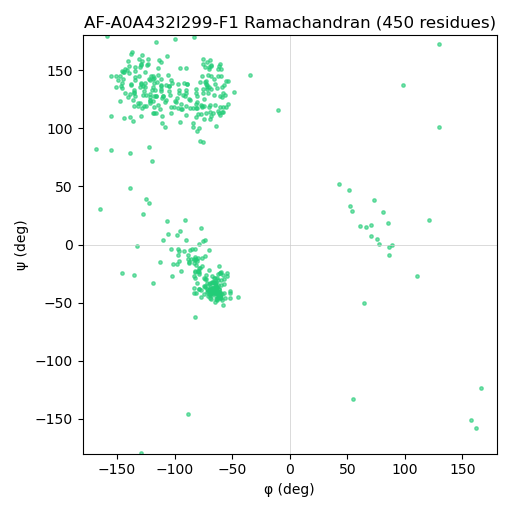.44 303 LEU A O 1
ATOM 2302 N N . ASP A 1 304 ? 21.904 9.368 -27.878 1.00 79.50 304 ASP A N 1
ATOM 2303 C CA . ASP A 1 304 ? 22.383 9.775 -26.545 1.00 79.50 304 ASP A CA 1
ATOM 2304 C C . ASP A 1 304 ? 21.714 11.040 -25.971 1.00 79.50 304 ASP A C 1
ATOM 2306 O O . ASP A 1 304 ? 22.199 11.637 -25.010 1.00 79.50 304 ASP A O 1
ATOM 2310 N N . GLN A 1 305 ? 20.572 11.453 -26.531 1.00 81.81 305 GLN A N 1
ATOM 2311 C CA . GLN A 1 305 ? 19.763 12.559 -26.026 1.00 81.81 305 GLN A CA 1
ATOM 2312 C C . GLN A 1 305 ? 18.369 12.078 -25.626 1.00 81.81 305 GLN A C 1
ATOM 2314 O O . GLN A 1 305 ? 17.613 11.540 -26.438 1.00 81.81 305 GLN A O 1
ATOM 2319 N N . CYS A 1 306 ? 18.006 12.326 -24.370 1.00 83.94 306 CYS A N 1
ATOM 2320 C CA . CYS A 1 306 ? 16.678 12.047 -23.836 1.00 83.94 306 CYS A CA 1
ATOM 2321 C C . CYS A 1 306 ? 15.679 13.101 -24.343 1.00 83.94 306 CYS A C 1
ATOM 2323 O O . CYS A 1 306 ? 15.540 14.171 -23.751 1.00 83.94 306 CYS A O 1
ATOM 2325 N N . SER A 1 307 ? 15.062 1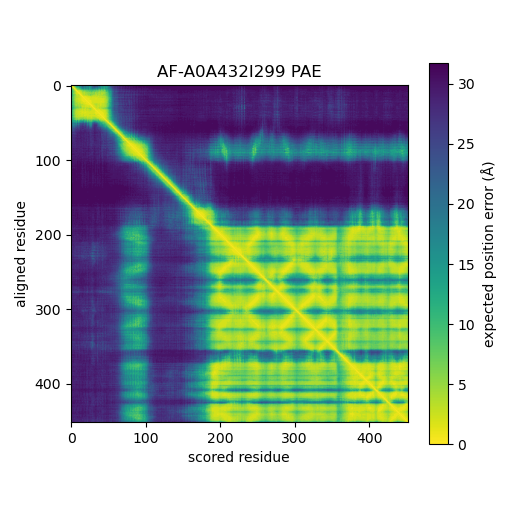2.862 -25.504 1.00 81.81 307 SER A N 1
ATOM 2326 C CA . SER A 1 307 ? 14.341 13.917 -26.244 1.00 81.81 307 SER A CA 1
ATOM 2327 C C . SER A 1 307 ? 12.973 13.515 -26.783 1.00 81.81 307 SER A C 1
ATOM 2329 O O . SER A 1 307 ? 12.123 14.382 -26.975 1.00 81.81 307 SER A O 1
ATOM 2331 N N . THR A 1 308 ? 12.740 12.227 -27.036 1.00 87.56 308 THR A N 1
ATOM 2332 C CA . THR A 1 308 ? 11.495 11.770 -27.661 1.00 87.56 308 THR A CA 1
ATOM 2333 C C . THR A 1 308 ? 10.512 11.352 -26.586 1.00 87.56 308 THR A C 1
ATOM 2335 O O . THR A 1 308 ? 10.784 10.413 -25.845 1.00 87.56 308 THR A O 1
ATOM 2338 N N . SER A 1 309 ? 9.377 12.042 -26.496 1.00 90.31 309 SER A N 1
ATOM 2339 C CA . SER A 1 309 ? 8.298 11.639 -25.601 1.00 90.31 309 SER A CA 1
ATOM 2340 C C . SER A 1 309 ? 7.599 10.395 -26.137 1.00 90.31 309 SER A C 1
ATOM 2342 O O . SER A 1 309 ? 7.346 10.288 -27.341 1.00 90.31 309 SER A O 1
ATOM 2344 N N . PHE A 1 310 ? 7.233 9.489 -25.244 1.00 90.62 310 PHE A N 1
ATOM 2345 C CA . PHE A 1 310 ? 6.380 8.358 -25.562 1.00 90.62 310 PHE A CA 1
ATOM 2346 C C . PHE A 1 310 ? 5.232 8.275 -24.565 1.00 90.62 310 PHE A C 1
ATOM 2348 O O . PHE A 1 310 ? 5.341 8.717 -23.425 1.00 90.62 310 PHE A O 1
ATOM 2355 N N . GLU A 1 311 ? 4.153 7.653 -25.011 1.00 92.94 311 GLU A N 1
ATOM 2356 C CA . GLU A 1 311 ? 3.077 7.166 -24.166 1.00 92.94 311 GLU A CA 1
ATOM 2357 C C . GLU A 1 311 ? 2.679 5.800 -24.712 1.00 92.94 311 GLU A C 1
ATOM 2359 O O . GLU A 1 311 ? 2.520 5.631 -25.927 1.00 92.94 311 GLU A O 1
ATOM 2364 N N . ARG A 1 312 ? 2.606 4.793 -23.845 1.00 91.75 312 ARG A N 1
ATOM 2365 C CA . ARG A 1 312 ? 2.281 3.431 -24.250 1.00 91.75 312 ARG A CA 1
ATOM 2366 C C . ARG A 1 312 ? 1.256 2.799 -23.306 1.00 91.75 312 ARG A C 1
ATOM 2368 O O . ARG A 1 312 ? 1.522 2.571 -22.125 1.00 91.75 312 ARG A O 1
ATOM 2375 N N . SER A 1 313 ? 0.136 2.462 -23.936 1.00 92.19 313 SER A N 1
ATOM 2376 C CA . SER A 1 313 ? -1.042 1.693 -23.527 1.00 92.19 313 SER A CA 1
ATOM 2377 C C . SER A 1 313 ? -0.881 0.220 -23.134 1.00 92.19 313 SER A C 1
ATOM 2379 O O . SER A 1 313 ? -0.063 -0.452 -23.754 1.00 92.19 313 SER A O 1
ATOM 2381 N N . GLY A 1 314 ? -1.708 -0.352 -22.253 1.00 90.81 314 GLY A N 1
ATOM 2382 C CA . GLY A 1 314 ? -1.954 -1.803 -22.235 1.00 90.81 314 GLY A CA 1
ATOM 2383 C C . GLY A 1 314 ? -0.812 -2.664 -21.698 1.00 90.81 314 GLY A C 1
ATOM 2384 O O . GLY A 1 314 ? -0.550 -3.729 -22.251 1.00 90.81 314 GLY A O 1
ATOM 2385 N N . TYR A 1 315 ? -0.114 -2.205 -20.659 1.00 93.00 315 TYR A N 1
ATOM 2386 C CA . TYR A 1 315 ? 0.653 -3.136 -19.836 1.00 93.00 315 TYR A CA 1
ATOM 2387 C C . TYR A 1 315 ? -0.271 -3.807 -18.821 1.00 93.00 315 TYR A C 1
ATOM 2389 O O . TYR A 1 315 ? -1.031 -3.112 -18.144 1.00 93.00 315 TYR A O 1
ATOM 2397 N N . ALA A 1 316 ? -0.159 -5.124 -18.680 1.00 94.88 316 ALA A N 1
ATOM 2398 C CA . ALA A 1 316 ? -0.649 -5.832 -17.505 1.00 94.88 316 ALA A CA 1
ATOM 2399 C C . ALA A 1 316 ? 0.486 -5.888 -16.475 1.00 94.88 316 ALA A C 1
ATOM 2401 O O . ALA A 1 316 ? 1.577 -6.378 -16.770 1.00 94.88 316 ALA A O 1
ATOM 2402 N N . PHE A 1 317 ? 0.248 -5.306 -15.304 1.00 92.00 317 PHE A N 1
ATOM 2403 C CA . PHE A 1 317 ? 1.155 -5.319 -14.167 1.00 92.00 317 PHE A CA 1
ATOM 2404 C C . PHE A 1 317 ? 0.533 -6.182 -13.077 1.00 92.00 317 PHE A C 1
ATOM 2406 O O . PHE A 1 317 ? -0.472 -5.797 -12.479 1.00 92.00 317 PHE A O 1
ATOM 2413 N N . ASP A 1 318 ? 1.139 -7.333 -12.824 1.00 93.00 318 ASP A N 1
ATOM 2414 C CA . ASP A 1 318 ? 0.746 -8.214 -11.733 1.00 93.00 318 ASP A CA 1
ATOM 2415 C C . ASP A 1 318 ? 1.855 -8.236 -10.684 1.00 93.00 318 ASP A C 1
ATOM 2417 O O . ASP A 1 318 ? 3.046 -8.286 -11.009 1.00 93.00 318 ASP A O 1
ATOM 2421 N N . GLN A 1 319 ? 1.456 -8.184 -9.420 1.00 90.75 319 GLN A N 1
ATOM 2422 C CA . GLN A 1 319 ? 2.356 -8.229 -8.278 1.00 90.75 319 GLN A CA 1
ATOM 2423 C C . GLN A 1 319 ? 1.781 -9.184 -7.242 1.00 90.75 319 GLN A C 1
ATOM 2425 O O . GLN A 1 319 ? 0.617 -9.066 -6.874 1.00 90.75 319 GLN A O 1
ATOM 2430 N N . THR A 1 320 ? 2.623 -10.064 -6.719 1.00 92.19 320 THR A N 1
ATOM 2431 C CA . THR A 1 320 ? 2.312 -10.897 -5.559 1.00 92.19 320 THR A CA 1
ATOM 2432 C C . THR A 1 320 ? 3.389 -10.673 -4.513 1.00 92.19 320 THR A C 1
ATOM 2434 O O . THR A 1 320 ? 4.579 -10.745 -4.805 1.00 92.19 320 THR A O 1
ATOM 2437 N N . THR A 1 321 ? 2.997 -10.372 -3.281 1.00 90.19 321 THR A N 1
ATOM 2438 C CA . THR A 1 321 ? 3.910 -10.197 -2.155 1.00 90.19 321 THR A CA 1
ATOM 2439 C C . THR A 1 321 ? 3.423 -10.982 -0.954 1.00 90.19 321 THR A C 1
ATOM 2441 O O . THR A 1 321 ? 2.340 -10.725 -0.436 1.00 90.19 321 THR A O 1
ATOM 2444 N N . THR A 1 322 ? 4.260 -11.889 -0.465 1.00 92.25 322 THR A N 1
ATOM 2445 C CA . THR A 1 322 ? 4.020 -12.638 0.766 1.00 92.25 322 THR A CA 1
ATOM 2446 C C . THR A 1 322 ? 5.006 -12.182 1.832 1.00 92.25 322 THR A C 1
ATOM 2448 O O . THR A 1 322 ? 6.220 -12.180 1.624 1.00 92.25 322 THR A O 1
ATOM 2451 N N . THR A 1 323 ? 4.491 -11.788 2.991 1.00 90.50 323 THR A N 1
ATOM 2452 C CA . THR A 1 323 ? 5.294 -11.361 4.141 1.00 90.50 323 THR A CA 1
ATOM 2453 C C . THR A 1 323 ? 5.064 -12.282 5.321 1.00 90.50 323 THR A C 1
ATOM 2455 O O . THR A 1 323 ? 3.919 -12.622 5.615 1.00 90.50 323 THR A O 1
ATOM 2458 N N . TRP A 1 324 ? 6.135 -12.609 6.039 1.00 92.62 324 TRP A N 1
ATOM 2459 C CA . TRP A 1 324 ? 6.089 -13.365 7.286 1.00 92.62 324 TRP A CA 1
ATOM 2460 C C . TRP A 1 324 ? 6.597 -12.488 8.423 1.00 92.62 324 TRP A C 1
ATOM 2462 O O . TRP A 1 324 ? 7.784 -12.161 8.473 1.00 92.62 324 TRP A O 1
ATOM 2472 N N . THR A 1 325 ? 5.709 -12.132 9.345 1.00 90.00 325 THR A N 1
ATOM 2473 C CA . THR A 1 325 ? 6.026 -11.308 10.519 1.00 90.00 325 THR A CA 1
ATOM 2474 C C . THR A 1 325 ? 5.952 -12.161 11.773 1.00 90.00 325 THR A C 1
ATOM 2476 O O . THR A 1 325 ? 4.951 -12.829 12.002 1.00 90.00 325 THR A O 1
ATOM 2479 N N . GLU A 1 326 ? 6.994 -12.163 12.597 1.00 91.62 326 GLU A N 1
ATOM 2480 C CA . GLU A 1 326 ? 7.034 -12.948 13.829 1.00 91.62 326 GLU A CA 1
ATOM 2481 C C . GLU A 1 326 ? 5.889 -12.577 14.784 1.00 91.62 326 GLU A C 1
ATOM 2483 O O . GLU A 1 326 ? 5.629 -11.399 15.023 1.00 91.62 326 GLU A O 1
ATOM 2488 N N . VAL A 1 327 ? 5.234 -13.581 15.378 1.00 89.56 327 VAL A N 1
ATOM 2489 C CA . VAL A 1 327 ? 4.076 -13.370 16.269 1.00 89.56 327 VAL A CA 1
ATOM 2490 C C . VAL A 1 327 ? 4.444 -12.588 17.539 1.00 89.56 327 VAL A C 1
ATOM 2492 O O . VAL A 1 327 ? 3.680 -11.724 17.966 1.00 89.56 327 VAL A O 1
ATOM 2495 N N . THR A 1 328 ? 5.600 -12.875 18.146 1.00 84.38 328 THR A N 1
ATOM 2496 C CA . THR A 1 328 ? 5.991 -12.302 19.448 1.00 84.38 328 THR A CA 1
ATOM 2497 C C . THR A 1 328 ? 6.586 -10.906 19.302 1.00 84.38 328 THR A C 1
ATOM 2499 O O . THR A 1 328 ? 6.022 -9.937 19.810 1.00 84.38 328 THR A O 1
ATOM 2502 N N . ASP A 1 329 ? 7.709 -10.793 18.590 1.00 82.19 329 ASP A N 1
ATOM 2503 C CA . ASP A 1 329 ? 8.462 -9.538 18.500 1.00 82.19 329 ASP A CA 1
ATOM 2504 C C . ASP A 1 329 ? 7.920 -8.605 17.403 1.00 82.19 329 ASP A C 1
ATOM 2506 O O . ASP A 1 329 ? 8.402 -7.482 17.256 1.00 82.19 329 ASP A O 1
ATOM 2510 N N . LYS A 1 330 ? 6.911 -9.049 16.634 1.00 84.44 330 LYS A N 1
ATOM 2511 C CA . LYS A 1 330 ? 6.312 -8.317 15.503 1.00 84.44 330 LYS A CA 1
ATOM 2512 C C . LYS A 1 330 ? 7.343 -7.863 14.466 1.00 84.44 330 LYS A C 1
ATOM 2514 O O . LYS A 1 330 ? 7.159 -6.852 13.791 1.00 84.44 330 LYS A O 1
ATOM 2519 N N . THR A 1 331 ? 8.437 -8.610 14.336 1.00 84.38 331 THR A N 1
ATOM 2520 C CA . THR A 1 331 ? 9.512 -8.305 13.392 1.00 84.38 331 THR A CA 1
ATOM 2521 C C . THR A 1 331 ? 9.242 -8.964 12.045 1.00 84.38 331 THR A C 1
ATOM 2523 O O . THR A 1 331 ? 8.804 -10.113 11.980 1.00 84.38 331 THR A O 1
ATOM 2526 N N . LEU A 1 332 ? 9.494 -8.249 10.946 1.00 85.88 332 LEU A N 1
ATOM 2527 C CA . LEU A 1 332 ? 9.421 -8.839 9.610 1.00 85.88 332 LEU A CA 1
ATOM 2528 C C . LEU A 1 332 ? 10.577 -9.835 9.441 1.00 85.88 332 LEU A C 1
ATOM 2530 O O . LEU A 1 332 ? 11.743 -9.445 9.418 1.00 85.88 332 LEU A O 1
ATOM 2534 N N . LEU A 1 333 ? 10.254 -11.121 9.312 1.00 88.06 333 LEU A N 1
ATOM 2535 C CA . LEU A 1 333 ? 11.235 -12.194 9.140 1.00 88.06 333 LEU A CA 1
ATOM 2536 C C . LEU A 1 333 ? 11.659 -12.340 7.682 1.00 88.06 333 LEU A C 1
ATOM 2538 O O . LEU A 1 333 ? 12.830 -12.587 7.395 1.00 88.06 333 LEU A O 1
ATOM 2542 N N . ARG A 1 334 ? 10.687 -12.242 6.771 1.00 87.38 334 ARG A N 1
ATOM 2543 C CA . ARG A 1 334 ? 10.882 -12.416 5.334 1.00 87.38 334 ARG A CA 1
ATOM 2544 C C . ARG A 1 334 ? 9.801 -11.679 4.552 1.00 87.38 334 ARG A C 1
ATOM 2546 O O . ARG A 1 334 ? 8.643 -11.669 4.963 1.00 87.38 334 ARG A O 1
ATOM 2553 N N . SER A 1 335 ? 10.177 -11.134 3.404 1.00 87.44 335 SER A N 1
ATOM 2554 C CA . SER A 1 335 ? 9.257 -10.712 2.349 1.00 87.44 335 SER A CA 1
ATOM 2555 C C . SER A 1 335 ? 9.661 -11.384 1.045 1.00 87.44 335 SER A C 1
ATOM 2557 O O . SER A 1 335 ? 10.848 -11.517 0.754 1.00 87.44 335 SER A O 1
ATOM 2559 N N . ASP A 1 336 ? 8.689 -11.844 0.278 1.00 88.69 336 ASP A N 1
ATOM 2560 C CA . ASP A 1 336 ? 8.875 -12.455 -1.030 1.00 88.69 336 ASP A CA 1
ATOM 2561 C C . ASP A 1 336 ? 7.928 -11.767 -1.998 1.00 88.69 336 ASP A C 1
ATOM 2563 O O . ASP A 1 336 ? 6.714 -11.878 -1.855 1.00 88.69 336 ASP A O 1
ATOM 2567 N N . SER A 1 337 ? 8.483 -10.991 -2.920 1.00 87.50 337 SER A N 1
ATOM 2568 C CA . SER A 1 337 ? 7.726 -10.187 -3.865 1.00 87.50 337 SER A CA 1
ATOM 2569 C C . SER A 1 337 ? 8.087 -10.588 -5.283 1.00 87.50 337 SER A C 1
ATOM 2571 O O . SER A 1 337 ? 9.253 -10.550 -5.675 1.00 87.50 337 SER A O 1
ATOM 2573 N N . GLU A 1 338 ? 7.085 -10.974 -6.055 1.00 89.94 338 GLU A N 1
ATOM 2574 C CA . GLU A 1 338 ? 7.179 -11.221 -7.482 1.00 89.94 338 GLU A CA 1
ATOM 2575 C C . GLU A 1 338 ? 6.383 -10.150 -8.221 1.00 89.94 338 GLU A C 1
ATOM 2577 O O . GLU A 1 338 ? 5.250 -9.840 -7.861 1.00 89.94 338 GLU A O 1
ATOM 2582 N N . VAL A 1 339 ? 6.989 -9.587 -9.262 1.00 88.94 339 VAL A N 1
ATOM 2583 C CA . VAL A 1 339 ? 6.359 -8.614 -10.149 1.00 88.94 339 VAL A CA 1
ATOM 2584 C C . VAL A 1 339 ? 6.521 -9.074 -11.581 1.00 88.94 339 VAL A C 1
ATOM 2586 O O . VAL A 1 339 ? 7.608 -9.486 -11.999 1.00 88.94 339 VAL A O 1
ATOM 2589 N N . SER A 1 340 ? 5.450 -8.957 -12.355 1.00 90.75 340 SER A N 1
ATOM 2590 C CA . SER A 1 340 ? 5.480 -9.150 -13.793 1.00 90.75 340 SER A CA 1
ATOM 2591 C C . SER A 1 340 ? 4.836 -7.996 -14.540 1.00 90.75 340 SER A C 1
ATOM 2593 O O . SER A 1 340 ? 3.776 -7.505 -14.166 1.00 90.75 340 SER A O 1
ATOM 2595 N N . LEU A 1 341 ? 5.486 -7.607 -15.632 1.00 91.81 341 LEU A N 1
ATOM 2596 C CA . LEU A 1 341 ? 4.992 -6.641 -16.593 1.00 91.81 341 LEU A CA 1
ATOM 2597 C C . LEU A 1 341 ? 4.860 -7.327 -17.956 1.00 91.81 341 LEU A C 1
ATOM 2599 O O . LEU A 1 341 ? 5.859 -7.706 -18.576 1.00 91.81 341 LEU A O 1
ATOM 2603 N N . GLU A 1 342 ? 3.627 -7.477 -18.425 1.00 92.94 342 GLU A N 1
ATOM 2604 C CA . GLU A 1 342 ? 3.302 -8.045 -19.730 1.00 92.94 342 GLU A CA 1
ATOM 2605 C C . GLU A 1 342 ? 2.814 -6.965 -20.697 1.00 92.94 342 GLU A C 1
ATOM 2607 O O . GLU A 1 342 ? 1.990 -6.118 -20.353 1.00 92.94 342 GLU A O 1
ATOM 2612 N N . ARG A 1 343 ? 3.282 -7.032 -21.946 1.00 92.31 343 ARG A N 1
ATOM 2613 C CA . ARG A 1 343 ? 2.652 -6.364 -23.089 1.00 92.31 343 ARG A CA 1
ATOM 2614 C C . ARG A 1 343 ? 2.892 -7.165 -24.363 1.00 92.31 343 ARG A C 1
ATOM 2616 O O . ARG A 1 343 ? 4.000 -7.641 -24.588 1.00 92.31 343 ARG A O 1
ATOM 2623 N N . ASP A 1 344 ? 1.886 -7.232 -25.237 1.00 91.19 344 ASP A N 1
ATOM 2624 C CA . ASP A 1 344 ? 1.993 -7.829 -26.579 1.00 91.19 344 ASP A CA 1
ATOM 2625 C C . ASP A 1 344 ? 2.567 -9.265 -26.560 1.00 91.19 344 ASP A C 1
ATOM 2627 O O . ASP A 1 344 ? 3.293 -9.681 -27.465 1.00 91.19 344 ASP A O 1
ATOM 2631 N N . GLY A 1 345 ? 2.262 -10.027 -25.502 1.00 89.50 345 GLY A N 1
ATOM 2632 C CA . GLY A 1 345 ? 2.755 -11.390 -25.280 1.00 89.50 345 GLY A CA 1
ATOM 2633 C C . GLY A 1 345 ? 4.211 -11.492 -24.806 1.00 89.50 345 GLY A C 1
ATOM 2634 O O . GLY A 1 345 ? 4.732 -12.601 -24.681 1.00 89.50 345 GLY A O 1
ATOM 2635 N N . VAL A 1 346 ? 4.883 -10.368 -24.543 1.00 90.12 346 VAL A N 1
ATOM 2636 C CA . VAL A 1 346 ? 6.211 -10.322 -23.918 1.00 90.12 346 VAL A CA 1
ATOM 2637 C C . VAL A 1 346 ? 6.044 -10.065 -22.426 1.00 90.12 346 VAL A C 1
ATOM 2639 O O . VAL A 1 346 ? 5.552 -9.011 -22.028 1.00 90.12 346 VAL A O 1
ATOM 2642 N N . ILE A 1 347 ? 6.486 -11.023 -21.611 1.00 91.25 347 ILE A N 1
ATOM 2643 C CA . ILE A 1 347 ? 6.405 -10.968 -20.149 1.00 91.25 347 ILE A CA 1
ATOM 2644 C C . ILE A 1 347 ? 7.807 -10.742 -19.587 1.00 91.25 347 ILE A C 1
ATOM 2646 O O . ILE A 1 347 ? 8.705 -11.557 -19.808 1.00 91.25 347 ILE A O 1
ATOM 2650 N N . ASN A 1 348 ? 7.974 -9.667 -18.824 1.00 90.62 348 ASN A N 1
ATOM 2651 C CA . ASN A 1 348 ? 9.150 -9.433 -17.995 1.00 90.62 348 ASN A CA 1
ATOM 2652 C C . ASN A 1 348 ? 8.763 -9.727 -16.552 1.00 90.62 348 ASN A C 1
ATOM 2654 O O . ASN A 1 348 ? 7.740 -9.244 -16.082 1.00 90.62 348 ASN A O 1
ATOM 2658 N N . ARG A 1 349 ? 9.549 -10.553 -15.868 1.00 89.75 349 ARG A N 1
ATOM 2659 C CA . ARG A 1 349 ? 9.283 -10.966 -14.490 1.00 89.75 349 ARG A CA 1
ATOM 2660 C C . ARG A 1 349 ? 10.527 -10.743 -13.657 1.00 89.75 349 ARG A C 1
ATOM 2662 O O . ARG A 1 349 ? 11.630 -11.070 -14.096 1.00 89.75 349 ARG A O 1
ATOM 2669 N N . ASN A 1 350 ? 10.328 -10.257 -12.445 1.00 87.12 350 ASN A N 1
ATOM 2670 C CA . ASN A 1 350 ? 11.362 -10.147 -11.440 1.00 87.12 350 ASN A CA 1
ATOM 2671 C C . ASN A 1 350 ? 10.837 -10.648 -10.094 1.00 87.12 350 ASN A C 1
ATOM 2673 O O . ASN A 1 350 ? 9.649 -10.539 -9.804 1.00 87.12 350 ASN A O 1
ATOM 2677 N N . ARG A 1 351 ? 11.731 -11.196 -9.273 1.00 87.62 351 ARG A N 1
ATOM 2678 C CA . ARG A 1 351 ? 11.404 -11.662 -7.926 1.00 87.62 351 ARG A CA 1
ATOM 2679 C C . ARG A 1 351 ? 12.470 -11.198 -6.952 1.00 87.62 351 ARG A C 1
ATOM 2681 O O . ARG A 1 351 ? 13.662 -11.398 -7.184 1.00 87.62 351 ARG A O 1
ATOM 2688 N N . ALA A 1 352 ? 12.027 -10.612 -5.854 1.00 81.88 352 ALA A N 1
ATOM 2689 C CA . ALA A 1 352 ? 12.852 -10.105 -4.780 1.00 81.88 352 ALA A CA 1
ATOM 2690 C C . ALA A 1 352 ? 12.476 -10.805 -3.476 1.00 81.88 352 ALA A C 1
ATOM 2692 O O . ALA A 1 352 ? 11.308 -10.862 -3.105 1.00 81.88 352 ALA A O 1
ATOM 2693 N N . VAL A 1 353 ? 13.478 -11.321 -2.767 1.00 84.25 353 VAL A N 1
ATOM 2694 C CA . VAL A 1 353 ? 13.291 -11.908 -1.438 1.00 84.25 353 VAL A CA 1
ATOM 2695 C C . VAL A 1 353 ? 14.160 -11.146 -0.453 1.00 84.25 353 VAL A C 1
ATOM 2697 O O . VAL A 1 353 ? 15.372 -11.055 -0.647 1.00 84.25 353 VAL A O 1
ATOM 2700 N N . SER A 1 354 ? 13.546 -10.626 0.604 1.00 80.56 354 SER A N 1
ATOM 2701 C CA . SER A 1 354 ? 14.226 -9.978 1.721 1.00 80.56 354 SER A CA 1
ATOM 2702 C C . SER A 1 354 ? 14.046 -10.788 2.997 1.00 80.56 354 SER A C 1
ATOM 2704 O O . SER A 1 354 ? 13.050 -11.489 3.164 1.00 80.56 354 SER A O 1
ATOM 2706 N N . TYR A 1 355 ? 15.011 -10.695 3.912 1.00 81.69 355 TYR A N 1
ATOM 2707 C CA . TYR A 1 355 ? 14.973 -11.377 5.213 1.00 81.69 355 TYR A CA 1
ATOM 2708 C C . TYR A 1 355 ? 15.084 -10.388 6.385 1.00 81.69 355 TYR A C 1
ATOM 2710 O O . TYR A 1 355 ? 15.756 -10.660 7.379 1.00 81.69 355 TYR A O 1
ATOM 2718 N N . GLY A 1 356 ? 14.490 -9.199 6.243 1.00 65.00 356 GLY A N 1
ATOM 2719 C CA . GLY A 1 356 ? 14.482 -8.173 7.295 1.00 65.00 356 GLY A CA 1
ATOM 2720 C C . GLY A 1 356 ? 15.857 -7.569 7.622 1.00 65.00 356 GLY A C 1
ATOM 2721 O O . GLY A 1 356 ? 16.018 -6.934 8.662 1.00 65.00 356 GLY A O 1
ATOM 2722 N N . LEU A 1 357 ? 16.863 -7.766 6.762 1.00 58.31 357 LEU A N 1
ATOM 2723 C CA . LEU A 1 357 ? 18.192 -7.170 6.892 1.00 58.31 357 LEU A CA 1
ATOM 2724 C C . LEU A 1 357 ? 18.383 -6.171 5.752 1.00 58.31 357 LEU A C 1
ATOM 2726 O O . LEU A 1 357 ? 18.429 -6.617 4.614 1.00 58.31 357 LEU A O 1
ATOM 2730 N N . PRO A 1 358 ? 18.551 -4.865 6.019 1.00 50.31 358 PRO A N 1
ATOM 2731 C CA . PRO A 1 358 ? 18.680 -3.883 4.952 1.00 50.31 358 PRO A CA 1
ATOM 2732 C C . PRO A 1 358 ? 19.932 -4.169 4.114 1.00 50.31 358 PRO A C 1
ATOM 2734 O O . PRO A 1 358 ? 21.061 -4.073 4.607 1.00 50.31 358 PRO A O 1
ATOM 2737 N N . THR A 1 359 ? 19.746 -4.512 2.842 1.00 51.56 359 THR A N 1
ATOM 2738 C CA . THR A 1 359 ? 20.803 -4.546 1.830 1.00 51.56 359 THR A CA 1
ATOM 2739 C C . THR A 1 359 ? 20.650 -3.367 0.866 1.00 51.56 359 THR A C 1
ATOM 2741 O O . THR A 1 359 ? 19.620 -2.706 0.794 1.00 51.56 359 THR A O 1
ATOM 2744 N N . ALA A 1 360 ? 21.713 -3.042 0.129 1.00 51.31 360 ALA A N 1
ATOM 2745 C CA . ALA A 1 360 ? 21.767 -1.854 -0.729 1.00 51.31 360 ALA A CA 1
ATOM 2746 C C . ALA A 1 360 ? 20.990 -1.985 -2.063 1.00 51.31 360 ALA A C 1
ATOM 2748 O O . ALA A 1 360 ? 21.227 -1.199 -2.977 1.00 51.31 360 ALA A O 1
ATOM 2749 N N . SER A 1 361 ? 20.126 -2.994 -2.223 1.00 53.91 361 SER A N 1
ATOM 2750 C CA . SER A 1 361 ? 19.438 -3.286 -3.488 1.00 53.91 361 SER A CA 1
ATOM 2751 C C . SER A 1 361 ? 18.010 -2.742 -3.483 1.00 53.91 361 SER A C 1
ATOM 2753 O O . SER A 1 361 ? 17.211 -3.155 -2.652 1.00 53.91 361 SER A O 1
ATOM 2755 N N . LEU A 1 362 ? 17.646 -1.888 -4.449 1.00 53.81 362 LEU A N 1
ATOM 2756 C CA . LEU A 1 362 ? 16.295 -1.304 -4.570 1.00 53.81 362 LEU A CA 1
ATOM 2757 C C . LEU A 1 362 ? 15.174 -2.341 -4.777 1.00 53.81 362 LEU A C 1
ATOM 2759 O O . LEU A 1 362 ? 14.024 -2.073 -4.450 1.00 53.81 362 LEU A O 1
ATOM 2763 N N . THR A 1 363 ? 15.503 -3.564 -5.206 1.00 52.38 363 THR A N 1
ATOM 2764 C CA . THR A 1 363 ? 14.564 -4.702 -5.206 1.00 52.38 363 THR A CA 1
ATOM 2765 C C . THR A 1 363 ? 14.052 -5.065 -3.809 1.00 52.38 363 THR A C 1
ATOM 2767 O O . THR A 1 363 ? 12.978 -5.635 -3.685 1.00 52.38 363 THR A O 1
ATOM 2770 N N . GLU A 1 364 ? 14.797 -4.741 -2.752 1.00 55.59 364 GLU A N 1
ATOM 2771 C CA . GLU A 1 364 ? 14.371 -4.940 -1.363 1.00 55.59 364 GLU A CA 1
ATOM 2772 C C . GLU A 1 364 ? 13.412 -3.843 -0.875 1.00 55.59 364 GLU A C 1
ATOM 2774 O O . GLU A 1 364 ? 12.604 -4.106 0.010 1.00 55.59 364 GLU A O 1
ATOM 2779 N N . PHE A 1 365 ? 13.442 -2.667 -1.512 1.00 56.91 365 PHE A N 1
ATOM 2780 C CA . PHE A 1 365 ? 12.553 -1.527 -1.250 1.00 56.91 365 PHE A CA 1
ATOM 2781 C C . PHE A 1 365 ? 11.243 -1.618 -2.049 1.00 56.91 365 PHE A C 1
ATOM 2783 O O . PHE A 1 365 ? 10.337 -0.807 -1.877 1.00 56.91 365 PHE A O 1
ATOM 2790 N N . LEU A 1 366 ? 11.100 -2.619 -2.927 1.00 56.62 366 LEU A N 1
ATOM 2791 C CA . LEU A 1 366 ? 9.878 -2.844 -3.703 1.00 56.62 366 LEU A CA 1
ATOM 2792 C C . LEU A 1 366 ? 8.611 -2.907 -2.829 1.00 56.62 366 LEU A C 1
ATOM 2794 O O . LEU A 1 366 ? 7.639 -2.233 -3.164 1.00 56.62 366 LEU A O 1
ATOM 2798 N N . PRO A 1 367 ? 8.597 -3.635 -1.693 1.00 53.50 367 PRO A N 1
ATOM 2799 C CA . PRO A 1 367 ? 7.445 -3.650 -0.796 1.00 53.50 367 PRO A CA 1
ATOM 2800 C C . PRO A 1 367 ? 7.101 -2.259 -0.250 1.00 53.50 367 PRO A C 1
ATOM 2802 O O . PRO A 1 367 ? 5.931 -1.980 -0.013 1.00 53.50 367 PRO A O 1
ATOM 2805 N N . GLU A 1 368 ? 8.096 -1.382 -0.088 1.00 58.75 368 GLU A N 1
ATOM 2806 C CA . GLU A 1 368 ? 7.929 -0.009 0.400 1.00 58.75 368 GLU A CA 1
ATOM 2807 C C . GLU A 1 368 ? 7.372 0.914 -0.689 1.00 58.75 368 GLU A C 1
ATOM 2809 O O . GLU A 1 368 ? 6.477 1.712 -0.418 1.00 58.75 368 GLU A O 1
ATOM 2814 N N . LEU A 1 369 ? 7.817 0.742 -1.939 1.00 62.44 369 LEU A N 1
ATOM 2815 C CA . LEU A 1 369 ? 7.252 1.425 -3.111 1.00 62.44 369 LEU A CA 1
ATOM 2816 C C . LEU A 1 369 ? 5.779 1.060 -3.349 1.00 62.44 369 LEU A C 1
ATOM 2818 O O . LEU A 1 369 ? 5.029 1.844 -3.927 1.00 62.44 369 LEU A O 1
ATOM 2822 N N . LEU A 1 370 ? 5.363 -0.120 -2.889 1.00 65.56 370 LEU A N 1
ATOM 2823 C CA . LEU A 1 370 ? 4.010 -0.653 -3.043 1.00 65.56 370 LEU A CA 1
ATOM 2824 C C . LEU A 1 370 ? 3.128 -0.417 -1.806 1.00 65.56 370 LEU A C 1
ATOM 2826 O O . LEU A 1 370 ? 1.928 -0.694 -1.856 1.00 65.56 370 LEU A O 1
ATOM 2830 N N . LEU A 1 371 ? 3.672 0.155 -0.720 1.00 67.94 371 LEU A N 1
ATOM 2831 C CA . LEU A 1 371 ? 2.902 0.531 0.475 1.00 67.94 371 LEU A CA 1
ATOM 2832 C C . LEU A 1 371 ? 1.673 1.396 0.162 1.00 67.94 371 LEU A C 1
ATOM 2834 O O . LEU A 1 371 ? 0.623 1.111 0.739 1.00 67.94 371 LEU A O 1
ATOM 2838 N N . PRO A 1 372 ? 1.730 2.392 -0.751 1.00 77.25 372 PRO A N 1
ATOM 2839 C CA . PRO A 1 372 ? 0.549 3.187 -1.091 1.00 77.25 372 PRO A CA 1
ATOM 2840 C C . PRO A 1 372 ? -0.601 2.353 -1.672 1.00 77.25 372 PRO A C 1
ATOM 2842 O O . PRO A 1 372 ? -1.758 2.759 -1.578 1.00 77.25 372 PRO A O 1
ATOM 2845 N N . LEU A 1 373 ? -0.286 1.194 -2.264 1.00 83.88 373 LEU A N 1
ATOM 2846 C CA . LEU A 1 373 ? -1.239 0.294 -2.917 1.00 83.88 373 LEU A CA 1
ATOM 2847 C C . LEU A 1 373 ? -1.785 -0.786 -1.980 1.00 83.88 373 LEU A C 1
ATOM 2849 O O . LEU A 1 373 ? -2.680 -1.535 -2.372 1.00 83.88 373 LEU A O 1
ATOM 2853 N N . LYS A 1 374 ? -1.274 -0.875 -0.749 1.00 88.88 374 LYS A N 1
ATOM 2854 C CA . LYS A 1 374 ? -1.783 -1.770 0.288 1.00 88.88 374 LYS A CA 1
ATOM 2855 C C . LYS A 1 374 ? -2.753 -1.005 1.204 1.00 88.88 374 LYS A C 1
ATOM 2857 O O . LYS A 1 374 ? -2.409 0.078 1.688 1.00 88.88 374 LYS A O 1
ATOM 2862 N N . PRO A 1 375 ? -3.933 -1.568 1.518 1.00 91.88 375 PRO A N 1
ATOM 2863 C CA . PRO A 1 375 ? -4.792 -1.025 2.562 1.00 91.88 375 PRO A CA 1
ATOM 2864 C C . PRO A 1 375 ? -4.058 -0.971 3.906 1.00 91.88 375 PRO A C 1
ATOM 2866 O O . PRO A 1 375 ? -3.448 -1.956 4.343 1.00 91.88 375 PRO A O 1
ATOM 2869 N N . VAL A 1 376 ? -4.118 0.182 4.567 1.00 91.69 376 VAL A N 1
ATOM 2870 C CA . VAL A 1 376 ? -3.484 0.390 5.873 1.00 91.69 376 VAL A CA 1
ATOM 2871 C C . VAL A 1 376 ? -4.195 -0.435 6.946 1.00 91.69 376 VAL A C 1
ATOM 2873 O O . VAL A 1 376 ? -5.421 -0.431 7.031 1.00 91.69 376 VAL A O 1
ATOM 2876 N N . ASP A 1 377 ? -3.424 -1.128 7.787 1.00 91.62 377 ASP A N 1
ATOM 2877 C CA . ASP A 1 377 ? -3.949 -1.780 8.991 1.00 91.62 377 ASP A CA 1
ATOM 2878 C C . ASP A 1 377 ? -4.286 -0.703 10.032 1.00 91.62 377 ASP A C 1
ATOM 2880 O O . ASP A 1 377 ? -3.403 0.005 10.533 1.00 91.62 377 ASP A O 1
ATOM 2884 N N . LEU A 1 378 ? -5.579 -0.550 10.321 1.00 94.44 378 LEU A N 1
ATOM 2885 C CA . LEU A 1 378 ? -6.071 0.534 11.163 1.00 94.44 378 LEU A CA 1
ATOM 2886 C C . LEU A 1 378 ? -5.615 0.387 12.616 1.00 94.44 378 LEU A C 1
ATOM 2888 O O . LEU A 1 378 ? -5.366 1.395 13.277 1.00 94.44 378 LEU A O 1
ATOM 2892 N N . HIS A 1 379 ? -5.472 -0.839 13.120 1.00 92.62 379 HIS A N 1
ATOM 2893 C CA . HIS A 1 379 ? -5.025 -1.066 14.490 1.00 92.62 379 HIS A CA 1
ATOM 2894 C C . HIS A 1 379 ? -3.529 -0.809 14.646 1.00 92.62 379 HIS A C 1
ATOM 2896 O O . HIS A 1 379 ? -3.109 -0.256 15.657 1.00 92.62 379 HIS A O 1
ATOM 2902 N N . ASN A 1 380 ? -2.714 -1.124 13.640 1.00 88.88 380 ASN A N 1
ATOM 2903 C CA . ASN A 1 380 ? -1.305 -0.729 13.660 1.00 88.88 380 ASN A CA 1
ATOM 2904 C C . ASN A 1 380 ? -1.150 0.801 13.633 1.00 88.88 380 ASN A C 1
ATOM 2906 O O . ASN A 1 380 ? -0.275 1.342 14.304 1.00 88.88 380 ASN A O 1
ATOM 2910 N N . LEU A 1 381 ? -2.024 1.519 12.921 1.00 92.56 381 LEU A N 1
ATOM 2911 C CA . LEU A 1 381 ? -1.968 2.981 12.850 1.00 92.56 381 LEU A CA 1
ATOM 2912 C C . LEU A 1 381 ? -2.510 3.678 14.113 1.00 92.56 381 LEU A C 1
ATOM 2914 O O . LEU A 1 381 ? -1.912 4.637 14.604 1.00 92.56 381 LEU A O 1
ATOM 2918 N N . PHE A 1 382 ? -3.655 3.233 14.634 1.00 94.75 382 PHE A N 1
ATOM 2919 C CA . PHE A 1 382 ? -4.361 3.905 15.732 1.00 94.75 382 PHE A CA 1
ATOM 2920 C C . PHE A 1 382 ? -4.147 3.247 17.101 1.00 94.75 382 PHE A C 1
ATOM 2922 O O . PHE A 1 382 ? -4.416 3.868 18.133 1.00 94.75 382 PHE A O 1
ATOM 2929 N N . GLY A 1 383 ? -3.670 2.004 17.140 1.00 91.00 383 GLY A N 1
ATOM 2930 C CA . GLY A 1 383 ? -3.600 1.195 18.351 1.00 91.00 383 GLY A CA 1
ATOM 2931 C C . GLY A 1 383 ? -4.964 1.087 19.028 1.00 91.00 383 GLY A C 1
ATOM 2932 O O . GLY A 1 383 ? -5.996 0.882 18.394 1.00 91.00 383 GLY A O 1
ATOM 2933 N N . ASN A 1 384 ? -4.974 1.306 20.342 1.00 92.31 384 ASN A N 1
ATOM 2934 C CA . ASN A 1 384 ? -6.194 1.311 21.154 1.00 92.31 384 ASN A CA 1
ATOM 2935 C C . ASN A 1 384 ? -6.830 2.707 21.285 1.00 92.31 384 ASN A C 1
ATOM 2937 O O . ASN A 1 384 ? -7.550 2.972 22.252 1.00 92.31 384 ASN A O 1
ATOM 2941 N N . ALA A 1 385 ? -6.521 3.638 20.378 1.00 94.19 385 ALA A N 1
ATOM 2942 C CA . ALA A 1 385 ? -7.076 4.980 20.444 1.00 94.19 385 ALA A CA 1
ATOM 2943 C C . ALA A 1 385 ? -8.575 4.979 20.118 1.00 94.19 385 ALA A C 1
ATOM 2945 O O . ALA A 1 385 ? -9.025 4.370 19.150 1.00 94.19 385 ALA A O 1
ATOM 2946 N N . LEU A 1 386 ? -9.345 5.711 20.925 1.00 94.12 386 LEU A N 1
ATOM 2947 C CA . LEU A 1 386 ? -10.766 5.918 20.680 1.00 94.12 386 LEU A CA 1
ATOM 2948 C C . LEU A 1 386 ? -10.947 6.946 19.556 1.00 94.12 386 LEU A C 1
ATOM 2950 O O . LEU A 1 386 ? -10.551 8.106 19.698 1.00 94.12 386 LEU A O 1
ATOM 2954 N N . LEU A 1 387 ? -11.571 6.539 18.457 1.00 94.75 387 LEU A N 1
ATOM 2955 C CA . LEU A 1 387 ? -11.857 7.379 17.303 1.00 94.75 387 LEU A CA 1
ATOM 2956 C C . LEU A 1 387 ? -13.179 8.120 17.513 1.00 94.75 387 LEU A C 1
ATOM 2958 O O . LEU A 1 387 ? -14.243 7.523 17.665 1.00 94.75 387 LEU A O 1
ATOM 2962 N N . LYS A 1 388 ? -13.093 9.451 17.548 1.00 93.19 388 LYS A N 1
ATOM 2963 C CA . LYS A 1 388 ? -14.219 10.379 17.690 1.00 93.19 388 LYS A CA 1
ATOM 2964 C C . LYS A 1 388 ? -13.871 11.694 16.986 1.00 93.19 388 LYS A C 1
ATOM 2966 O O . LYS A 1 388 ? -12.707 12.085 17.075 1.00 93.19 388 LYS A O 1
ATOM 2971 N N . PRO A 1 389 ? -14.825 12.397 16.348 1.00 93.12 389 PRO A N 1
ATOM 2972 C CA . PRO A 1 389 ? -14.558 13.691 15.726 1.00 93.12 389 PRO A CA 1
ATOM 2973 C C . PRO A 1 389 ? -13.799 14.653 16.646 1.00 93.12 389 PRO A C 1
ATOM 2975 O O . PRO A 1 389 ? -14.161 14.827 17.813 1.00 93.12 389 PRO A O 1
ATOM 2978 N N . GLY A 1 390 ? -12.732 15.252 16.116 1.00 90.81 390 GLY A N 1
ATOM 2979 C CA . GLY A 1 390 ? -11.829 16.155 16.829 1.00 90.81 390 GLY A CA 1
ATOM 2980 C C . GLY A 1 390 ? -10.689 15.472 17.593 1.00 90.81 390 GLY A C 1
ATOM 2981 O O . GLY A 1 390 ? -9.785 16.168 18.053 1.00 90.81 390 GLY A O 1
ATOM 2982 N N . ASN A 1 391 ? -10.686 14.139 17.725 1.00 94.31 391 ASN A N 1
ATOM 2983 C CA . ASN A 1 391 ? -9.570 13.438 18.356 1.00 94.31 391 ASN A CA 1
ATOM 2984 C C . ASN A 1 391 ? -8.331 13.452 17.462 1.00 94.31 391 ASN A C 1
ATOM 2986 O O . ASN A 1 391 ? -8.410 13.342 16.241 1.00 94.31 391 ASN A O 1
ATOM 2990 N N . THR A 1 392 ? -7.171 13.512 18.100 1.00 96.06 392 THR A N 1
ATOM 2991 C CA . THR A 1 392 ? -5.869 13.422 17.445 1.00 96.06 392 THR A CA 1
ATOM 2992 C C . THR A 1 392 ? -5.012 12.386 18.144 1.00 96.06 392 THR A C 1
ATOM 2994 O O . THR A 1 392 ? -5.149 12.191 19.354 1.00 96.06 392 THR A O 1
ATOM 2997 N N . GLY A 1 393 ? -4.063 11.800 17.430 1.00 95.31 393 GLY A N 1
ATOM 2998 C CA . GLY A 1 393 ? -3.071 10.922 18.030 1.00 95.31 393 GLY A CA 1
ATOM 2999 C C . GLY A 1 393 ? -1.830 10.776 17.171 1.00 95.31 393 GLY A C 1
ATOM 3000 O O . GLY A 1 393 ? -1.709 11.384 16.106 1.00 95.31 393 GLY A O 1
ATOM 3001 N N . ALA A 1 394 ? -0.886 9.998 17.684 1.00 94.44 394 ALA A N 1
ATOM 3002 C CA . ALA A 1 394 ? 0.367 9.712 17.015 1.00 94.44 394 ALA A CA 1
ATOM 3003 C C . ALA A 1 394 ? 0.814 8.284 17.331 1.00 94.44 394 ALA A C 1
ATOM 3005 O O . ALA A 1 394 ? 0.693 7.856 18.480 1.00 94.44 394 ALA A O 1
ATOM 3006 N N . ASN A 1 395 ? 1.326 7.577 16.329 1.00 90.25 395 ASN A N 1
ATOM 3007 C CA . ASN A 1 395 ? 1.942 6.265 16.481 1.00 90.25 395 ASN A CA 1
ATOM 3008 C C . ASN A 1 395 ? 3.010 6.045 15.399 1.00 90.25 395 ASN A C 1
ATOM 3010 O O . ASN A 1 395 ? 2.762 6.372 14.244 1.00 90.25 395 ASN A O 1
ATOM 3014 N N . ASP A 1 396 ? 4.179 5.514 15.770 1.00 83.31 396 ASP A N 1
ATOM 3015 C CA . ASP A 1 396 ? 5.266 5.116 14.853 1.00 83.31 396 ASP A CA 1
ATOM 3016 C C . ASP A 1 396 ? 5.564 6.110 13.708 1.00 83.31 396 ASP A C 1
ATOM 3018 O O . ASP A 1 396 ? 5.578 5.760 12.530 1.00 83.31 396 ASP A O 1
ATOM 3022 N N . GLY A 1 397 ? 5.768 7.388 14.050 1.00 85.25 397 GLY A N 1
ATOM 3023 C CA . GLY A 1 397 ? 6.083 8.445 13.074 1.00 85.25 397 GLY A CA 1
ATOM 3024 C C . GLY A 1 397 ? 4.878 8.956 12.273 1.00 85.25 397 GLY A C 1
ATOM 3025 O O . GLY A 1 397 ? 5.013 9.874 11.466 1.00 85.25 397 GLY A O 1
ATOM 3026 N N . TRP A 1 398 ? 3.679 8.425 12.512 1.00 91.00 398 TRP A N 1
ATOM 3027 C CA . TRP A 1 398 ? 2.427 8.912 11.943 1.00 91.00 398 TRP A CA 1
ATOM 3028 C C . TRP A 1 398 ? 1.650 9.732 12.961 1.00 91.00 398 TRP A C 1
ATOM 3030 O O . TRP A 1 398 ? 1.542 9.375 14.130 1.00 91.00 398 TRP A O 1
ATOM 3040 N N . THR A 1 399 ? 1.058 10.827 12.503 1.00 95.44 399 THR A N 1
ATOM 3041 C CA . THR A 1 399 ? 0.101 11.629 13.268 1.00 95.44 399 THR A CA 1
ATOM 3042 C C . THR A 1 399 ? -1.227 11.627 12.547 1.00 95.44 399 THR A C 1
ATOM 3044 O O . THR A 1 399 ? -1.269 11.616 11.318 1.00 95.44 399 THR A O 1
ATOM 3047 N N . TRP A 1 400 ? -2.319 11.634 13.299 1.00 96.56 400 TRP A N 1
ATOM 3048 C CA . TRP A 1 400 ? -3.655 11.575 12.730 1.00 96.56 400 TRP A CA 1
ATOM 3049 C C . TRP A 1 400 ? -4.625 12.501 13.451 1.00 96.56 400 TRP A C 1
ATOM 3051 O O . TRP A 1 400 ? -4.454 12.840 14.621 1.00 96.56 400 TRP A O 1
ATOM 3061 N N . THR A 1 401 ? -5.646 12.934 12.720 1.00 97.19 401 THR A N 1
ATOM 3062 C CA . THR A 1 401 ? -6.743 13.780 13.190 1.00 97.19 401 THR A CA 1
ATOM 3063 C C . THR A 1 401 ? -8.054 13.236 12.645 1.00 97.19 401 THR A C 1
ATOM 3065 O O . THR A 1 401 ? -8.224 13.083 11.435 1.00 97.19 401 THR A O 1
ATOM 3068 N N . VAL A 1 402 ? -8.988 12.945 13.543 1.00 96.88 402 VAL A N 1
ATOM 3069 C CA . VAL A 1 402 ? -10.328 12.469 13.211 1.00 96.88 402 VAL A CA 1
ATOM 3070 C C . VAL A 1 402 ? -11.192 13.672 12.853 1.00 96.88 402 VAL A C 1
ATOM 3072 O O . VAL A 1 402 ? -11.406 14.567 13.672 1.00 96.88 402 VAL A O 1
ATOM 3075 N N . GLY A 1 403 ? -11.664 13.692 11.615 1.00 93.31 403 GLY A N 1
ATOM 3076 C CA . GLY A 1 403 ? -12.589 14.681 11.086 1.00 93.31 403 GLY A CA 1
ATOM 3077 C C . GLY A 1 403 ? -14.047 14.294 11.318 1.00 93.31 403 GLY A C 1
ATOM 3078 O O . GLY A 1 403 ? -14.406 13.706 12.340 1.00 93.31 403 GLY A O 1
ATOM 3079 N N . ASP A 1 404 ? -14.888 14.660 10.356 1.00 88.94 404 ASP A N 1
ATOM 3080 C CA . ASP A 1 404 ? -16.338 14.535 10.462 1.00 88.94 404 ASP A CA 1
ATOM 3081 C C . ASP A 1 404 ? -16.841 13.094 10.305 1.00 88.94 404 ASP A C 1
ATOM 3083 O O . ASP A 1 404 ? -16.184 12.220 9.724 1.00 88.94 404 ASP A O 1
ATOM 3087 N N . VAL A 1 405 ? -18.057 12.877 10.811 1.00 91.06 405 VAL A N 1
ATOM 3088 C CA . VAL A 1 405 ? -18.843 11.675 10.527 1.00 91.06 405 VAL A CA 1
ATOM 3089 C C . VAL A 1 405 ? -19.313 11.743 9.079 1.00 91.06 405 VAL A C 1
ATOM 3091 O O . VAL A 1 405 ? -19.880 12.746 8.646 1.00 91.06 405 VAL A O 1
ATOM 3094 N N . ILE A 1 406 ? -19.092 10.665 8.340 1.00 89.25 406 ILE A N 1
ATOM 3095 C CA . ILE A 1 406 ? -19.450 10.548 6.930 1.00 89.25 406 ILE A CA 1
ATOM 3096 C C . ILE A 1 406 ? -20.449 9.404 6.728 1.00 89.25 406 ILE A C 1
ATOM 3098 O O . ILE A 1 406 ? -20.323 8.359 7.372 1.00 89.25 406 ILE A O 1
ATOM 3102 N N . PRO A 1 407 ? -21.438 9.560 5.834 1.00 85.50 407 PRO A N 1
ATOM 3103 C CA . PRO A 1 407 ? -22.224 8.429 5.376 1.00 85.50 407 PRO A CA 1
ATOM 3104 C C . PRO A 1 407 ? -21.373 7.544 4.452 1.00 85.50 407 PRO A C 1
ATOM 3106 O O . PRO A 1 407 ? -20.665 8.031 3.573 1.00 85.50 407 PRO A O 1
ATOM 3109 N N . THR A 1 408 ? -21.475 6.235 4.641 1.00 76.38 408 THR A N 1
ATOM 3110 C CA . THR A 1 408 ? -21.013 5.184 3.716 1.00 76.38 408 THR A CA 1
ATOM 3111 C C . THR A 1 408 ? -22.225 4.382 3.230 1.00 76.38 408 THR A C 1
ATOM 3113 O O . THR A 1 408 ? -23.331 4.650 3.695 1.00 76.38 408 THR A O 1
ATOM 3116 N N . SER A 1 409 ? -22.056 3.443 2.286 1.00 69.00 409 SER A N 1
ATOM 3117 C CA . SER A 1 409 ? -23.174 2.747 1.609 1.00 69.00 409 SER A CA 1
ATOM 3118 C C . SER A 1 409 ? -24.274 2.269 2.565 1.00 69.00 409 SER A C 1
ATOM 3120 O O . SER A 1 409 ? -25.448 2.521 2.311 1.00 69.00 409 SER A O 1
ATOM 3122 N N . ASP A 1 410 ? -23.878 1.661 3.689 1.00 68.31 410 ASP A N 1
ATOM 3123 C CA . ASP A 1 410 ? -24.800 1.071 4.670 1.00 68.31 410 ASP A CA 1
ATOM 3124 C C . ASP A 1 410 ? -24.498 1.465 6.128 1.00 68.31 410 ASP A C 1
ATOM 3126 O O . ASP A 1 410 ? -25.207 1.046 7.039 1.00 68.31 410 ASP A O 1
ATOM 3130 N N . ASN A 1 411 ? -23.452 2.262 6.371 1.00 78.50 411 ASN A N 1
ATOM 3131 C CA . ASN A 1 411 ? -22.956 2.587 7.713 1.00 78.50 411 ASN A CA 1
ATOM 3132 C C . ASN A 1 411 ? -22.584 4.069 7.845 1.00 78.50 411 ASN A C 1
ATOM 3134 O O . ASN A 1 411 ? -22.369 4.762 6.850 1.00 78.50 411 ASN A O 1
ATOM 3138 N N . LEU A 1 412 ? -22.443 4.542 9.083 1.00 88.19 412 LEU A N 1
ATOM 3139 C CA . LEU A 1 412 ? -21.721 5.778 9.381 1.00 88.19 412 LEU A CA 1
ATOM 3140 C C . LEU A 1 412 ? -20.244 5.452 9.623 1.00 88.19 412 LEU A C 1
ATOM 3142 O O . LEU A 1 412 ? -19.920 4.474 10.297 1.00 88.19 412 LEU A O 1
ATOM 3146 N N . GLY A 1 413 ? -19.362 6.289 9.092 1.00 92.25 413 GLY A N 1
ATOM 3147 C CA . GLY A 1 413 ? -17.921 6.192 9.279 1.00 92.25 413 GLY A CA 1
ATOM 3148 C C . GLY A 1 413 ? -17.307 7.512 9.720 1.00 92.25 413 GLY A C 1
ATOM 3149 O O . GLY A 1 413 ? -17.991 8.522 9.879 1.00 92.25 413 GLY A O 1
ATOM 3150 N N . LEU A 1 414 ? -15.993 7.507 9.901 1.00 94.06 414 LEU A N 1
ATOM 3151 C CA . LEU A 1 414 ? -15.194 8.691 10.187 1.00 94.06 414 LEU A CA 1
ATOM 3152 C C . LEU A 1 414 ? -14.234 8.943 9.037 1.00 94.06 414 LEU A C 1
ATOM 3154 O O . LEU A 1 414 ? -13.609 8.015 8.519 1.00 94.06 414 LEU A O 1
ATOM 3158 N N . LYS A 1 415 ? -14.072 10.215 8.686 1.00 95.50 415 LYS A N 1
ATOM 3159 C CA . LYS A 1 415 ? -12.957 10.654 7.855 1.00 95.50 415 LYS A CA 1
ATOM 3160 C C . LYS A 1 415 ? -11.758 10.948 8.750 1.00 95.50 415 LYS A C 1
ATOM 3162 O O . LYS A 1 415 ? -11.864 11.757 9.666 1.00 95.50 415 LYS A O 1
ATOM 3167 N N . VAL A 1 416 ? -10.617 10.319 8.498 1.00 96.94 416 VAL A N 1
ATOM 3168 C CA . VAL A 1 416 ? -9.390 10.500 9.282 1.00 96.94 416 VAL A CA 1
ATOM 3169 C C . VAL A 1 416 ? -8.275 10.987 8.372 1.00 96.94 416 VAL A C 1
ATOM 3171 O O . VAL A 1 416 ? -7.989 10.380 7.343 1.00 96.94 416 VAL A O 1
ATOM 3174 N N . TYR A 1 417 ? -7.646 12.089 8.763 1.00 96.88 417 TYR A N 1
ATOM 3175 C CA . TYR A 1 417 ? -6.477 12.640 8.089 1.00 96.88 417 TYR A CA 1
ATOM 3176 C C . TYR A 1 417 ? -5.232 12.163 8.809 1.00 96.88 417 TYR A C 1
ATOM 3178 O O . TYR A 1 417 ? -5.146 12.284 10.030 1.00 96.88 417 TYR A O 1
ATOM 3186 N N . VAL A 1 418 ? -4.273 11.630 8.070 1.00 95.38 418 VAL A N 1
ATOM 3187 C CA . VAL A 1 418 ? -3.073 11.012 8.627 1.00 95.38 418 VAL A CA 1
ATOM 3188 C C . VAL A 1 418 ? -1.868 11.518 7.843 1.00 95.38 418 VAL A C 1
ATOM 3190 O O . VAL A 1 418 ? -1.939 11.691 6.628 1.00 95.38 418 VAL A O 1
ATOM 3193 N N . LYS A 1 419 ? -0.757 11.772 8.529 1.00 92.81 419 LYS A N 1
ATOM 3194 C CA . LYS A 1 419 ? 0.479 12.271 7.920 1.00 92.81 419 LYS A CA 1
ATOM 3195 C C . LYS A 1 419 ? 1.714 11.752 8.643 1.00 92.81 419 LYS A C 1
ATOM 3197 O O . LYS A 1 419 ? 1.690 11.604 9.868 1.00 92.81 419 LYS A O 1
ATOM 3202 N N . ASN A 1 420 ? 2.782 11.492 7.898 1.00 90.44 420 ASN A N 1
ATOM 3203 C CA . ASN A 1 420 ? 4.054 11.054 8.458 1.00 90.44 420 ASN A CA 1
ATOM 3204 C C . ASN A 1 420 ? 4.915 12.262 8.852 1.00 90.44 420 ASN A C 1
ATOM 3206 O O . ASN A 1 420 ? 5.181 13.137 8.029 1.00 90.44 420 ASN A O 1
ATOM 3210 N N . THR A 1 421 ? 5.365 12.311 10.102 1.00 85.94 421 THR A N 1
ATOM 3211 C CA . THR A 1 421 ? 6.169 13.425 10.619 1.00 85.94 421 THR A CA 1
ATOM 3212 C C . THR A 1 421 ? 7.634 13.359 10.222 1.00 85.94 421 THR A C 1
ATOM 3214 O O . THR A 1 421 ? 8.293 14.397 10.234 1.00 85.94 421 THR A O 1
ATOM 3217 N N . ASP A 1 422 ? 8.153 12.178 9.893 1.00 79.25 422 ASP A N 1
ATOM 3218 C CA . ASP A 1 422 ? 9.573 11.985 9.595 1.00 79.25 422 ASP A CA 1
ATOM 3219 C C . ASP A 1 422 ? 9.882 12.389 8.146 1.00 79.25 422 ASP A C 1
ATOM 3221 O O . ASP A 1 422 ? 10.856 13.100 7.889 1.00 79.25 422 ASP A O 1
ATOM 3225 N N . VAL A 1 423 ? 9.001 12.030 7.204 1.00 77.38 423 VAL A N 1
ATOM 3226 C CA . VAL A 1 423 ? 9.116 12.407 5.783 1.00 77.38 423 VAL A CA 1
ATOM 3227 C C . VAL A 1 423 ? 8.941 13.919 5.581 1.00 77.38 423 VAL A C 1
ATOM 3229 O O . VAL A 1 423 ? 9.716 14.519 4.830 1.00 77.38 423 VAL A O 1
ATOM 3232 N N . GLU A 1 424 ? 7.994 14.547 6.298 1.00 73.94 424 GLU A N 1
ATOM 3233 C CA . GLU A 1 424 ? 7.695 15.994 6.216 1.00 73.94 424 GLU A CA 1
ATOM 3234 C C . GLU A 1 424 ? 8.902 16.892 6.532 1.00 73.94 424 GLU A C 1
ATOM 3236 O O . GLU A 1 424 ? 8.963 18.038 6.086 1.00 73.94 424 GLU A O 1
ATOM 3241 N N . GLN A 1 425 ? 9.860 16.409 7.325 1.00 69.56 425 GLN A N 1
ATOM 3242 C CA . GLN A 1 425 ? 10.950 17.250 7.818 1.00 69.56 425 GLN A CA 1
ATOM 3243 C C . GLN A 1 425 ? 12.107 17.401 6.823 1.00 69.56 425 GLN A C 1
ATOM 3245 O O . GLN A 1 425 ? 12.796 18.421 6.875 1.00 69.56 425 GLN A O 1
ATOM 3250 N N . CYS A 1 426 ? 12.334 16.427 5.931 1.00 66.56 426 CYS A N 1
ATOM 3251 C CA . CYS A 1 426 ? 13.570 16.377 5.136 1.00 66.56 426 CYS A CA 1
ATOM 3252 C C . CYS A 1 426 ? 13.443 15.836 3.701 1.00 66.56 426 CYS A C 1
ATOM 3254 O O . CYS A 1 426 ? 14.316 16.156 2.896 1.00 66.56 426 CYS A O 1
ATOM 3256 N N . LEU A 1 427 ? 12.441 15.008 3.381 1.00 71.69 427 LEU A N 1
ATOM 3257 C CA . LEU A 1 427 ? 12.427 14.215 2.136 1.00 71.69 427 LEU A CA 1
ATOM 3258 C C . LEU A 1 427 ? 11.239 14.562 1.226 1.00 71.69 427 LEU A C 1
ATOM 3260 O O . LEU A 1 427 ? 11.388 14.627 0.013 1.00 71.69 427 LEU A O 1
ATOM 3264 N N . GLY A 1 428 ? 10.090 14.924 1.798 1.00 85.25 428 GLY A N 1
ATOM 3265 C CA . GLY A 1 428 ? 8.926 15.333 1.019 1.00 85.25 428 GLY A CA 1
ATOM 3266 C C . GLY A 1 428 ? 7.670 15.361 1.871 1.00 85.25 428 GLY A C 1
ATOM 3267 O O . GLY A 1 428 ? 7.638 16.043 2.892 1.00 85.25 428 GLY A O 1
ATOM 3268 N N . HIS A 1 429 ? 6.635 14.626 1.474 1.00 89.50 429 HIS A N 1
ATOM 3269 C CA . HIS A 1 429 ? 5.412 14.472 2.261 1.00 89.50 429 HIS A CA 1
ATOM 3270 C C . HIS A 1 429 ? 4.840 13.067 2.103 1.00 89.50 429 HIS A C 1
ATOM 3272 O O . HIS A 1 429 ? 4.968 12.445 1.055 1.00 89.50 429 HIS A O 1
ATOM 3278 N N . ALA A 1 430 ? 4.185 12.568 3.146 1.00 89.38 430 ALA A N 1
ATOM 3279 C CA . ALA A 1 430 ? 3.388 11.353 3.069 1.00 89.38 430 ALA A CA 1
ATOM 3280 C C . ALA A 1 430 ? 2.105 11.564 3.864 1.00 89.38 430 ALA A C 1
ATOM 3282 O O . ALA A 1 430 ? 2.133 11.699 5.090 1.00 89.38 430 ALA A O 1
ATOM 3283 N N . GLN A 1 431 ? 0.991 11.659 3.149 1.00 92.88 431 GLN A N 1
ATOM 3284 C CA . GLN A 1 431 ? -0.319 11.984 3.689 1.00 92.88 431 GLN A CA 1
ATOM 3285 C C . GLN A 1 431 ? -1.337 10.974 3.180 1.00 92.88 431 GLN A C 1
ATOM 3287 O O . GLN A 1 431 ? -1.262 10.496 2.051 1.00 92.88 431 GLN A O 1
ATOM 3292 N N . MET A 1 432 ? -2.310 10.647 4.018 1.00 94.31 432 MET A N 1
ATOM 3293 C CA . MET A 1 432 ? -3.430 9.812 3.619 1.00 94.31 432 MET A CA 1
ATOM 3294 C C . MET A 1 432 ? -4.732 10.334 4.217 1.00 94.31 432 MET A C 1
ATOM 3296 O O . MET A 1 432 ? -4.776 10.898 5.314 1.00 94.31 432 MET A O 1
ATOM 3300 N N . THR A 1 433 ? -5.805 10.131 3.469 1.00 95.81 433 THR A N 1
ATOM 3301 C CA . THR A 1 433 ? -7.174 10.343 3.922 1.00 95.81 433 THR A CA 1
ATOM 3302 C C . THR A 1 433 ? -7.864 8.992 3.957 1.00 95.81 433 THR A C 1
ATOM 3304 O O . THR A 1 433 ? -7.958 8.316 2.935 1.00 95.81 433 THR A O 1
ATOM 3307 N N . LEU A 1 434 ? -8.334 8.603 5.138 1.00 95.69 434 LEU A N 1
ATOM 3308 C CA . LEU A 1 434 ? -8.969 7.316 5.384 1.00 95.69 434 LEU A CA 1
ATOM 3309 C C . LEU A 1 434 ? -10.446 7.519 5.696 1.00 95.69 434 LEU A C 1
ATOM 3311 O O . LEU A 1 434 ? -10.802 8.389 6.490 1.00 95.69 434 LEU A O 1
ATOM 3315 N N . HIS A 1 435 ? -11.306 6.694 5.115 1.00 95.19 435 HIS A N 1
ATOM 3316 C CA . HIS A 1 435 ? -12.676 6.511 5.575 1.00 95.19 435 HIS A CA 1
ATOM 3317 C C . HIS A 1 435 ? -12.738 5.195 6.341 1.00 95.19 435 HIS A C 1
ATOM 3319 O O . HIS A 1 435 ? -12.458 4.132 5.786 1.00 95.19 435 HIS A O 1
ATOM 3325 N N . VAL A 1 436 ? -13.076 5.273 7.624 1.00 94.94 436 VAL A N 1
ATOM 3326 C CA . VAL A 1 436 ? -13.060 4.129 8.541 1.00 94.94 436 VAL A CA 1
ATOM 3327 C C . VAL A 1 436 ? -14.441 3.910 9.134 1.00 94.94 436 VAL A C 1
ATOM 3329 O O . VAL A 1 436 ? -15.145 4.869 9.445 1.00 94.94 436 VAL A O 1
ATOM 3332 N N . ILE A 1 437 ? -14.830 2.650 9.293 1.00 93.38 437 ILE A N 1
ATOM 3333 C CA . ILE A 1 437 ? -16.109 2.255 9.888 1.00 93.38 437 ILE A CA 1
ATOM 3334 C C . ILE A 1 437 ? -15.857 1.324 11.081 1.00 93.38 437 ILE A C 1
ATOM 3336 O O . ILE A 1 437 ? -14.826 0.646 11.105 1.00 93.38 437 ILE A O 1
ATOM 3340 N N . PRO A 1 438 ? -16.776 1.259 12.057 1.00 91.69 438 PRO A N 1
ATOM 3341 C CA . PRO A 1 438 ? -16.700 0.266 13.124 1.00 91.69 438 PRO A CA 1
ATOM 3342 C C . PRO A 1 438 ? -16.729 -1.161 12.559 1.00 91.69 438 PRO A C 1
ATOM 3344 O O . PRO A 1 438 ? -17.446 -1.420 11.591 1.00 91.69 438 PRO A O 1
ATOM 3347 N N . GLY A 1 439 ? -16.010 -2.099 13.180 1.00 90.38 439 GLY A N 1
ATOM 3348 C CA . GLY A 1 439 ? -16.047 -3.509 12.776 1.00 90.38 439 GLY A CA 1
ATOM 3349 C C . GLY A 1 439 ? -15.080 -3.891 11.649 1.00 90.38 439 GLY A C 1
ATOM 3350 O O . GLY A 1 439 ? -15.078 -5.050 11.240 1.00 90.38 439 GLY A O 1
ATOM 3351 N N . SER A 1 440 ? -14.318 -2.939 11.094 1.00 92.00 440 SER A N 1
ATOM 3352 C CA . SER A 1 440 ? -13.414 -3.173 9.961 1.00 92.00 440 SER A CA 1
ATOM 3353 C C . SER A 1 440 ? -11.951 -2.947 10.358 1.00 92.00 440 SER A C 1
ATOM 3355 O O . SER A 1 440 ? -11.633 -1.860 10.848 1.00 92.00 440 SER A O 1
ATOM 3357 N N . PRO A 1 441 ? -11.041 -3.907 10.096 1.00 94.62 441 PRO A N 1
ATOM 3358 C CA . PRO A 1 441 ? -9.612 -3.739 10.369 1.00 94.62 441 PRO A CA 1
ATOM 3359 C C . PRO A 1 441 ? -8.875 -2.909 9.301 1.00 94.62 441 PRO A C 1
ATOM 3361 O O . PRO A 1 441 ? -7.743 -2.471 9.518 1.00 94.62 441 PRO A O 1
ATOM 3364 N N . TRP A 1 442 ? -9.526 -2.655 8.160 1.00 95.19 442 TRP A N 1
ATOM 3365 C CA . TRP A 1 442 ? -9.020 -1.848 7.045 1.00 95.19 442 TRP A CA 1
ATOM 3366 C C . TRP A 1 442 ? -9.967 -0.683 6.716 1.00 95.19 442 TRP A C 1
ATOM 3368 O O . TRP A 1 442 ? -11.169 -0.762 7.004 1.00 95.19 442 TRP A O 1
ATOM 3378 N N . PRO A 1 443 ? -9.468 0.407 6.105 1.00 94.31 443 PRO A N 1
ATOM 3379 C CA . PRO A 1 443 ? -10.315 1.503 5.653 1.00 94.31 443 PRO A CA 1
ATOM 3380 C C . PRO A 1 443 ? -11.202 1.070 4.478 1.00 94.31 443 PRO A C 1
ATOM 3382 O O . PRO A 1 443 ? -10.774 0.321 3.605 1.00 94.31 443 PRO A O 1
ATOM 3385 N N . VAL A 1 444 ? -12.427 1.595 4.415 1.00 93.38 444 VAL A N 1
ATOM 3386 C CA . VAL A 1 444 ? -13.344 1.369 3.278 1.00 93.38 444 VAL A CA 1
ATOM 3387 C C . VAL A 1 444 ? -13.052 2.288 2.093 1.00 93.38 444 VAL A C 1
ATOM 3389 O O . VAL A 1 444 ? -13.484 2.023 0.977 1.00 93.38 444 VAL A O 1
ATOM 3392 N N . MET A 1 445 ? -12.316 3.374 2.329 1.00 93.56 445 MET A N 1
ATOM 3393 C CA . MET A 1 445 ? -11.715 4.201 1.289 1.00 93.56 445 MET A CA 1
ATOM 3394 C C . MET A 1 445 ? -10.388 4.739 1.808 1.00 93.56 445 MET A C 1
ATOM 3396 O O . MET A 1 445 ? -10.297 5.177 2.957 1.00 93.56 445 MET A O 1
ATOM 3400 N N . GLN A 1 446 ? -9.372 4.706 0.959 1.00 94.12 446 GLN A N 1
ATOM 3401 C CA . GLN A 1 446 ? -8.051 5.234 1.247 1.00 94.12 446 GLN A CA 1
ATOM 3402 C C . GLN A 1 446 ? -7.581 6.053 0.049 1.00 94.12 446 GLN A C 1
ATOM 3404 O O . GLN A 1 446 ? -7.558 5.565 -1.078 1.00 94.12 446 GLN A O 1
ATOM 3409 N N . GLN A 1 447 ? -7.170 7.285 0.315 1.00 94.50 447 GLN A N 1
ATOM 3410 C CA . GLN A 1 447 ? -6.454 8.123 -0.633 1.00 94.50 447 GLN A CA 1
ATOM 3411 C C . GLN A 1 447 ? -5.067 8.395 -0.065 1.00 94.50 447 GLN A C 1
ATOM 3413 O O . GLN A 1 447 ? -4.959 8.833 1.079 1.00 94.50 447 GLN A O 1
ATOM 3418 N N . VAL A 1 448 ? -4.027 8.136 -0.853 1.00 92.44 448 VAL A N 1
ATOM 3419 C CA . VAL A 1 448 ? -2.626 8.312 -0.455 1.00 92.44 448 VAL A CA 1
ATOM 3420 C C . VAL A 1 448 ? -1.976 9.329 -1.383 1.00 92.44 448 VAL A C 1
ATOM 3422 O O . VAL A 1 448 ? -2.131 9.238 -2.597 1.00 92.44 448 VAL A O 1
ATOM 3425 N N . ASP A 1 449 ? -1.259 10.286 -0.805 1.00 92.12 449 ASP A N 1
ATOM 3426 C CA . ASP A 1 449 ? -0.430 11.259 -1.512 1.00 92.12 449 ASP A CA 1
ATOM 3427 C C . ASP A 1 449 ? 0.968 11.249 -0.889 1.00 92.12 449 ASP A C 1
ATOM 3429 O O . ASP A 1 449 ? 1.142 11.510 0.308 1.00 92.12 449 ASP A O 1
ATOM 3433 N N . MET A 1 450 ? 1.961 10.883 -1.696 1.00 87.81 450 MET A N 1
ATOM 3434 C CA . MET A 1 450 ? 3.334 10.687 -1.253 1.00 87.81 450 MET A CA 1
ATOM 3435 C C . MET A 1 450 ? 4.329 11.270 -2.250 1.00 87.81 450 MET A C 1
ATOM 3437 O O . MET A 1 450 ? 4.216 11.074 -3.457 1.00 87.81 450 MET A O 1
ATOM 3441 N N . LYS A 1 451 ? 5.351 11.930 -1.707 1.00 86.50 451 LYS A N 1
ATOM 3442 C CA . LYS A 1 451 ? 6.535 12.410 -2.411 1.00 86.50 451 LYS A CA 1
ATOM 3443 C C . LYS A 1 451 ? 7.752 12.179 -1.522 1.00 86.50 451 LYS A C 1
ATOM 3445 O O . LYS A 1 451 ? 7.735 12.594 -0.362 1.00 86.50 451 LYS A O 1
ATOM 3450 N N . ILE A 1 452 ? 8.774 11.517 -2.059 1.00 76.94 452 ILE A N 1
ATOM 3451 C CA . ILE A 1 452 ? 9.993 11.112 -1.342 1.00 76.94 452 ILE A CA 1
ATOM 3452 C C . ILE A 1 452 ? 11.222 11.596 -2.103 1.00 76.94 452 ILE A C 1
ATOM 3454 O O . ILE A 1 452 ? 11.152 11.617 -3.354 1.00 76.94 452 ILE A O 1
#

Mean predicted aligned error: 18.56 Å